Protein AF-A0A7G9SF25-F1 (afdb_monomer_lite)

Organism: NCBI:txid1045317

Sequence (377 aa):
MAEPDDDLLHVRQNIFAAVLLRLAYLRGFEPPPERNFIGQRYIEDPAKVRCVIGALFMFPGEVEPFEYYERGVHVTVQQHGPILHVEIDRFISQLLWDDLRLLGEGQEFVVGYLSTLMPSLNRRLLDNRYMRGHLLSRTFAVFEAVDLHITVGSRRLWIHWPPSLPPFPPTVALSGLNLPTYVRDYIDSIAAYFRHEYDDCVRRVITATENFMDAHRWRAKPLSLLHNVLGMFSVRQKMGSSFRGRLRNNLDLTKISGTVLHENLLLVYSLRNRIVHNGYRMASNSAEFCDKAVISLYYLLSRHCTDDRVVEYLFTLHQQYFLHKNLLGQLLDLDRIARWNLAERPDGEILDVDDPEAMDEFFFGSIRFTDADRRSV

Secondary structure (DSSP, 8-state):
-PPP-HHHHHHHHHHHHHHHHHHHHHHSSPPPPSS--TTHHHHS-S-EEEEEEEEEEE--S----EEEEETTEEEEEEEETTEEEEEEEEEEEHHHHHHHHHT---HHHHHHHHHHHHHHHHHHHHHHHHHH--TT-----GGGEEEEEEEETTEEEE---S--PPP-S-HHHHTT----HHHHHHHHHHHHHHTT-HHHHHHHHHHHHHHHHHHTT--PPPPPHHHHHHGGGSTT-----HHHHHHHHHS-TTSHHHHHHHHHHHHHHHHHHHHHHS-----TTTHHHHHHHHHHHHHHHHHH---HHHHHHHHHHHHHHHHHHHHHSGGG-HHHHHHHHHS---------TT-HHHHHHHHHHHHSPPHHHHHT-

Radius of gyration: 25.76 Å; chains: 1; bounding box: 104×55×57 Å

pLDDT: mean 81.75, std 16.05, range [37.53, 98.12]

Structure (mmCIF, N/CA/C/O backbone):
data_AF-A0A7G9SF25-F1
#
_entry.id   AF-A0A7G9SF25-F1
#
loop_
_atom_site.group_PDB
_atom_site.id
_atom_site.type_symbol
_atom_site.label_atom_id
_atom_site.label_alt_id
_atom_site.label_comp_id
_atom_site.label_asym_id
_atom_site.label_entity_id
_atom_site.label_seq_id
_atom_site.pdbx_PDB_ins_code
_atom_site.Cartn_x
_atom_site.Cartn_y
_atom_site.Cartn_z
_atom_site.occupancy
_atom_site.B_iso_or_equiv
_atom_site.auth_seq_id
_atom_site.auth_comp_id
_atom_site.auth_asym_id
_atom_site.auth_atom_id
_atom_site.pdbx_PDB_model_num
ATOM 1 N N . MET A 1 1 ? -59.293 3.030 25.416 1.00 45.66 1 MET A N 1
ATOM 2 C CA . MET A 1 1 ? -58.547 4.111 24.745 1.00 45.66 1 MET A CA 1
ATOM 3 C C . MET A 1 1 ? -57.386 4.448 25.654 1.00 45.66 1 MET A C 1
ATOM 5 O O . MET A 1 1 ? -57.640 4.959 26.732 1.00 45.66 1 MET A O 1
ATOM 9 N N . ALA A 1 2 ? -56.175 4.017 25.307 1.00 48.62 2 ALA A N 1
ATOM 10 C CA . ALA A 1 2 ? -54.979 4.375 26.064 1.00 48.62 2 ALA A CA 1
ATOM 11 C C . ALA A 1 2 ? -54.541 5.767 25.595 1.00 48.62 2 ALA A C 1
ATOM 13 O O . ALA A 1 2 ? -54.391 5.967 24.388 1.00 48.62 2 ALA A O 1
ATOM 14 N N . GLU A 1 3 ? -54.435 6.719 26.521 1.00 52.09 3 GLU A N 1
ATOM 15 C CA . GLU A 1 3 ? -53.861 8.036 26.244 1.00 52.09 3 GLU A CA 1
ATOM 16 C C . GLU A 1 3 ? -52.429 7.863 25.720 1.00 52.09 3 GLU A C 1
ATOM 18 O O . GLU A 1 3 ? -51.694 7.009 26.228 1.00 52.09 3 GLU A O 1
ATOM 23 N N . PRO A 1 4 ? -52.033 8.602 24.670 1.00 52.44 4 PRO A N 1
ATOM 24 C CA . PRO A 1 4 ? -50.656 8.591 24.228 1.00 52.44 4 PRO A CA 1
ATOM 25 C C . PRO A 1 4 ? -49.801 9.239 25.319 1.00 52.44 4 PRO A C 1
ATOM 27 O O . PRO A 1 4 ? -50.116 10.304 25.834 1.00 52.44 4 PRO A O 1
ATOM 30 N N . ASP A 1 5 ? -48.744 8.525 25.675 1.00 61.00 5 ASP A N 1
ATOM 31 C CA . ASP A 1 5 ? -47.796 8.809 26.745 1.00 61.00 5 ASP A CA 1
ATOM 32 C C . ASP A 1 5 ? -47.010 10.103 26.432 1.00 61.00 5 ASP A C 1
ATOM 34 O O . ASP A 1 5 ? -45.934 10.073 25.824 1.00 61.00 5 ASP A O 1
ATOM 38 N N . ASP A 1 6 ? -47.607 11.257 26.754 1.00 63.41 6 ASP A N 1
ATOM 39 C CA . ASP A 1 6 ? -47.075 12.606 26.494 1.00 63.41 6 ASP A CA 1
ATOM 40 C C . ASP A 1 6 ? -45.683 12.805 27.114 1.00 63.41 6 ASP A C 1
ATOM 42 O O . ASP A 1 6 ? -44.824 13.473 26.532 1.00 63.41 6 ASP A O 1
ATOM 46 N N . ASP A 1 7 ? -45.402 12.131 28.230 1.00 66.75 7 ASP A N 1
ATOM 47 C CA . ASP A 1 7 ? -44.080 12.108 28.860 1.00 66.75 7 ASP A CA 1
ATOM 48 C C . ASP A 1 7 ? -43.031 11.455 27.949 1.00 66.75 7 ASP A C 1
ATOM 50 O O . ASP A 1 7 ? -41.901 11.934 27.809 1.00 66.75 7 ASP A O 1
ATOM 54 N N . LEU A 1 8 ? -43.412 10.389 27.247 1.00 61.12 8 LEU A N 1
ATOM 55 C CA . LEU A 1 8 ? -42.551 9.676 26.306 1.00 61.12 8 LEU A CA 1
ATOM 56 C C . LEU A 1 8 ? -42.282 10.511 25.045 1.00 61.12 8 LEU A C 1
ATOM 58 O O . LEU A 1 8 ? -41.175 10.467 24.495 1.00 61.12 8 LEU A O 1
ATOM 62 N N . LEU A 1 9 ? -43.259 11.308 24.602 1.00 63.84 9 LEU A N 1
ATOM 63 C CA . LEU A 1 9 ? -43.077 12.273 23.516 1.00 63.84 9 LEU A CA 1
ATOM 64 C C . LEU A 1 9 ? -42.127 13.402 23.936 1.00 63.84 9 LEU A C 1
ATOM 66 O O . LEU A 1 9 ? -41.199 13.728 23.191 1.00 63.84 9 LEU A O 1
ATOM 70 N N . HIS A 1 10 ? -42.296 13.937 25.145 1.00 64.50 10 HIS A N 1
ATOM 71 C CA . HIS A 1 10 ? -41.484 15.036 25.655 1.00 64.50 10 HIS A CA 1
ATOM 72 C C . HIS A 1 10 ? -40.023 14.617 25.884 1.00 64.50 10 HIS A C 1
ATOM 74 O O . HIS A 1 10 ? -39.096 15.345 25.516 1.00 64.50 10 HIS A O 1
ATOM 80 N N . VAL A 1 11 ? -39.797 13.403 26.400 1.00 65.06 11 VAL A N 1
ATOM 81 C CA . VAL A 1 11 ? -38.458 12.811 26.546 1.00 65.06 11 VAL A CA 1
ATOM 82 C C . VAL A 1 11 ? -37.794 12.605 25.181 1.00 65.06 11 VAL A C 1
ATOM 84 O O . VAL A 1 11 ? -36.624 12.950 25.012 1.00 65.06 11 VAL A O 1
ATOM 87 N N . ARG A 1 12 ? -38.524 12.107 24.173 1.00 59.72 12 ARG A N 1
ATOM 88 C CA . ARG A 1 12 ? -37.991 11.939 22.807 1.00 59.72 12 ARG A CA 1
ATOM 89 C C . ARG A 1 12 ? -37.630 13.270 22.156 1.00 59.72 12 ARG A C 1
ATOM 91 O O . ARG A 1 12 ? -36.581 13.358 21.523 1.00 59.72 12 ARG A O 1
ATOM 98 N N . GLN A 1 13 ? -38.453 14.300 22.337 1.00 62.56 13 GLN A N 1
ATOM 99 C CA . GLN A 1 13 ? -38.175 15.647 21.838 1.00 62.56 13 GLN A CA 1
ATOM 100 C C . GLN A 1 13 ? -36.946 16.260 22.512 1.00 62.56 13 GLN A C 1
ATOM 102 O O . GLN A 1 13 ? -36.108 16.834 21.823 1.00 62.56 13 GLN A O 1
ATOM 107 N N . ASN A 1 14 ? -36.779 16.069 23.822 1.00 61.09 14 ASN A N 1
ATOM 108 C CA . ASN A 1 14 ? -35.607 16.553 24.552 1.00 61.09 14 ASN A CA 1
ATOM 109 C C . ASN A 1 14 ? -34.324 15.825 24.126 1.00 61.09 14 ASN A C 1
ATOM 111 O O . ASN A 1 14 ? -33.291 16.464 23.938 1.00 61.09 14 ASN A O 1
ATOM 115 N N . ILE A 1 15 ? -34.388 14.508 23.902 1.00 62.97 15 ILE A N 1
ATOM 116 C CA . ILE A 1 15 ? -33.263 13.736 23.354 1.00 62.97 15 ILE A CA 1
ATOM 117 C C . ILE A 1 15 ? -32.935 14.212 21.935 1.00 62.97 15 ILE A C 1
ATOM 119 O O . ILE A 1 15 ? -31.770 14.442 21.623 1.00 62.97 15 ILE A O 1
ATOM 123 N N . PHE A 1 16 ? -33.941 14.406 21.082 1.00 58.84 16 PHE A N 1
ATOM 124 C CA . PHE A 1 16 ? -33.750 14.867 19.707 1.00 58.84 16 PHE A CA 1
ATOM 125 C C . PHE A 1 16 ? -33.185 16.292 19.645 1.00 58.84 16 PHE A C 1
ATOM 127 O O . PHE A 1 16 ? -32.254 16.546 18.886 1.00 58.84 16 PHE A O 1
ATOM 134 N N . ALA A 1 17 ? -33.675 17.202 20.488 1.00 55.28 17 ALA A N 1
ATOM 135 C CA . ALA A 1 17 ? -33.152 18.557 20.619 1.00 55.28 17 ALA A CA 1
ATOM 136 C C . ALA A 1 17 ? -31.714 18.561 21.153 1.00 55.28 17 ALA A C 1
ATOM 138 O O . ALA A 1 17 ? -30.882 19.297 20.634 1.00 55.28 17 ALA A O 1
ATOM 139 N N . ALA A 1 18 ? -31.387 17.707 22.128 1.00 60.56 18 ALA A N 1
ATOM 140 C CA . ALA A 1 18 ? -30.022 17.554 22.627 1.00 60.56 18 ALA A CA 1
ATOM 141 C C . ALA A 1 18 ? -29.076 16.989 21.554 1.00 60.56 18 ALA A C 1
ATOM 143 O O . ALA A 1 18 ? -27.940 17.445 21.438 1.00 60.56 18 ALA A O 1
ATOM 144 N N . VAL A 1 19 ? -29.546 16.043 20.732 1.00 63.53 19 VAL A N 1
ATOM 145 C CA . VAL A 1 19 ? -28.799 15.530 19.574 1.00 63.53 19 VAL A CA 1
ATOM 146 C C . VAL A 1 19 ? -28.616 16.628 18.526 1.00 63.53 19 VAL A C 1
ATOM 148 O O . VAL A 1 19 ? -27.494 16.838 18.088 1.00 63.53 19 VAL A O 1
ATOM 151 N N . LEU A 1 20 ? -29.659 17.386 18.175 1.00 60.75 20 LEU A N 1
ATOM 152 C CA . LEU A 1 20 ? -29.568 18.504 17.230 1.00 60.75 20 LEU A CA 1
ATOM 153 C C . LEU A 1 20 ? -28.648 19.621 17.722 1.00 60.75 20 LEU A C 1
ATOM 155 O O . LEU A 1 20 ? -27.850 20.123 16.943 1.00 60.75 20 LEU A O 1
ATOM 159 N N . LEU A 1 21 ? -28.716 19.987 19.003 1.00 57.00 21 LEU A N 1
ATOM 160 C CA . LEU A 1 21 ? -27.819 20.965 19.618 1.00 57.00 21 LEU A CA 1
ATOM 161 C C . LEU A 1 21 ? -26.380 20.462 19.630 1.00 57.00 21 LEU A C 1
ATOM 163 O O . LEU A 1 21 ? -25.466 21.233 19.358 1.00 57.00 21 LEU A O 1
ATOM 167 N N . ARG A 1 22 ? -26.166 19.168 19.889 1.00 57.31 22 ARG A N 1
ATOM 168 C CA . ARG A 1 22 ? -24.835 18.568 19.803 1.00 57.31 22 ARG A CA 1
ATOM 169 C C . ARG A 1 22 ? -24.328 18.556 18.363 1.00 57.31 22 ARG A C 1
ATOM 171 O O . ARG A 1 22 ? -23.185 18.922 18.149 1.00 57.31 22 ARG A O 1
ATOM 178 N N . LEU A 1 23 ? -25.166 18.223 17.384 1.00 54.31 23 LEU A N 1
ATOM 179 C CA . LEU A 1 23 ? -24.827 18.268 15.958 1.00 54.31 23 LEU A CA 1
ATOM 180 C C . LEU A 1 23 ? -24.564 19.694 15.463 1.00 54.31 23 LEU A C 1
ATOM 182 O O . LEU A 1 23 ? -23.643 19.905 14.681 1.00 54.31 23 LEU A O 1
ATOM 186 N N . ALA A 1 24 ? -25.333 20.673 15.939 1.00 54.28 24 ALA A N 1
ATOM 187 C CA . ALA A 1 24 ? -25.132 22.086 15.650 1.00 54.28 24 ALA A CA 1
ATOM 188 C C . ALA A 1 24 ? -23.843 22.611 16.296 1.00 54.28 24 ALA A C 1
ATOM 190 O O . ALA A 1 24 ? -23.109 23.342 15.649 1.00 54.28 24 ALA A O 1
ATOM 191 N N . TYR A 1 25 ? -23.521 22.186 17.520 1.00 56.84 25 TYR A N 1
ATOM 192 C CA . TYR A 1 25 ? -22.250 22.491 18.183 1.00 56.84 25 TYR A CA 1
ATOM 193 C C . TYR A 1 25 ? -21.052 21.830 17.480 1.00 56.84 25 TYR A C 1
ATOM 195 O O . TYR A 1 25 ? -20.005 22.444 17.338 1.00 56.84 25 TYR A O 1
ATOM 203 N N . LEU A 1 26 ? -21.218 20.603 16.975 1.00 55.75 26 LEU A N 1
ATOM 204 C CA . LEU A 1 26 ? -20.206 19.892 16.183 1.00 55.75 26 LEU A CA 1
ATOM 205 C C . LEU A 1 26 ? -19.979 20.498 14.785 1.00 55.75 26 LEU A C 1
ATOM 207 O O . LEU A 1 26 ? -18.976 20.179 14.146 1.00 55.75 26 LEU A O 1
ATOM 211 N N . ARG A 1 27 ? -20.917 21.309 14.271 1.00 58.25 27 ARG A N 1
ATOM 212 C CA . ARG A 1 27 ? -20.901 21.818 12.885 1.00 58.25 27 ARG A CA 1
ATOM 213 C C . ARG A 1 27 ? -20.939 23.343 12.751 1.00 58.25 27 ARG A C 1
ATOM 215 O O . ARG A 1 27 ? -20.781 23.836 11.639 1.00 58.25 27 ARG A O 1
ATOM 222 N N . GLY A 1 28 ? -21.177 24.094 13.822 1.00 50.06 28 GLY A N 1
ATOM 223 C CA . GLY A 1 28 ? -21.517 25.513 13.753 1.00 50.06 28 GLY A CA 1
ATOM 224 C C . GLY A 1 28 ? -20.617 26.402 14.605 1.00 50.06 28 GLY A C 1
ATOM 225 O O . GLY A 1 28 ? -20.593 26.262 15.822 1.00 50.06 28 GLY A O 1
ATOM 226 N N . PHE A 1 29 ? -20.014 27.394 13.939 1.00 46.03 29 PHE A N 1
ATOM 227 C CA . PHE A 1 29 ? -19.415 28.626 14.484 1.00 46.03 29 PHE A CA 1
ATOM 228 C C . PHE A 1 29 ? -17.933 28.648 14.865 1.00 46.03 29 PHE A C 1
ATOM 230 O O . PHE A 1 29 ? -17.525 29.555 15.587 1.00 46.03 29 PHE A O 1
ATOM 237 N N . GLU A 1 30 ? -17.095 27.786 14.300 1.00 52.44 30 GLU A N 1
ATOM 238 C CA . GLU A 1 30 ? -15.676 28.138 14.192 1.00 52.44 30 GLU A CA 1
ATOM 239 C C . GLU A 1 30 ? -15.405 28.717 12.796 1.00 52.44 30 GLU A C 1
ATOM 241 O O . GLU A 1 30 ? -15.837 28.125 11.799 1.00 52.44 30 GLU A O 1
ATOM 246 N N . PRO A 1 31 ? -14.771 29.905 12.685 1.00 48.91 31 PRO A N 1
ATOM 247 C CA . PRO A 1 31 ? -14.270 30.365 11.397 1.00 48.91 31 PRO A CA 1
ATOM 248 C C . PRO A 1 31 ? -13.354 29.275 10.826 1.00 48.91 31 PRO A C 1
ATOM 250 O O . PRO A 1 31 ? -12.658 28.616 11.602 1.00 48.91 31 PRO A O 1
ATOM 253 N N . PRO A 1 32 ? -13.358 29.046 9.499 1.00 49.44 32 PRO A N 1
ATOM 254 C CA . PRO A 1 32 ? -12.494 28.033 8.913 1.00 49.44 32 PRO A CA 1
ATOM 255 C C . PRO A 1 32 ? -11.055 28.314 9.364 1.00 49.44 32 PRO A C 1
ATOM 257 O O . PRO A 1 32 ? -10.595 29.450 9.203 1.00 49.44 32 PRO A O 1
ATOM 260 N N . PRO A 1 33 ? -10.367 27.336 9.979 1.00 54.56 33 PRO A N 1
ATOM 261 C CA . PRO A 1 33 ? -9.018 27.556 10.471 1.00 54.56 33 PRO A CA 1
ATOM 262 C C . PRO A 1 33 ? -8.116 27.966 9.303 1.00 54.56 33 PRO A C 1
ATOM 264 O O . PRO A 1 33 ? -8.314 27.515 8.173 1.00 54.56 33 PRO A O 1
ATOM 267 N N . GLU A 1 34 ? -7.104 28.798 9.575 1.00 55.84 34 GLU A N 1
ATOM 268 C CA . GLU A 1 34 ? -6.150 29.283 8.557 1.00 55.84 34 GLU A CA 1
ATOM 269 C C . GLU A 1 34 ? -5.485 28.136 7.776 1.00 55.84 34 GLU A C 1
ATOM 271 O O . GLU A 1 34 ? -5.045 28.308 6.640 1.00 55.84 34 GLU A O 1
ATOM 276 N N . ARG A 1 35 ? -5.451 26.939 8.372 1.00 58.19 35 ARG A N 1
ATOM 277 C CA . ARG A 1 35 ? -5.099 25.676 7.729 1.00 58.19 35 ARG A CA 1
ATOM 278 C C . ARG A 1 35 ? -6.176 24.653 8.071 1.00 58.19 35 ARG A C 1
ATOM 280 O O . ARG A 1 35 ? -6.386 24.389 9.249 1.00 58.19 35 ARG A O 1
ATOM 287 N N . ASN A 1 36 ? -6.816 24.077 7.053 1.00 65.06 36 ASN A N 1
ATOM 288 C CA . ASN A 1 36 ? -7.742 22.958 7.211 1.00 65.06 36 ASN A CA 1
ATOM 289 C C . ASN A 1 36 ? -7.133 21.699 6.587 1.00 65.06 36 ASN A C 1
ATOM 291 O O . ASN A 1 36 ? -6.804 21.692 5.398 1.00 65.06 36 ASN A O 1
ATOM 295 N N . PHE A 1 37 ? -6.975 20.638 7.375 1.00 72.69 37 PHE A N 1
ATOM 296 C CA . PHE A 1 37 ? -6.568 19.329 6.869 1.00 72.69 37 PHE A CA 1
ATOM 297 C C . PHE A 1 37 ? -7.523 18.228 7.335 1.00 72.69 37 PHE A C 1
ATOM 299 O O . PHE A 1 37 ? -8.190 18.326 8.365 1.00 72.69 37 PHE A O 1
ATOM 306 N N . ILE A 1 38 ? -7.585 17.145 6.558 1.00 78.06 38 ILE A N 1
ATOM 307 C CA . ILE A 1 38 ? -8.497 16.022 6.806 1.00 78.06 38 ILE A CA 1
ATOM 308 C C . ILE A 1 38 ? -8.282 15.471 8.223 1.00 78.06 38 ILE A C 1
ATOM 310 O O . ILE A 1 38 ? -7.171 15.098 8.593 1.00 78.06 38 ILE A O 1
ATOM 314 N N . GLY A 1 39 ? -9.358 15.414 9.013 1.00 84.38 39 GLY A N 1
ATOM 315 C CA . GLY A 1 39 ? -9.341 14.869 10.372 1.00 84.38 39 GLY A CA 1
ATOM 316 C C . GLY A 1 39 ? -8.851 15.822 11.471 1.00 84.38 39 GLY A C 1
ATOM 317 O O . GLY A 1 39 ? -8.771 15.398 12.623 1.00 84.38 39 GLY A O 1
ATOM 318 N N . GLN A 1 40 ? -8.569 17.094 11.160 1.00 85.81 40 GLN A N 1
ATOM 319 C CA . GLN A 1 40 ? -8.076 18.091 12.123 1.00 85.81 40 GLN A CA 1
ATOM 320 C C . GLN A 1 40 ? -8.918 18.173 13.404 1.00 85.81 40 GLN A C 1
ATOM 322 O O . GLN A 1 40 ? -8.366 18.039 14.495 1.00 85.81 40 GLN A O 1
ATOM 327 N N . ARG A 1 41 ? -10.253 18.253 13.281 1.00 87.38 41 ARG A N 1
ATOM 328 C CA . ARG A 1 41 ? -11.173 18.314 14.434 1.00 87.38 41 ARG A CA 1
ATOM 329 C C . ARG A 1 41 ? -11.009 17.153 15.422 1.00 87.38 41 ARG A C 1
ATOM 331 O O . ARG A 1 41 ? -11.225 17.318 16.613 1.00 87.38 41 ARG A O 1
ATOM 338 N N . TYR A 1 42 ? -10.620 15.971 14.942 1.00 92.50 42 TYR A N 1
ATOM 339 C CA . TYR A 1 42 ? -10.402 14.794 15.789 1.00 92.50 42 TYR A CA 1
ATOM 340 C C . TYR A 1 42 ? -9.010 14.794 16.426 1.00 92.50 42 TYR A C 1
ATOM 342 O O . TYR A 1 42 ? -8.804 14.274 17.525 1.00 92.50 42 TYR A O 1
ATOM 350 N N . ILE A 1 43 ? -8.027 15.356 15.728 1.00 89.88 43 ILE A N 1
ATOM 351 C CA . ILE A 1 43 ? -6.657 15.466 16.228 1.00 89.88 43 ILE A CA 1
ATOM 352 C C . ILE A 1 43 ? -6.608 16.469 17.378 1.00 89.88 43 ILE A C 1
ATOM 354 O O . ILE A 1 43 ? -6.092 16.132 18.445 1.00 89.88 43 ILE A O 1
ATOM 358 N N . GLU A 1 44 ? -7.223 17.633 17.182 1.00 88.62 44 GLU A N 1
ATOM 359 C CA . GLU A 1 44 ? -7.259 18.743 18.139 1.00 88.62 44 GLU A CA 1
ATOM 360 C C . GLU A 1 44 ? -8.208 18.505 19.321 1.00 88.62 44 GLU A C 1
ATOM 362 O O . GLU A 1 44 ? -8.104 19.195 20.331 1.00 88.62 44 GLU A O 1
ATOM 367 N N . ASP A 1 45 ? -9.086 17.498 19.243 1.00 90.94 45 ASP A N 1
ATOM 368 C CA . ASP A 1 45 ? -9.992 17.130 20.331 1.00 90.94 45 ASP A CA 1
ATOM 369 C C . ASP A 1 45 ? -9.220 16.785 21.623 1.00 90.94 45 ASP A C 1
ATOM 371 O O . ASP A 1 45 ? -8.528 15.756 21.660 1.00 90.94 45 ASP A O 1
ATOM 375 N N . PRO A 1 46 ? -9.339 17.578 22.704 1.00 91.62 46 PRO A N 1
ATOM 376 C CA . PRO A 1 46 ? -8.645 17.304 23.959 1.00 91.62 46 PRO A CA 1
ATOM 377 C C . PRO A 1 46 ? -9.235 16.096 24.699 1.00 91.62 46 PRO A C 1
ATOM 379 O O . PRO A 1 46 ? -8.552 15.486 25.524 1.00 91.62 46 PRO A O 1
ATOM 382 N N . ALA A 1 47 ? -10.491 15.734 24.424 1.00 95.06 47 ALA A N 1
ATOM 383 C CA . ALA A 1 47 ? -11.151 14.606 25.057 1.00 95.06 47 ALA A CA 1
ATOM 384 C C . ALA A 1 47 ? -10.861 13.320 24.275 1.00 95.06 47 ALA A C 1
ATOM 386 O O . ALA A 1 47 ? -11.207 13.183 23.103 1.00 95.06 47 ALA A O 1
ATOM 387 N N . LYS A 1 48 ? -10.244 12.338 24.936 1.00 95.50 48 LYS A N 1
ATOM 388 C CA . LYS A 1 48 ? -9.980 11.024 24.342 1.00 95.50 48 LYS A CA 1
ATOM 389 C C . LYS A 1 48 ? -10.740 9.926 25.081 1.00 95.50 48 LYS A C 1
ATOM 391 O O . LYS A 1 48 ? -10.870 9.963 26.303 1.00 95.50 48 LYS A O 1
ATOM 396 N N . VAL A 1 49 ? -11.196 8.920 24.342 1.00 96.62 49 VAL A N 1
ATOM 397 C CA . VAL A 1 49 ? -11.836 7.712 24.875 1.00 96.62 49 VAL A CA 1
ATOM 398 C C . VAL A 1 49 ? -10.979 6.497 24.591 1.00 96.62 49 VAL A C 1
ATOM 400 O O . VAL A 1 49 ? -10.411 6.379 23.507 1.00 96.62 49 VAL A O 1
ATOM 403 N N . ARG A 1 50 ? -10.895 5.576 25.552 1.00 97.12 50 ARG A N 1
ATOM 404 C CA . ARG A 1 50 ? -10.284 4.266 25.321 1.00 97.12 50 ARG A CA 1
ATOM 405 C C . ARG A 1 50 ? -11.241 3.397 24.510 1.00 97.12 50 ARG A C 1
ATOM 407 O O . ARG A 1 50 ? -12.424 3.307 24.842 1.00 97.12 50 ARG A O 1
ATOM 414 N N . CYS A 1 51 ? -10.723 2.746 23.482 1.00 97.25 51 CYS A N 1
ATOM 415 C CA . CYS A 1 51 ? -11.470 1.853 22.613 1.00 97.25 51 CYS A CA 1
ATOM 416 C C . CYS A 1 51 ? -10.634 0.633 22.216 1.00 97.25 51 CYS A C 1
ATOM 418 O O . CYS A 1 51 ? -9.405 0.684 22.222 1.00 97.25 51 CYS A O 1
ATOM 420 N N . VAL A 1 52 ? -11.319 -0.420 21.778 1.00 98.06 52 VAL A N 1
ATOM 421 C CA . VAL A 1 52 ? -10.713 -1.559 21.084 1.00 98.06 52 VAL A CA 1
ATOM 422 C C . VAL A 1 52 ? -11.210 -1.566 19.646 1.00 98.06 52 VAL A C 1
ATOM 424 O O . VAL A 1 52 ? -12.418 -1.647 19.420 1.00 98.06 52 VAL A O 1
ATOM 427 N N . ILE A 1 53 ? -10.301 -1.478 18.676 1.00 97.81 53 ILE A N 1
ATOM 428 C CA . ILE A 1 53 ? -10.619 -1.725 17.263 1.00 97.81 53 ILE A CA 1
ATOM 429 C C . ILE A 1 53 ? -10.363 -3.205 16.997 1.00 97.81 53 ILE A C 1
ATOM 431 O O . ILE A 1 53 ? -9.238 -3.669 17.165 1.00 97.81 53 ILE A O 1
ATOM 435 N N . GLY A 1 54 ? -11.400 -3.938 16.606 1.00 97.50 54 GLY A N 1
ATOM 436 C CA . GLY A 1 54 ? -11.324 -5.364 16.316 1.00 97.50 54 GLY A CA 1
ATOM 437 C C . GLY A 1 54 ? -11.503 -5.644 14.828 1.00 97.50 54 GLY A C 1
ATOM 438 O O . GLY A 1 54 ? -12.433 -5.130 14.209 1.00 97.50 54 GLY A O 1
ATOM 439 N N . ALA A 1 55 ? -10.636 -6.480 14.264 1.00 97.38 55 ALA A N 1
ATOM 440 C CA . ALA A 1 55 ? -10.691 -6.925 12.876 1.00 97.38 55 ALA A CA 1
ATOM 441 C C . ALA A 1 55 ? -10.609 -8.452 12.792 1.00 97.38 55 ALA A C 1
ATOM 443 O O . ALA A 1 55 ? -9.812 -9.072 13.501 1.00 97.38 55 ALA A O 1
ATOM 444 N N . LEU A 1 56 ? -11.418 -9.056 11.920 1.00 96.38 56 LEU A N 1
ATOM 445 C CA . LEU A 1 56 ? -11.429 -10.503 11.699 1.00 96.38 56 LEU A CA 1
ATOM 446 C C . LEU A 1 56 ? -10.933 -10.843 10.296 1.00 96.38 56 LEU A C 1
ATOM 448 O O . LEU A 1 56 ? -11.345 -10.223 9.317 1.00 96.38 56 LEU A O 1
ATOM 452 N N . PHE A 1 57 ? -10.104 -11.879 10.189 1.00 95.69 57 PHE A N 1
ATOM 453 C CA . PHE A 1 57 ? -9.582 -12.379 8.918 1.00 95.69 57 PHE A CA 1
ATOM 454 C C . PHE A 1 57 ? -9.780 -13.889 8.801 1.00 95.69 57 PHE A C 1
ATOM 456 O O . PHE A 1 57 ? -9.561 -14.632 9.757 1.00 95.69 57 PHE A O 1
ATOM 463 N N . MET A 1 58 ? -10.127 -14.364 7.604 1.00 94.31 58 MET A N 1
ATOM 464 C CA . MET A 1 58 ? -10.174 -15.800 7.318 1.00 94.31 58 MET A CA 1
ATOM 465 C C . MET A 1 58 ? -8.756 -16.359 7.153 1.00 94.31 58 MET A C 1
ATOM 467 O O . MET A 1 58 ? -8.091 -16.129 6.132 1.00 94.31 58 MET A O 1
ATOM 471 N N . PHE A 1 59 ? -8.311 -17.124 8.148 1.00 92.31 59 PHE A N 1
ATOM 472 C CA . PHE A 1 59 ? -6.953 -17.635 8.278 1.00 92.31 59 PHE A CA 1
ATOM 473 C C . PHE A 1 59 ? -6.965 -19.153 8.546 1.00 92.31 59 PHE A C 1
ATOM 475 O O . PHE A 1 59 ? -7.245 -19.583 9.664 1.00 92.31 59 PHE A O 1
ATOM 482 N N . PRO A 1 60 ? -6.658 -19.990 7.537 1.00 88.94 60 PRO A N 1
ATOM 483 C CA . PRO A 1 60 ? -6.699 -21.447 7.686 1.00 88.94 60 PRO A CA 1
ATOM 484 C C . PRO A 1 60 ? -5.435 -22.060 8.315 1.00 88.94 60 PRO A C 1
ATOM 486 O O . PRO A 1 60 ? -5.473 -23.215 8.726 1.00 88.94 60 PRO A O 1
ATOM 489 N N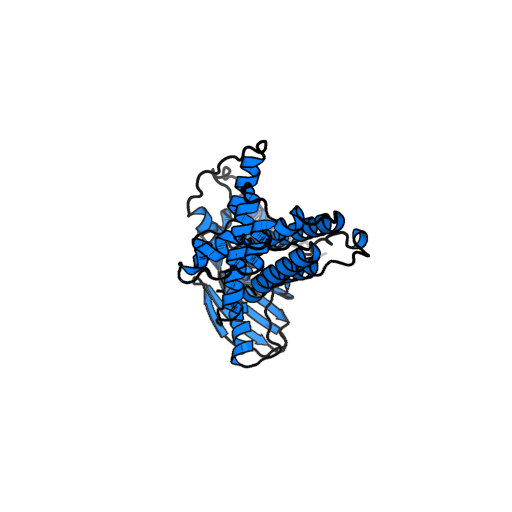 . GLY A 1 61 ? -4.304 -21.345 8.348 1.00 87.06 61 GLY A N 1
ATOM 490 C CA . GLY A 1 61 ? -3.083 -21.823 9.009 1.00 87.06 61 GLY A CA 1
ATOM 491 C C . GLY A 1 61 ? -3.147 -21.663 10.527 1.00 87.06 61 GLY A C 1
ATOM 492 O O . GLY A 1 61 ? -3.873 -20.818 11.024 1.00 87.06 61 GLY A O 1
ATOM 493 N N . GLU A 1 62 ? -2.383 -22.439 11.281 1.00 87.69 62 GLU A N 1
ATOM 494 C CA . GLU A 1 62 ? -2.329 -22.260 12.734 1.00 87.69 62 GLU A CA 1
ATOM 495 C C . GLU A 1 62 ? -1.427 -21.075 13.110 1.00 87.69 62 GLU A C 1
ATOM 497 O O . GLU A 1 62 ? -0.312 -20.922 12.597 1.00 87.69 62 GLU A O 1
ATOM 502 N N . VAL A 1 63 ? -1.922 -20.225 14.005 1.00 88.56 63 VAL A N 1
ATOM 503 C CA . VAL A 1 63 ? -1.225 -19.067 14.562 1.00 88.56 63 VAL A CA 1
ATOM 504 C C . VAL A 1 63 ? -1.350 -19.136 16.074 1.00 88.56 63 VAL A C 1
ATOM 506 O O . VAL A 1 63 ? -2.445 -19.016 16.621 1.00 88.56 63 VAL A O 1
ATOM 509 N N . GLU A 1 64 ? -0.221 -19.305 16.763 1.00 88.56 64 GLU A N 1
ATOM 510 C CA . GLU A 1 64 ? -0.236 -19.132 18.214 1.00 88.56 64 GLU A CA 1
ATOM 511 C C . GLU A 1 64 ? -0.547 -17.672 18.552 1.00 88.56 64 GLU A C 1
ATOM 513 O O . GLU A 1 64 ? -0.044 -16.775 17.867 1.00 88.56 64 GLU A O 1
ATOM 518 N N . PRO A 1 65 ? -1.326 -17.423 19.617 1.00 93.44 65 PRO A N 1
ATOM 519 C CA . PRO A 1 65 ? -1.584 -16.078 20.092 1.00 93.44 65 PRO A CA 1
ATOM 520 C C . PRO A 1 65 ? -0.297 -15.283 20.304 1.00 93.44 65 PRO A C 1
ATOM 522 O O . PRO A 1 65 ? 0.674 -15.786 20.873 1.00 93.44 65 PRO A O 1
ATOM 525 N N . PHE A 1 66 ? -0.301 -14.025 19.883 1.00 94.12 66 PHE A N 1
ATOM 526 C CA . PHE A 1 66 ? 0.804 -13.113 20.141 1.00 94.12 66 PHE A CA 1
ATOM 527 C C . PHE A 1 66 ? 0.304 -11.695 20.368 1.00 94.12 66 PHE A C 1
ATOM 529 O O . PHE A 1 66 ? -0.744 -11.288 19.870 1.00 94.12 66 PHE A O 1
ATOM 536 N N . GLU A 1 67 ? 1.104 -10.922 21.088 1.00 95.81 67 GLU A N 1
ATOM 537 C CA . GLU A 1 67 ? 0.862 -9.507 21.320 1.00 95.81 67 GLU A CA 1
ATOM 538 C C . GLU A 1 67 ? 2.118 -8.690 21.037 1.00 95.81 67 GLU A C 1
ATOM 540 O O . GLU A 1 67 ? 3.247 -9.195 21.064 1.00 95.81 67 GLU A O 1
ATOM 545 N N . TYR A 1 68 ? 1.927 -7.416 20.715 1.00 94.94 68 TYR A N 1
ATOM 546 C CA . TYR A 1 68 ? 3.026 -6.485 20.533 1.00 94.94 68 TYR A CA 1
ATOM 547 C C . TYR A 1 68 ? 2.593 -5.044 20.758 1.00 94.94 68 TYR A C 1
ATOM 549 O O . TYR A 1 68 ? 1.414 -4.705 20.706 1.00 94.94 68 TYR A O 1
ATOM 557 N N . TYR A 1 69 ? 3.589 -4.189 20.974 1.00 93.56 69 TYR A N 1
ATOM 558 C CA . TYR A 1 69 ? 3.407 -2.749 21.008 1.00 93.56 69 TYR A CA 1
ATOM 559 C C . TYR A 1 69 ? 4.013 -2.128 19.759 1.00 93.56 69 TYR A C 1
ATOM 561 O O . TYR A 1 69 ? 5.174 -2.379 19.430 1.00 93.56 69 TYR A O 1
ATOM 569 N N . GLU A 1 70 ? 3.248 -1.280 19.086 1.00 87.75 70 GLU A N 1
ATOM 570 C CA . GLU A 1 70 ? 3.741 -0.464 17.985 1.00 87.75 70 GLU A CA 1
ATOM 571 C C . GLU A 1 70 ? 3.320 0.983 18.204 1.00 87.75 70 GLU A C 1
ATOM 573 O O . GLU A 1 70 ? 2.139 1.300 18.291 1.00 87.75 70 GLU A O 1
ATOM 578 N N . ARG A 1 71 ? 4.310 1.877 18.329 1.00 84.19 71 ARG A N 1
ATOM 579 C CA . ARG A 1 71 ? 4.089 3.317 18.561 1.00 84.19 71 ARG A CA 1
ATOM 580 C C . ARG A 1 71 ? 3.186 3.607 19.773 1.00 84.19 71 ARG A C 1
ATOM 582 O O . ARG A 1 71 ? 2.401 4.546 19.748 1.00 84.19 71 ARG A O 1
ATOM 589 N N . GLY A 1 72 ? 3.309 2.801 20.829 1.00 85.12 72 GLY A N 1
ATOM 590 C CA . GLY A 1 72 ? 2.513 2.931 22.056 1.00 85.12 72 GLY A CA 1
ATOM 591 C C . GLY A 1 72 ? 1.110 2.320 21.982 1.00 85.12 72 GLY A C 1
ATOM 592 O O . GLY A 1 72 ? 0.394 2.363 22.975 1.00 85.12 72 GLY A O 1
ATOM 593 N N . VAL A 1 73 ? 0.732 1.726 20.848 1.00 91.94 73 VAL A N 1
ATOM 594 C CA . VAL A 1 73 ? -0.532 1.001 20.673 1.00 91.94 73 VAL A CA 1
ATOM 595 C C . VAL A 1 73 ? -0.308 -0.480 20.961 1.00 91.94 73 VAL A C 1
ATOM 597 O O . VAL A 1 73 ? 0.644 -1.063 20.440 1.00 91.94 73 VAL A O 1
ATOM 600 N N . HIS A 1 74 ? -1.169 -1.080 21.785 1.00 96.38 74 HIS A N 1
ATOM 601 C CA . HIS A 1 74 ? -1.137 -2.513 22.088 1.00 96.38 74 HIS A CA 1
ATOM 602 C C . HIS A 1 74 ? -1.992 -3.268 21.075 1.00 96.38 74 HIS A C 1
ATOM 604 O O . HIS A 1 74 ? -3.151 -2.922 20.850 1.00 96.38 74 HIS A O 1
ATOM 610 N N . VAL A 1 75 ? -1.403 -4.283 20.452 1.00 97.44 75 VAL A N 1
ATOM 611 C CA . VAL A 1 75 ? -2.068 -5.138 19.472 1.00 97.44 75 VAL A CA 1
ATOM 612 C C . VAL A 1 75 ? -2.029 -6.569 19.972 1.00 97.44 75 VAL A C 1
ATOM 614 O O . VAL A 1 75 ? -0.951 -7.098 20.247 1.00 97.44 75 VAL A O 1
ATOM 617 N N . THR A 1 76 ? -3.196 -7.195 20.045 1.00 97.75 76 THR A N 1
ATOM 618 C CA . THR A 1 76 ? -3.369 -8.598 20.422 1.00 97.75 76 THR A CA 1
ATOM 619 C C . THR A 1 76 ? -3.897 -9.375 19.227 1.00 97.75 76 THR A C 1
ATOM 621 O O . THR A 1 76 ? -4.804 -8.924 18.530 1.00 97.75 76 THR A O 1
ATOM 624 N N . VAL A 1 77 ? -3.323 -10.547 18.976 1.00 96.81 77 VAL A N 1
ATOM 625 C CA . VAL A 1 77 ? -3.715 -11.429 17.879 1.00 96.81 77 VAL A CA 1
ATOM 626 C C . VAL A 1 77 ? -3.988 -12.812 18.438 1.00 96.81 77 VAL A C 1
ATOM 628 O O . VAL A 1 77 ? -3.134 -13.404 19.096 1.00 96.81 77 VAL A O 1
ATOM 631 N N . GLN A 1 78 ? -5.185 -13.326 18.179 1.00 96.25 78 GLN A N 1
ATOM 632 C CA . GLN A 1 78 ? -5.633 -14.642 18.627 1.00 96.25 78 GLN A CA 1
ATOM 633 C C . GLN A 1 78 ? -6.358 -15.350 17.490 1.00 96.25 78 GLN A C 1
ATOM 635 O O . GLN A 1 78 ? -6.876 -14.711 16.578 1.00 96.25 78 GLN A O 1
ATOM 640 N N . GLN A 1 79 ? -6.407 -16.677 17.529 1.00 94.56 79 GLN A N 1
ATOM 641 C CA . GLN A 1 79 ? -7.107 -17.462 16.521 1.00 94.56 79 GLN A CA 1
ATOM 642 C C . GLN A 1 79 ? -8.202 -18.315 17.160 1.00 94.56 79 GLN A C 1
ATOM 644 O O . GLN A 1 79 ? -7.974 -19.006 18.154 1.00 94.56 79 GLN A O 1
ATOM 649 N N . HIS A 1 80 ? -9.386 -18.299 16.550 1.00 94.19 80 HIS A N 1
ATOM 650 C CA . HIS A 1 80 ? -10.524 -19.132 16.921 1.00 94.19 80 HIS A CA 1
ATOM 651 C C . HIS A 1 80 ? -11.012 -19.898 15.688 1.00 94.19 80 HIS A C 1
ATOM 653 O O . HIS A 1 80 ? -11.704 -19.362 14.821 1.00 94.19 80 HIS A O 1
ATOM 659 N N . GLY A 1 81 ? -10.618 -21.171 15.583 1.00 91.75 81 GLY A N 1
ATOM 660 C CA . GLY A 1 81 ? -10.872 -21.967 14.382 1.00 91.75 81 GLY A CA 1
ATOM 661 C C . GLY A 1 81 ? -10.223 -21.323 13.144 1.00 91.75 81 GLY A C 1
ATOM 662 O O . GLY A 1 81 ? -9.043 -20.984 13.198 1.00 91.75 81 GLY A O 1
ATOM 663 N N . PRO A 1 82 ? -10.953 -21.122 12.029 1.00 92.38 82 PRO A N 1
ATOM 664 C CA . PRO A 1 82 ? -10.402 -20.515 10.817 1.00 92.38 82 PRO A CA 1
ATOM 665 C C . PRO A 1 82 ? -10.390 -18.976 10.847 1.00 92.38 82 PRO A C 1
ATOM 667 O O . PRO A 1 82 ? -10.189 -18.357 9.801 1.00 92.38 82 PRO A O 1
ATOM 670 N N . ILE A 1 83 ? -10.668 -18.347 11.993 1.00 95.31 83 ILE A N 1
ATOM 671 C CA . ILE A 1 83 ? -10.771 -16.891 12.120 1.00 95.31 83 ILE A CA 1
ATOM 672 C C . ILE A 1 83 ? -9.604 -16.374 12.954 1.00 95.31 83 ILE A C 1
ATOM 674 O O . ILE A 1 83 ? -9.418 -16.779 14.102 1.00 95.31 83 ILE A O 1
ATOM 678 N N . LEU A 1 84 ? -8.833 -15.457 12.376 1.00 96.12 84 LEU A N 1
ATOM 679 C CA . LEU A 1 84 ? -7.827 -14.672 13.078 1.00 96.12 84 LEU A CA 1
ATOM 680 C C . LEU A 1 84 ? -8.474 -13.383 13.584 1.00 96.12 84 LEU A C 1
ATOM 682 O O . LEU A 1 84 ? -8.998 -12.596 12.797 1.00 96.12 84 LEU A O 1
ATOM 686 N N . HIS A 1 85 ? -8.424 -13.184 14.892 1.00 97.31 85 HIS A N 1
ATOM 687 C CA . HIS A 1 85 ? -8.902 -12.007 15.597 1.00 97.31 85 HIS A CA 1
ATOM 688 C C . HIS A 1 85 ? -7.719 -11.085 15.876 1.00 97.31 85 HIS A C 1
ATOM 690 O O . HIS A 1 85 ? -6.736 -11.499 16.489 1.00 97.31 85 HIS A O 1
ATOM 696 N N . VAL A 1 86 ? -7.821 -9.838 15.428 1.00 97.69 86 VAL A N 1
ATOM 697 C CA . VAL A 1 86 ? -6.852 -8.776 15.702 1.00 97.69 86 VAL A CA 1
ATOM 698 C C . VAL A 1 86 ? -7.557 -7.703 16.512 1.00 97.69 86 VAL A C 1
ATOM 700 O O . VAL A 1 86 ? -8.559 -7.156 16.061 1.00 97.69 86 VAL A O 1
ATOM 703 N N . GLU A 1 87 ? -7.031 -7.388 17.687 1.00 97.94 87 GLU A N 1
ATOM 704 C CA . GLU A 1 87 ? -7.556 -6.361 18.581 1.00 97.94 87 GLU A CA 1
ATOM 705 C C . GLU A 1 87 ? -6.498 -5.289 18.826 1.00 97.94 87 GLU A C 1
ATOM 707 O O . GLU A 1 87 ? -5.337 -5.592 19.099 1.00 97.94 87 GLU A O 1
ATOM 712 N N . ILE A 1 88 ? -6.902 -4.027 18.714 1.00 97.62 88 ILE A N 1
ATOM 713 C CA . ILE A 1 88 ? -6.037 -2.857 18.844 1.00 97.62 88 ILE A CA 1
ATOM 714 C C . ILE A 1 88 ? -6.585 -1.994 19.981 1.00 97.62 88 ILE A C 1
ATOM 716 O O . ILE A 1 88 ? -7.608 -1.325 19.808 1.00 97.62 88 ILE A O 1
ATOM 720 N N . ASP A 1 89 ? -5.911 -1.995 21.130 1.00 97.25 89 ASP A N 1
ATOM 721 C CA . ASP A 1 89 ? -6.265 -1.156 22.280 1.00 97.25 89 ASP A CA 1
ATOM 722 C C . ASP A 1 89 ? -5.599 0.213 22.147 1.00 97.25 89 ASP A C 1
ATOM 724 O O . ASP A 1 89 ? -4.369 0.334 22.056 1.00 97.25 89 ASP A O 1
ATOM 728 N N . ARG A 1 90 ? -6.426 1.259 22.092 1.00 95.81 90 ARG A N 1
ATOM 729 C CA . ARG A 1 90 ? -5.958 2.629 21.901 1.00 95.81 90 ARG A CA 1
ATOM 730 C C . ARG A 1 90 ? -6.928 3.666 22.440 1.00 95.81 90 ARG A C 1
ATOM 732 O O . ARG A 1 90 ? -8.095 3.397 22.712 1.00 95.81 90 ARG A O 1
ATOM 739 N N . PHE A 1 91 ? -6.440 4.898 22.506 1.00 95.50 91 PHE A N 1
ATOM 740 C CA . PHE A 1 91 ? -7.280 6.073 22.679 1.00 95.50 91 PHE A CA 1
ATOM 741 C C . PHE A 1 91 ? -7.629 6.685 21.317 1.00 95.50 91 PHE A C 1
ATOM 743 O O . PHE A 1 91 ? -6.778 6.760 20.426 1.00 95.50 91 PHE A O 1
ATOM 750 N N . ILE A 1 92 ? -8.874 7.132 21.163 1.00 96.12 92 ILE A N 1
ATOM 751 C CA . ILE A 1 92 ? -9.343 7.921 20.016 1.00 96.12 92 ILE A CA 1
ATOM 752 C C . ILE A 1 92 ? -10.045 9.190 20.499 1.00 96.12 92 ILE A C 1
ATOM 754 O O . ILE A 1 92 ? -10.385 9.312 21.672 1.00 96.12 92 ILE A O 1
ATOM 758 N N . SER A 1 93 ? -10.266 10.139 19.594 1.00 96.69 93 SER A N 1
ATOM 759 C CA . SER A 1 93 ? -11.074 11.334 19.857 1.00 96.69 93 SER A CA 1
ATOM 760 C C . SER A 1 93 ? -12.495 10.978 20.305 1.00 96.69 93 SER A C 1
ATOM 762 O O . SER A 1 93 ? -13.143 10.110 19.714 1.00 96.69 93 SER A O 1
ATOM 764 N N . GLN A 1 94 ? -12.989 11.670 21.334 1.00 95.50 94 GLN A N 1
ATOM 765 C CA . GLN A 1 94 ? -14.389 11.604 21.750 1.00 95.50 94 GLN A CA 1
ATOM 766 C C . GLN A 1 94 ? -15.313 12.088 20.626 1.00 95.50 94 GLN A C 1
ATOM 768 O O . GLN A 1 94 ? -16.368 11.491 20.425 1.00 95.50 94 GLN A O 1
ATOM 773 N N . LEU A 1 95 ? -14.914 13.121 19.875 1.00 94.94 95 LEU A N 1
ATOM 774 C CA . LEU A 1 95 ? -15.651 13.598 18.700 1.00 94.94 95 LEU A CA 1
ATOM 775 C C . LEU A 1 95 ? -15.722 12.532 17.601 1.00 94.94 95 LEU A C 1
ATOM 777 O O . LEU A 1 95 ? -16.800 12.296 17.070 1.00 94.94 95 LEU A O 1
ATOM 781 N N . LEU A 1 96 ? -14.620 11.827 17.312 1.00 95.81 96 LEU A N 1
ATOM 782 C CA . LEU A 1 96 ? -14.636 10.717 16.349 1.00 95.81 96 LEU A CA 1
ATOM 783 C C . LEU A 1 96 ? -15.601 9.612 16.795 1.00 95.81 96 LEU A C 1
ATOM 785 O O . LEU A 1 96 ? -16.379 9.102 15.996 1.00 95.81 96 LEU A O 1
ATOM 789 N N . TRP A 1 97 ? -15.580 9.253 18.079 1.00 96.56 97 TRP A N 1
ATOM 790 C CA . TRP A 1 97 ? -16.528 8.285 18.627 1.00 96.56 97 TRP A CA 1
ATOM 791 C C . TRP A 1 97 ? -17.986 8.766 18.536 1.00 96.56 97 TRP A C 1
ATOM 793 O O . TRP A 1 97 ? -18.881 7.982 18.211 1.00 96.56 97 TRP A O 1
ATOM 803 N N . ASP A 1 98 ? -18.232 10.048 18.813 1.00 93.62 98 ASP A N 1
ATOM 804 C CA . ASP A 1 98 ? -19.553 10.663 18.698 1.00 93.62 98 ASP A CA 1
ATOM 805 C C . ASP A 1 98 ? -20.056 10.672 17.245 1.00 93.62 98 ASP A C 1
ATOM 807 O O . ASP A 1 98 ? -21.211 10.316 17.005 1.00 93.62 98 ASP A O 1
ATOM 811 N N . ASP A 1 99 ? -19.198 10.982 16.278 1.00 94.00 99 ASP A N 1
ATOM 812 C CA . ASP A 1 99 ? -19.549 10.988 14.856 1.00 94.00 99 ASP A CA 1
ATOM 813 C C . ASP A 1 99 ? -19.799 9.573 14.324 1.00 94.00 99 ASP A C 1
ATOM 815 O O . ASP A 1 99 ? -20.809 9.332 13.658 1.00 94.00 99 ASP A O 1
ATOM 819 N N . LEU A 1 100 ? -18.970 8.598 14.708 1.00 94.31 100 LEU A N 1
ATOM 820 C CA . LEU A 1 100 ? -19.181 7.192 14.353 1.00 94.31 100 LEU A CA 1
ATOM 821 C C . LEU A 1 100 ? -20.534 6.681 14.860 1.00 94.31 100 LEU A C 1
ATOM 823 O O . LEU A 1 100 ? -21.267 6.022 14.124 1.00 94.31 100 LEU A O 1
ATOM 827 N N . ARG A 1 101 ? -20.886 6.983 16.118 1.00 93.25 101 ARG A N 1
ATOM 828 C CA . ARG A 1 101 ? -22.097 6.441 16.757 1.00 93.25 101 ARG A CA 1
ATOM 829 C C . ARG A 1 101 ? -23.383 7.172 16.376 1.00 93.25 101 ARG A C 1
ATOM 831 O O . ARG A 1 101 ? -24.445 6.561 16.439 1.00 93.25 101 ARG A O 1
ATOM 838 N N . LEU A 1 102 ? -23.314 8.475 16.090 1.00 90.31 102 LEU A N 1
ATOM 839 C CA . LEU A 1 102 ? -24.494 9.308 15.824 1.00 90.31 102 LEU A CA 1
ATOM 840 C C . LEU A 1 102 ? -24.742 9.527 14.333 1.00 90.31 102 LEU A C 1
ATOM 842 O O . LEU A 1 102 ? -25.898 9.644 13.935 1.00 90.31 102 LEU A O 1
ATOM 846 N N . LEU A 1 103 ? -23.677 9.603 13.533 1.00 87.88 103 LEU A N 1
ATOM 847 C CA . LEU A 1 103 ? -23.736 9.980 12.119 1.00 87.88 103 LEU A CA 1
ATOM 848 C C . LEU A 1 103 ? -23.246 8.874 11.182 1.00 87.88 103 LEU A C 1
ATOM 850 O O . LEU A 1 103 ? -23.571 8.896 9.998 1.00 87.88 103 LEU A O 1
ATOM 854 N N . GLY A 1 104 ? -22.469 7.914 11.690 1.00 86.38 104 GLY A N 1
ATOM 855 C CA . GLY A 1 104 ? -21.781 6.933 10.853 1.00 86.38 104 GLY A CA 1
ATOM 856 C C . GLY A 1 104 ? -20.637 7.541 10.031 1.00 86.38 104 GLY A C 1
ATOM 857 O O . GLY A 1 104 ? -20.191 6.914 9.071 1.00 86.38 104 GLY A O 1
ATOM 858 N N . GLU A 1 105 ? -20.162 8.737 10.388 1.00 88.62 105 GLU A N 1
ATOM 859 C CA . GLU A 1 105 ? -19.047 9.439 9.735 1.00 88.62 105 GLU A CA 1
ATOM 860 C C . GLU A 1 105 ? -17.702 9.082 10.406 1.00 88.62 105 GLU A C 1
ATOM 862 O O . GLU A 1 105 ? -17.662 8.743 11.589 1.00 88.62 105 GLU A O 1
ATOM 867 N N . GLY A 1 106 ? -16.586 9.160 9.667 1.00 88.38 106 GLY A N 1
ATOM 868 C CA . GLY A 1 106 ? -15.231 8.958 10.208 1.00 88.38 106 GLY A CA 1
ATOM 869 C C . GLY A 1 106 ? -14.750 7.502 10.277 1.00 88.38 106 GLY A C 1
ATOM 870 O O . GLY A 1 106 ? -13.735 7.201 10.910 1.00 88.38 106 GLY A O 1
ATOM 871 N N . GLN A 1 107 ? -15.459 6.583 9.625 1.00 91.75 107 GLN A N 1
ATOM 872 C CA . GLN A 1 107 ? -15.111 5.160 9.541 1.00 91.75 107 GLN A CA 1
ATOM 873 C C . GLN A 1 107 ? -13.728 4.927 8.912 1.00 91.75 107 GLN A C 1
ATOM 875 O O . GLN A 1 107 ? -12.982 4.039 9.324 1.00 91.75 107 GLN A O 1
ATOM 880 N N . GLU A 1 108 ? -13.357 5.771 7.957 1.00 88.81 108 GLU A N 1
ATOM 881 C CA . GLU A 1 108 ? -12.085 5.757 7.249 1.00 88.81 108 GLU A CA 1
ATOM 882 C C . GLU A 1 108 ? -10.874 5.948 8.180 1.00 88.81 108 GLU A C 1
ATOM 884 O O . GLU A 1 108 ? -9.822 5.352 7.948 1.00 88.81 108 GLU A O 1
ATOM 889 N N . PHE A 1 109 ? -11.024 6.681 9.292 1.00 92.62 109 PHE A N 1
ATOM 890 C CA . PHE A 1 109 ? -9.950 6.852 10.279 1.00 92.62 109 PHE A CA 1
ATOM 891 C C . PHE A 1 109 ? -9.714 5.576 11.097 1.00 92.62 109 PHE A C 1
ATOM 893 O O . PHE A 1 109 ? -8.572 5.242 11.416 1.00 92.62 109 PHE A O 1
ATOM 900 N N . VAL A 1 110 ? -10.778 4.815 11.386 1.00 93.75 110 VAL A N 1
ATOM 901 C CA . VAL A 1 110 ? -10.681 3.500 12.048 1.00 93.75 110 VAL A CA 1
ATOM 902 C C . VAL A 1 110 ? -9.907 2.522 11.162 1.00 93.75 110 VAL A C 1
ATOM 904 O O . VAL A 1 110 ? -9.005 1.828 11.634 1.00 93.75 110 VAL A O 1
ATOM 907 N N . VAL A 1 111 ? -10.209 2.521 9.862 1.00 91.50 111 VAL A N 1
ATOM 908 C CA . VAL A 1 111 ? -9.474 1.741 8.858 1.00 91.50 111 VAL A CA 1
ATOM 909 C C . VAL A 1 111 ? -8.018 2.200 8.767 1.00 91.50 111 VAL A C 1
ATOM 911 O O . VAL A 1 111 ? -7.122 1.358 8.733 1.00 91.50 111 VAL A O 1
ATOM 914 N N . GLY A 1 112 ? -7.762 3.512 8.773 1.00 90.81 112 GLY A N 1
ATOM 915 C CA . GLY A 1 112 ? -6.412 4.080 8.749 1.00 90.81 112 GLY A CA 1
ATOM 916 C C . GLY A 1 112 ? -5.541 3.582 9.904 1.00 90.81 112 GLY A C 1
ATOM 917 O O . GLY A 1 112 ? -4.396 3.176 9.691 1.00 90.81 112 GLY A O 1
ATOM 918 N N . TYR A 1 113 ? -6.101 3.513 11.115 1.00 93.19 113 TYR A N 1
ATOM 919 C CA . TYR A 1 113 ? -5.415 2.948 12.279 1.00 93.19 113 TYR A CA 1
ATOM 920 C C . TYR A 1 113 ? -5.041 1.473 12.103 1.00 93.19 113 TYR A C 1
ATOM 922 O O . TYR A 1 113 ? -3.914 1.091 12.424 1.00 93.19 113 TYR A O 1
ATOM 930 N N . LEU A 1 114 ? -5.951 0.651 11.571 1.00 92.75 114 LEU A N 1
ATOM 931 C CA . LEU A 1 114 ? -5.659 -0.749 11.257 1.00 92.75 114 LEU A CA 1
ATOM 932 C C . LEU A 1 114 ? -4.590 -0.857 10.159 1.00 92.75 114 LEU A C 1
ATOM 934 O O . LEU A 1 114 ? -3.609 -1.581 10.326 1.00 92.75 114 LEU A O 1
ATOM 938 N N . SER A 1 115 ? -4.733 -0.104 9.063 1.00 89.94 115 SER A N 1
ATOM 939 C CA . SER A 1 115 ? -3.815 -0.132 7.917 1.00 89.94 115 SER A CA 1
ATOM 940 C C . SER A 1 115 ? -2.371 0.190 8.309 1.00 89.94 115 SER A C 1
ATOM 942 O O . SER A 1 115 ? -1.445 -0.457 7.819 1.00 89.94 115 SER A O 1
ATOM 944 N N . THR A 1 116 ? -2.150 1.133 9.230 1.00 89.50 116 THR A N 1
ATOM 945 C CA . THR A 1 116 ? -0.798 1.446 9.716 1.00 89.50 116 THR A CA 1
ATOM 946 C C . THR A 1 116 ? -0.123 0.261 10.418 1.00 89.50 116 THR A C 1
ATOM 948 O O . THR A 1 116 ? 1.103 0.159 10.359 1.00 89.50 116 THR A O 1
ATOM 951 N N . LEU A 1 117 ? -0.891 -0.630 11.052 1.00 91.88 117 LEU A N 1
ATOM 952 C CA 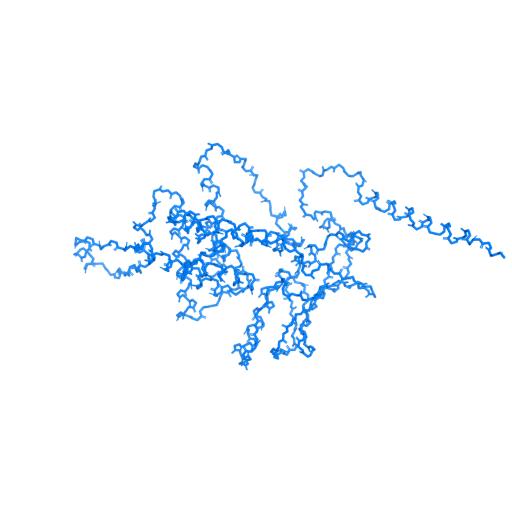. LEU A 1 117 ? -0.387 -1.778 11.817 1.00 91.88 117 LEU A CA 1
ATOM 953 C C . LEU A 1 117 ? -0.254 -3.055 10.974 1.00 91.88 117 LEU A C 1
ATOM 955 O O . LEU A 1 117 ? 0.530 -3.944 11.322 1.00 91.88 117 LEU A O 1
ATOM 959 N N . MET A 1 118 ? -0.973 -3.137 9.848 1.00 91.81 118 MET A N 1
ATOM 960 C CA . MET A 1 118 ? -0.960 -4.291 8.942 1.00 91.81 118 MET A CA 1
ATOM 961 C C . MET A 1 118 ? 0.446 -4.743 8.507 1.00 91.81 118 MET A C 1
ATOM 963 O O . MET A 1 118 ? 0.677 -5.952 8.492 1.00 91.81 118 MET A O 1
ATOM 967 N N . PRO A 1 119 ? 1.421 -3.862 8.199 1.00 90.50 119 PRO A N 1
ATOM 968 C CA . PRO A 1 119 ? 2.761 -4.309 7.825 1.00 90.50 119 PRO A CA 1
ATOM 969 C C . PRO A 1 119 ? 3.470 -5.115 8.920 1.00 90.50 119 PRO A C 1
ATOM 971 O O . PRO A 1 119 ? 4.075 -6.151 8.640 1.00 90.50 119 PRO A O 1
ATOM 974 N N . SER A 1 120 ? 3.392 -4.666 10.173 1.00 91.81 120 SER A N 1
ATOM 975 C CA . SER A 1 120 ? 4.012 -5.356 11.309 1.00 91.81 120 SER A CA 1
ATOM 976 C C . SER A 1 120 ? 3.257 -6.633 11.672 1.00 91.81 120 SER A C 1
ATOM 978 O O . SER A 1 120 ? 3.886 -7.651 11.968 1.00 91.81 120 SER A O 1
ATOM 980 N N . LEU A 1 121 ? 1.923 -6.607 11.581 1.00 93.00 121 LEU A N 1
ATOM 981 C CA . LEU A 1 121 ? 1.080 -7.793 11.722 1.00 93.00 121 LEU A CA 1
ATOM 982 C C . LEU A 1 121 ? 1.466 -8.861 10.688 1.00 93.00 121 LEU A C 1
ATOM 984 O O . LEU A 1 121 ? 1.823 -9.981 11.051 1.00 93.00 121 LEU A O 1
ATOM 988 N N . ASN A 1 122 ? 1.475 -8.502 9.403 1.00 92.88 122 ASN A N 1
ATOM 989 C CA . ASN A 1 122 ? 1.819 -9.407 8.308 1.00 92.88 122 ASN A CA 1
ATOM 990 C C . ASN A 1 122 ? 3.242 -9.938 8.422 1.00 92.88 122 ASN A C 1
ATOM 992 O O . ASN A 1 122 ? 3.483 -11.105 8.114 1.00 92.88 122 ASN A O 1
ATOM 996 N N . ARG A 1 123 ? 4.185 -9.124 8.910 1.00 89.56 123 ARG A N 1
ATOM 997 C CA . ARG A 1 123 ? 5.547 -9.593 9.158 1.00 89.56 123 ARG A CA 1
ATOM 998 C C . ARG A 1 123 ? 5.573 -10.725 10.182 1.00 89.56 123 ARG A C 1
ATOM 1000 O O . ARG A 1 123 ? 6.206 -11.744 9.927 1.00 89.56 123 ARG A O 1
ATOM 1007 N N . ARG A 1 124 ? 4.839 -10.587 11.286 1.00 89.88 124 ARG A N 1
ATOM 1008 C CA . ARG A 1 124 ? 4.735 -11.629 12.320 1.00 89.88 124 ARG A CA 1
ATOM 1009 C C . ARG A 1 124 ? 4.035 -12.887 11.801 1.00 89.88 124 ARG A C 1
ATOM 1011 O O . ARG A 1 124 ? 4.482 -13.994 12.090 1.00 89.88 124 ARG A O 1
ATOM 1018 N N . LEU A 1 125 ? 3.000 -12.733 10.972 1.00 89.81 125 LEU A N 1
ATOM 1019 C CA . LEU A 1 125 ? 2.335 -13.861 10.304 1.00 89.81 125 LEU A CA 1
ATOM 1020 C C . LEU A 1 125 ? 3.275 -14.598 9.331 1.00 89.81 125 LEU A C 1
ATOM 1022 O O . LEU A 1 125 ? 3.264 -15.829 9.264 1.00 89.81 125 LEU A O 1
ATOM 1026 N N . LEU A 1 126 ? 4.131 -13.870 8.610 1.00 87.19 126 LEU A N 1
ATOM 1027 C CA . LEU A 1 126 ? 5.170 -14.462 7.764 1.00 87.19 126 LEU A CA 1
ATOM 1028 C C . LEU A 1 126 ? 6.268 -15.137 8.582 1.00 87.19 126 LEU A C 1
ATOM 1030 O O . LEU A 1 126 ? 6.713 -16.222 8.217 1.00 87.19 126 LEU A O 1
ATOM 1034 N N . ASP A 1 127 ? 6.702 -14.538 9.687 1.00 85.00 127 ASP A N 1
ATOM 1035 C CA . ASP A 1 127 ? 7.694 -15.163 10.559 1.00 85.00 127 ASP A CA 1
ATOM 1036 C C . ASP A 1 127 ? 7.144 -16.487 11.122 1.00 85.00 127 ASP A C 1
ATOM 1038 O O . ASP A 1 127 ? 7.867 -17.480 11.139 1.00 85.00 127 ASP A O 1
ATOM 1042 N N . ASN A 1 128 ? 5.844 -16.573 11.436 1.00 80.50 128 ASN A N 1
ATOM 1043 C CA . ASN A 1 128 ? 5.194 -17.842 11.782 1.00 80.50 128 ASN A CA 1
ATOM 1044 C C . ASN A 1 128 ? 5.316 -18.890 10.650 1.00 80.50 128 ASN A C 1
ATOM 1046 O O . ASN A 1 128 ? 5.682 -20.041 10.896 1.00 80.50 128 ASN A O 1
ATOM 1050 N N . ARG A 1 129 ? 5.100 -18.495 9.385 1.00 84.75 129 ARG A N 1
ATOM 1051 C CA . ARG A 1 129 ? 5.309 -19.376 8.217 1.00 84.75 129 ARG A CA 1
ATOM 1052 C C . ARG A 1 129 ? 6.737 -19.915 8.150 1.00 84.75 129 ARG A C 1
ATOM 1054 O O . ARG A 1 129 ? 6.928 -21.118 7.987 1.00 84.75 129 ARG A O 1
ATOM 1061 N N . TYR A 1 130 ? 7.730 -19.032 8.221 1.00 82.50 130 TYR A N 1
ATOM 1062 C CA . TYR A 1 130 ? 9.128 -19.398 7.978 1.00 82.50 130 TYR A CA 1
ATOM 1063 C C . TYR A 1 130 ? 9.791 -20.083 9.172 1.00 82.50 130 TYR A C 1
ATOM 1065 O O . TYR A 1 130 ? 10.645 -20.940 8.969 1.00 82.50 130 TYR A O 1
ATOM 1073 N N . MET A 1 131 ? 9.393 -19.740 10.397 1.00 80.56 131 MET A N 1
ATOM 1074 C CA . MET A 1 131 ? 9.990 -20.302 11.610 1.00 80.56 131 MET A CA 1
ATOM 1075 C C . MET A 1 131 ? 9.351 -21.627 12.022 1.00 80.56 131 MET A C 1
ATOM 1077 O O . MET A 1 131 ? 10.033 -22.464 12.606 1.00 80.56 131 MET A O 1
ATOM 1081 N N . ARG A 1 132 ? 8.065 -21.839 11.716 1.00 79.06 132 ARG A N 1
ATOM 1082 C CA . ARG A 1 132 ? 7.334 -23.056 12.116 1.00 79.06 132 ARG A CA 1
ATOM 1083 C C . ARG A 1 132 ? 6.934 -23.965 10.958 1.00 79.06 132 ARG A C 1
ATOM 1085 O O . ARG A 1 132 ? 6.444 -25.063 11.187 1.00 79.06 132 ARG A O 1
ATOM 1092 N N . GLY A 1 133 ? 7.146 -23.539 9.713 1.00 76.94 133 GLY A N 1
ATOM 1093 C CA . GLY A 1 133 ? 6.823 -24.346 8.534 1.00 76.94 133 GLY A CA 1
ATOM 1094 C C . GLY A 1 133 ? 5.326 -24.436 8.222 1.00 76.94 133 GLY A C 1
ATOM 1095 O O . GLY A 1 133 ? 4.903 -25.354 7.520 1.00 76.94 133 GLY A O 1
ATOM 1096 N N . HIS A 1 134 ? 4.505 -23.496 8.705 1.00 82.75 134 HIS A N 1
ATOM 1097 C CA . HIS A 1 134 ? 3.068 -23.483 8.416 1.00 82.75 134 HIS A CA 1
ATOM 1098 C C . HIS A 1 134 ? 2.794 -23.028 6.978 1.00 82.75 134 HIS A C 1
ATOM 1100 O O . HIS A 1 134 ? 2.727 -21.837 6.680 1.00 82.75 134 HIS A O 1
ATOM 1106 N N . LEU A 1 135 ? 2.594 -23.991 6.076 1.00 82.25 135 LEU A N 1
ATOM 1107 C CA . LEU A 1 135 ? 2.378 -23.760 4.639 1.00 82.25 135 LEU A CA 1
ATOM 1108 C C . LEU A 1 135 ? 1.192 -22.838 4.319 1.00 82.25 135 LEU A C 1
ATOM 1110 O O . LEU A 1 135 ? 1.224 -22.135 3.311 1.00 82.25 135 LEU A O 1
ATOM 1114 N N . LEU A 1 136 ? 0.160 -22.857 5.164 1.00 85.69 136 LEU A N 1
ATOM 1115 C CA . LEU A 1 136 ? -1.077 -22.092 4.983 1.00 85.69 136 LEU A CA 1
ATOM 1116 C C . LEU A 1 136 ? -1.017 -20.680 5.585 1.00 85.69 136 LEU A C 1
ATOM 1118 O O . LEU A 1 136 ? -1.973 -19.918 5.437 1.00 85.69 136 LEU A O 1
ATOM 1122 N N . SER A 1 137 ? 0.084 -20.321 6.250 1.00 86.00 137 SER A N 1
ATOM 1123 C CA . SER A 1 137 ? 0.269 -18.975 6.784 1.00 86.00 137 SER A CA 1
ATOM 1124 C C . SER A 1 137 ? 0.501 -17.978 5.650 1.00 86.00 137 SER A C 1
ATOM 1126 O O . SER A 1 137 ? 1.393 -18.152 4.814 1.00 86.00 137 SER A O 1
ATOM 1128 N N . ARG A 1 138 ? -0.312 -16.921 5.626 1.00 87.44 138 ARG A N 1
ATOM 1129 C CA . ARG A 1 138 ? -0.313 -15.887 4.584 1.00 87.44 138 ARG A CA 1
ATOM 1130 C C . ARG A 1 138 ? -0.445 -14.490 5.183 1.00 87.44 138 ARG A C 1
ATOM 1132 O O . ARG A 1 138 ? -0.794 -14.340 6.350 1.00 87.44 138 ARG A O 1
ATOM 1139 N N . THR A 1 139 ? -0.155 -13.488 4.368 1.00 90.62 139 THR A N 1
ATOM 1140 C CA . THR A 1 139 ? -0.419 -12.077 4.659 1.00 90.62 139 THR A CA 1
ATOM 1141 C C . THR A 1 139 ? -1.810 -11.679 4.175 1.00 90.62 139 THR A C 1
ATOM 1143 O O . THR A 1 139 ? -2.435 -12.398 3.388 1.00 90.62 139 THR A O 1
ATOM 1146 N N . PHE A 1 140 ? -2.279 -10.522 4.639 1.00 90.38 140 PHE A N 1
ATOM 1147 C CA . PHE A 1 140 ? -3.566 -9.957 4.250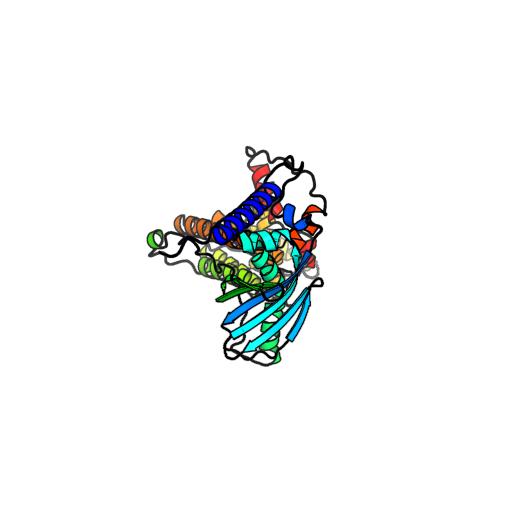 1.00 90.38 140 PHE A CA 1
ATOM 1148 C C . PHE A 1 140 ? -3.401 -8.505 3.872 1.00 90.38 140 PHE A C 1
ATOM 1150 O O . PHE A 1 140 ? -2.666 -7.759 4.518 1.00 90.38 140 PHE A O 1
ATOM 1157 N N . ALA A 1 141 ? -4.142 -8.078 2.867 1.00 89.00 141 ALA A N 1
ATOM 1158 C CA . ALA A 1 141 ? -4.444 -6.669 2.761 1.00 89.00 141 ALA A CA 1
ATOM 1159 C C . ALA A 1 141 ? -5.570 -6.294 3.732 1.00 89.00 141 ALA A C 1
ATOM 1161 O O . ALA A 1 141 ? -6.390 -7.130 4.113 1.00 89.00 141 ALA A O 1
ATOM 1162 N N . VAL A 1 142 ? -5.658 -5.013 4.088 1.00 88.69 142 VAL A N 1
ATOM 1163 C CA . VAL A 1 142 ? -6.719 -4.507 4.978 1.00 88.69 142 VAL A CA 1
ATOM 1164 C C . VAL A 1 142 ? -8.133 -4.818 4.450 1.00 88.69 142 VAL A C 1
ATOM 1166 O O . VAL A 1 142 ? -9.044 -5.082 5.229 1.00 88.69 142 VAL A O 1
ATOM 1169 N N . PHE A 1 143 ? -8.318 -4.878 3.124 1.00 86.38 143 PHE A N 1
ATOM 1170 C CA . PHE A 1 143 ? -9.598 -5.209 2.477 1.00 86.38 143 PHE A CA 1
ATOM 1171 C C . PHE A 1 143 ? -10.024 -6.674 2.629 1.00 86.38 143 PHE A C 1
ATOM 1173 O O . PHE A 1 143 ? -11.161 -7.011 2.321 1.00 86.38 143 PHE A O 1
ATOM 1180 N N . GLU A 1 144 ? -9.127 -7.550 3.087 1.00 90.12 144 GLU A N 1
ATOM 1181 C CA . GLU A 1 144 ? -9.448 -8.952 3.366 1.00 90.12 144 GLU A CA 1
ATOM 1182 C C . GLU A 1 144 ? -10.019 -9.150 4.780 1.00 90.12 144 GLU A C 1
ATOM 1184 O O . GLU A 1 144 ? -10.358 -10.279 5.141 1.00 90.12 144 GLU A O 1
ATOM 1189 N N . ALA A 1 145 ? -10.129 -8.079 5.580 1.00 92.62 145 ALA A N 1
ATOM 1190 C CA . ALA A 1 145 ? -10.861 -8.127 6.837 1.00 92.62 145 ALA A CA 1
ATOM 1191 C C . ALA A 1 145 ? -12.345 -8.370 6.536 1.00 92.62 145 ALA A C 1
ATOM 1193 O O . ALA A 1 145 ? -12.996 -7.550 5.887 1.00 92.62 145 ALA A O 1
ATOM 1194 N N . VAL A 1 146 ? -12.870 -9.505 6.999 1.00 92.56 146 VAL A N 1
ATOM 1195 C CA . VAL A 1 146 ? -14.284 -9.877 6.809 1.00 92.56 146 VAL A CA 1
ATOM 1196 C C . VAL A 1 146 ? -15.210 -9.092 7.723 1.00 92.56 146 VAL A C 1
ATOM 1198 O O . VAL A 1 146 ? -16.414 -9.042 7.499 1.00 92.56 146 VAL A O 1
ATOM 1201 N N . ASP A 1 147 ? -14.633 -8.523 8.772 1.00 94.38 147 ASP A N 1
ATOM 1202 C CA . ASP A 1 147 ? -15.343 -7.823 9.812 1.00 94.38 147 ASP A CA 1
ATOM 1203 C C . ASP A 1 147 ? -14.401 -6.799 10.460 1.00 94.38 147 ASP A C 1
ATOM 1205 O O . ASP A 1 147 ? -13.243 -7.110 10.756 1.00 94.38 147 ASP A O 1
ATOM 1209 N N . LEU A 1 148 ? -14.905 -5.582 10.662 1.00 95.50 148 LEU A N 1
ATOM 1210 C CA . LEU A 1 148 ? -14.233 -4.492 11.349 1.00 95.50 148 LEU A CA 1
ATOM 1211 C C . LEU A 1 148 ? -15.219 -3.816 12.303 1.00 95.50 148 LEU A C 1
ATOM 1213 O O . LEU A 1 148 ? -16.323 -3.427 11.923 1.00 95.50 148 LEU A O 1
ATOM 1217 N N . HIS A 1 149 ? -14.812 -3.638 13.553 1.00 96.50 149 HIS A N 1
ATOM 1218 C CA . HIS A 1 149 ? -15.634 -2.993 14.567 1.00 96.50 149 HIS A CA 1
ATOM 1219 C C . HIS A 1 149 ? -14.796 -2.187 15.548 1.00 96.50 149 HIS A C 1
ATOM 1221 O O . HIS A 1 149 ? -13.591 -2.380 15.689 1.00 96.50 149 HIS A O 1
ATOM 1227 N N . ILE A 1 150 ? -15.471 -1.301 16.265 1.00 97.69 150 ILE A N 1
ATOM 1228 C CA . ILE A 1 150 ? -14.904 -0.536 17.365 1.00 97.69 150 ILE A CA 1
ATOM 1229 C C . ILE A 1 150 ? -15.763 -0.720 18.615 1.00 97.69 150 ILE A C 1
ATOM 1231 O O . ILE A 1 150 ? -16.993 -0.662 18.559 1.00 97.69 150 ILE A O 1
ATOM 1235 N N . THR A 1 151 ? -15.109 -0.944 19.749 1.00 97.81 151 THR A N 1
ATOM 1236 C CA . THR A 1 151 ? -15.750 -1.165 21.046 1.00 97.81 151 THR A CA 1
ATOM 1237 C C . THR A 1 151 ? -15.300 -0.101 22.043 1.00 97.81 151 THR A C 1
ATOM 1239 O O . THR A 1 151 ? -14.104 0.087 22.250 1.00 97.81 151 THR A O 1
ATOM 1242 N N . VAL A 1 152 ? -16.252 0.581 22.684 1.00 96.88 152 VAL A N 1
ATOM 1243 C CA . VAL A 1 152 ? -16.023 1.560 23.761 1.00 96.88 152 VAL A CA 1
ATOM 1244 C C . VAL A 1 152 ? -16.914 1.196 24.946 1.00 96.88 152 VAL A C 1
ATOM 1246 O O . VAL A 1 152 ? -18.145 1.252 24.862 1.00 96.88 152 VAL A O 1
ATOM 1249 N N . GLY A 1 153 ? -16.302 0.804 26.067 1.00 93.62 153 GLY A N 1
ATOM 1250 C CA . GLY A 1 153 ? -17.033 0.256 27.213 1.00 93.62 153 GLY A CA 1
ATOM 1251 C C . GLY A 1 153 ? -17.817 -0.999 26.814 1.00 93.62 153 GLY A C 1
ATOM 1252 O O . GLY A 1 153 ? -17.240 -1.958 26.318 1.00 93.62 153 GLY A O 1
ATOM 1253 N N . SER A 1 154 ? -19.138 -0.986 27.004 1.00 92.44 154 SER A N 1
ATOM 1254 C CA . SER A 1 154 ? -20.034 -2.084 26.606 1.00 92.44 154 SER A CA 1
ATOM 1255 C C . SER A 1 154 ? -20.629 -1.938 25.200 1.00 92.44 154 SER A C 1
ATOM 1257 O O . SER A 1 154 ? -21.407 -2.790 24.773 1.00 92.44 154 SER A O 1
ATOM 1259 N N . ARG A 1 155 ? -20.318 -0.854 24.478 1.00 94.75 155 ARG A N 1
ATOM 1260 C CA . ARG A 1 155 ? -20.900 -0.568 23.161 1.00 94.75 155 ARG A CA 1
ATOM 1261 C C . ARG A 1 155 ? -19.952 -0.991 22.052 1.00 94.75 155 ARG A C 1
ATOM 1263 O O . ARG A 1 155 ? -18.800 -0.575 22.052 1.00 94.75 155 ARG A O 1
ATOM 1270 N N . ARG A 1 156 ? -20.474 -1.742 21.083 1.00 96.12 156 ARG A N 1
ATOM 1271 C CA . ARG A 1 156 ? -19.772 -2.169 19.867 1.00 96.12 156 ARG A CA 1
ATOM 1272 C C . ARG A 1 156 ? -20.468 -1.585 18.642 1.00 96.12 156 ARG A C 1
ATOM 1274 O O . ARG A 1 156 ? -21.688 -1.689 18.537 1.00 96.12 156 ARG A O 1
ATOM 1281 N N . LEU A 1 157 ? -19.699 -0.990 17.737 1.00 96.44 157 LEU A N 1
ATOM 1282 C CA . LEU A 1 157 ? -20.168 -0.488 16.447 1.00 96.44 157 LEU A CA 1
ATOM 1283 C C . LEU A 1 157 ? -19.437 -1.200 15.317 1.00 96.44 157 LEU A C 1
ATOM 1285 O O . LEU A 1 157 ? -18.214 -1.320 15.350 1.00 96.44 157 LEU A O 1
ATOM 1289 N N . TRP A 1 158 ? -20.195 -1.639 14.321 1.00 95.06 158 TRP A N 1
ATOM 1290 C CA . TRP A 1 158 ? -19.660 -2.213 13.094 1.00 95.06 158 TRP A CA 1
ATOM 1291 C C . TRP A 1 158 ? -19.262 -1.104 12.125 1.00 95.06 158 TRP A C 1
ATOM 1293 O O . TRP A 1 158 ? -20.000 -0.133 11.945 1.00 95.06 158 TRP A O 1
ATOM 1303 N N . ILE A 1 159 ? -18.102 -1.262 11.501 1.00 93.31 159 ILE A N 1
ATOM 1304 C CA . ILE A 1 159 ? -17.627 -0.400 10.427 1.00 93.31 159 ILE A CA 1
ATOM 1305 C C . ILE A 1 159 ? -18.074 -1.026 9.104 1.00 93.31 159 ILE A C 1
ATOM 1307 O O . ILE A 1 159 ? -17.928 -2.229 8.900 1.00 93.31 159 ILE A O 1
ATOM 1311 N N . HIS A 1 160 ? -18.630 -0.219 8.204 1.00 88.06 160 HIS A N 1
ATOM 1312 C CA . HIS A 1 160 ? -19.041 -0.638 6.869 1.00 88.06 160 HIS A CA 1
ATOM 1313 C C . HIS A 1 160 ? -17.789 -0.921 6.038 1.00 88.06 160 HIS A C 1
ATOM 1315 O O . HIS A 1 160 ? -17.206 -0.032 5.416 1.00 88.06 160 HIS A O 1
ATOM 1321 N N . TRP A 1 161 ? -17.355 -2.177 6.080 1.00 84.88 161 TRP A N 1
ATOM 1322 C CA . TRP A 1 161 ? -16.104 -2.635 5.504 1.00 84.88 161 TRP A CA 1
ATOM 1323 C C . TRP A 1 161 ? -16.252 -4.047 4.912 1.00 84.88 161 TRP A C 1
ATOM 1325 O O . TRP A 1 161 ? -16.950 -4.869 5.509 1.00 84.88 161 TRP A O 1
ATOM 1335 N N . PRO A 1 162 ? -15.581 -4.362 3.787 1.00 81.25 162 PRO A N 1
ATOM 1336 C CA . PRO A 1 162 ? -14.881 -3.440 2.886 1.00 81.25 162 PRO A CA 1
ATOM 1337 C C . PRO A 1 162 ? -15.857 -2.541 2.102 1.00 81.25 162 PRO A C 1
ATOM 1339 O O . PRO A 1 162 ? -17.017 -2.914 1.909 1.00 81.25 162 PRO A O 1
ATOM 1342 N N . PRO A 1 163 ? -15.425 -1.355 1.628 1.00 77.69 163 PRO A N 1
ATOM 1343 C CA . PRO A 1 163 ? -16.265 -0.526 0.776 1.00 77.69 163 PRO A CA 1
ATOM 1344 C C . PRO A 1 163 ? -16.540 -1.243 -0.548 1.00 77.69 163 PRO A C 1
ATOM 1346 O O . PRO A 1 163 ? -15.670 -1.921 -1.099 1.00 77.69 163 PRO A O 1
ATOM 1349 N N . SER A 1 164 ? -17.740 -1.048 -1.096 1.00 74.50 164 SER A N 1
ATOM 1350 C CA . SER A 1 164 ? -18.023 -1.474 -2.465 1.00 74.50 164 SER A CA 1
ATOM 1351 C C . SER A 1 164 ? -17.168 -0.648 -3.419 1.00 74.50 164 SER A C 1
ATOM 1353 O O . SER A 1 164 ? -17.368 0.558 -3.561 1.00 74.50 164 SER A O 1
ATOM 1355 N N . LEU A 1 165 ? -16.223 -1.301 -4.085 1.00 70.69 165 LEU A N 1
ATOM 1356 C CA . LEU A 1 165 ? -15.417 -0.665 -5.114 1.00 70.69 165 LEU A CA 1
ATOM 1357 C C . LEU A 1 165 ? -16.190 -0.674 -6.438 1.00 70.69 165 LEU A C 1
ATOM 1359 O O . LEU A 1 165 ? -16.781 -1.702 -6.786 1.00 70.69 165 LEU A O 1
ATOM 1363 N N . PRO A 1 166 ? -16.215 0.442 -7.186 1.00 66.00 166 PRO A N 1
ATOM 1364 C CA . PRO A 1 166 ? -16.812 0.440 -8.511 1.00 66.00 166 PRO A CA 1
ATOM 1365 C C . PRO A 1 166 ? -16.052 -0.539 -9.426 1.00 66.00 166 PRO A C 1
ATOM 1367 O O . PRO A 1 166 ? -14.834 -0.690 -9.287 1.00 66.00 166 PRO A O 1
ATOM 1370 N N . PRO A 1 167 ? -16.740 -1.211 -10.367 1.00 64.44 167 PRO A N 1
ATOM 1371 C CA . PRO A 1 167 ? -16.079 -2.061 -11.350 1.00 64.44 167 PRO A CA 1
ATOM 1372 C C . PRO A 1 167 ? -15.108 -1.223 -12.186 1.00 64.44 167 PRO A C 1
ATOM 1374 O O . PRO A 1 167 ? -15.447 -0.123 -12.627 1.00 64.44 167 PRO A O 1
ATOM 1377 N N . PHE A 1 168 ? -13.892 -1.730 -12.384 1.00 65.25 168 PHE A N 1
ATOM 1378 C CA . PHE A 1 168 ? -12.812 -0.926 -12.936 1.00 65.25 168 PHE A CA 1
ATOM 1379 C C . PHE A 1 168 ? -11.747 -1.776 -13.649 1.00 65.25 168 PHE A C 1
ATOM 1381 O O . PHE A 1 168 ? -11.259 -2.737 -13.045 1.00 65.25 168 PHE A O 1
ATOM 1388 N N . PRO A 1 169 ? -11.351 -1.467 -14.907 1.00 61.56 169 PRO A N 1
ATOM 1389 C CA . PRO A 1 169 ? -12.100 -0.735 -15.952 1.00 61.56 169 PRO A CA 1
ATOM 1390 C C . PRO A 1 169 ? -13.497 -1.363 -16.164 1.00 61.56 169 PRO A C 1
ATOM 1392 O O . PRO A 1 169 ? -13.769 -2.401 -15.554 1.00 61.56 169 PRO A O 1
ATOM 1395 N N . PRO A 1 170 ? -14.372 -0.894 -17.081 1.00 57.25 170 PRO A N 1
ATOM 1396 C CA . PRO A 1 170 ? -15.282 -1.848 -17.696 1.00 57.25 170 PRO A CA 1
ATOM 1397 C C . PRO A 1 170 ? -14.394 -2.897 -18.368 1.00 57.25 170 PRO A C 1
ATOM 1399 O O . PRO A 1 170 ? -13.903 -2.711 -19.475 1.00 57.25 170 PRO A O 1
ATOM 1402 N N . THR A 1 171 ? -14.146 -4.007 -17.677 1.00 50.97 171 THR A N 1
ATOM 1403 C CA . THR A 1 171 ? -13.351 -5.147 -18.149 1.00 50.97 171 THR A CA 1
ATOM 1404 C C . THR A 1 171 ? -13.923 -5.666 -19.472 1.00 50.97 171 THR A C 1
ATOM 1406 O O . THR A 1 171 ? -13.207 -6.226 -20.295 1.00 50.97 171 THR A O 1
ATOM 1409 N N . VAL A 1 172 ? -15.205 -5.372 -19.713 1.00 50.59 172 VAL A N 1
ATOM 1410 C CA . VAL A 1 172 ? -15.933 -5.500 -20.976 1.00 50.59 172 VAL A CA 1
ATOM 1411 C C . VAL A 1 172 ? -15.210 -4.826 -22.157 1.00 50.59 172 VAL A C 1
ATOM 1413 O O . VAL A 1 172 ? -15.111 -5.451 -23.209 1.00 50.59 172 VAL A O 1
ATOM 1416 N N . ALA A 1 173 ? -14.632 -3.628 -22.001 1.00 51.00 173 ALA A N 1
ATOM 1417 C CA . ALA A 1 173 ? -13.924 -2.907 -23.071 1.00 51.00 173 ALA A CA 1
ATOM 1418 C C . ALA A 1 173 ? -12.555 -3.524 -23.433 1.00 51.00 173 ALA A C 1
ATOM 1420 O O . ALA A 1 173 ? -12.029 -3.313 -24.527 1.00 51.00 173 ALA A O 1
ATOM 1421 N N . LEU A 1 174 ? -11.981 -4.323 -22.529 1.00 56.97 174 LEU A N 1
ATOM 1422 C CA . LEU A 1 174 ? -10.649 -4.926 -22.670 1.00 56.97 174 LEU A CA 1
ATOM 1423 C C . LEU A 1 174 ? -10.714 -6.459 -22.776 1.00 56.97 174 LEU A C 1
ATOM 1425 O O . LEU A 1 174 ? -9.684 -7.130 -22.863 1.00 56.97 174 LEU A O 1
ATOM 1429 N N . SER A 1 175 ? -11.927 -7.019 -22.813 1.00 49.62 175 SER A N 1
ATOM 1430 C CA . SER A 1 175 ? -12.166 -8.438 -23.056 1.00 49.62 175 SER A CA 1
ATOM 1431 C C . SER A 1 175 ? -11.539 -8.847 -24.400 1.00 49.62 175 SER A C 1
ATOM 1433 O O . SER A 1 175 ? -11.770 -8.229 -25.438 1.00 49.62 175 SER A O 1
ATOM 1435 N N . GLY A 1 176 ? -10.641 -9.838 -24.366 1.00 62.94 176 GLY A N 1
ATOM 1436 C CA . GLY A 1 176 ? -9.863 -10.287 -25.530 1.00 62.94 176 GLY A CA 1
ATOM 1437 C C . GLY A 1 176 ? -8.427 -9.750 -25.637 1.00 62.94 176 GLY A C 1
ATOM 1438 O O . GLY A 1 176 ? -7.711 -10.160 -26.549 1.00 62.94 176 GLY A O 1
ATOM 1439 N N . LEU A 1 177 ? -7.957 -8.888 -24.723 1.00 69.75 177 LEU A N 1
ATOM 1440 C CA . LEU A 1 177 ? -6.523 -8.582 -24.620 1.00 69.75 177 LEU A CA 1
ATOM 1441 C C . LEU A 1 177 ? -5.759 -9.789 -24.066 1.00 69.75 177 LEU A C 1
ATOM 1443 O O . LEU A 1 177 ? -5.914 -10.172 -22.905 1.00 69.75 177 LEU A O 1
ATOM 1447 N N . ASN A 1 178 ? -4.860 -10.347 -24.876 1.00 78.75 178 ASN A N 1
ATOM 1448 C CA . ASN A 1 178 ? -3.795 -11.210 -24.380 1.00 78.75 178 ASN A CA 1
ATOM 1449 C C . ASN A 1 178 ? -2.787 -10.341 -23.617 1.00 78.75 178 ASN A C 1
ATOM 1451 O O . ASN A 1 178 ? -1.773 -9.933 -24.179 1.00 78.75 178 ASN A O 1
ATOM 1455 N N . LEU A 1 179 ? -3.091 -10.034 -22.348 1.00 83.25 179 LEU A N 1
ATOM 1456 C CA . LEU A 1 179 ? -2.260 -9.161 -21.518 1.00 83.25 179 LEU A CA 1
ATOM 1457 C C . LEU A 1 179 ? -0.805 -9.654 -21.521 1.00 83.25 179 LEU A C 1
ATOM 1459 O O . LEU A 1 179 ? -0.578 -10.818 -21.152 1.00 83.25 179 LEU A O 1
ATOM 1463 N N . PRO A 1 180 ? 0.166 -8.804 -21.905 1.00 90.00 180 PRO A N 1
ATOM 1464 C CA . PRO A 1 180 ? 1.579 -9.152 -21.865 1.00 90.00 180 PRO A CA 1
ATOM 1465 C C . PRO A 1 180 ? 2.026 -9.551 -20.457 1.00 90.00 180 PRO A C 1
ATOM 1467 O O . PRO A 1 180 ? 1.505 -9.042 -19.464 1.00 90.00 180 PRO A O 1
ATOM 1470 N N . THR A 1 181 ? 3.029 -10.426 -20.358 1.00 93.00 181 THR A N 1
ATOM 1471 C CA . THR A 1 181 ? 3.542 -10.921 -19.068 1.00 93.00 181 THR A CA 1
ATOM 1472 C C . THR A 1 181 ? 3.943 -9.786 -18.124 1.00 93.00 181 THR A C 1
ATOM 1474 O O . THR A 1 181 ? 3.553 -9.807 -16.963 1.00 93.00 181 THR A O 1
ATOM 1477 N N . TYR A 1 182 ? 4.604 -8.739 -18.630 1.00 94.44 182 TYR A N 1
ATOM 1478 C CA . TYR A 1 182 ? 5.020 -7.595 -17.810 1.00 94.44 182 TYR A CA 1
ATOM 1479 C C . TYR A 1 182 ? 3.846 -6.814 -17.190 1.00 94.44 182 TYR A C 1
ATOM 1481 O O . TYR A 1 182 ? 4.011 -6.215 -16.132 1.00 94.44 182 TYR A O 1
ATOM 1489 N N . VAL A 1 183 ? 2.657 -6.830 -17.810 1.00 92.81 183 VAL A N 1
ATOM 1490 C CA . VAL A 1 183 ? 1.446 -6.213 -17.237 1.00 92.81 183 VAL A CA 1
ATOM 1491 C C . VAL A 1 183 ? 0.904 -7.073 -16.099 1.00 92.81 183 VAL A C 1
ATOM 1493 O O . VAL A 1 183 ? 0.491 -6.545 -15.071 1.00 92.81 183 VAL A O 1
ATOM 1496 N N . ARG A 1 184 ? 0.947 -8.402 -16.246 1.00 92.19 184 ARG A N 1
ATOM 1497 C CA . ARG A 1 184 ? 0.553 -9.341 -15.181 1.00 92.19 184 ARG A CA 1
ATOM 1498 C C . ARG A 1 184 ? 1.478 -9.209 -13.973 1.00 92.19 184 ARG A C 1
ATOM 1500 O O . ARG A 1 184 ? 1.000 -9.069 -12.855 1.00 92.19 184 ARG A O 1
ATOM 1507 N N . ASP A 1 185 ? 2.786 -9.138 -14.212 1.00 95.19 185 ASP A N 1
ATOM 1508 C CA . ASP A 1 185 ? 3.774 -8.921 -13.152 1.00 95.19 185 ASP A CA 1
ATOM 1509 C C . ASP A 1 185 ? 3.596 -7.553 -12.468 1.00 95.19 185 ASP A C 1
ATOM 1511 O O . ASP A 1 185 ? 3.805 -7.430 -11.259 1.00 95.19 185 ASP A O 1
ATOM 1515 N N . TYR A 1 186 ? 3.174 -6.524 -13.217 1.00 95.44 186 TYR A N 1
ATOM 1516 C CA . TYR A 1 186 ? 2.825 -5.218 -12.658 1.00 95.44 186 TYR A CA 1
ATOM 1517 C C . TYR A 1 186 ? 1.603 -5.295 -11.729 1.00 95.44 186 TYR A C 1
ATOM 1519 O O . TYR A 1 186 ? 1.680 -4.817 -10.595 1.00 95.44 186 TYR A O 1
ATOM 1527 N N . ILE A 1 187 ? 0.519 -5.959 -12.152 1.00 93.94 187 ILE A N 1
ATOM 1528 C CA . ILE A 1 187 ? -0.661 -6.222 -11.305 1.00 93.94 187 ILE A CA 1
ATOM 1529 C C . ILE A 1 187 ? -0.243 -6.940 -10.021 1.00 93.94 187 ILE A C 1
ATOM 1531 O O . ILE A 1 187 ? -0.618 -6.537 -8.919 1.00 93.94 187 ILE A O 1
ATOM 1535 N N . ASP A 1 188 ? 0.580 -7.975 -10.151 1.00 95.06 188 ASP A N 1
ATOM 1536 C CA . ASP A 1 188 ? 1.013 -8.741 -8.996 1.00 95.06 188 ASP A CA 1
ATOM 1537 C C . ASP A 1 188 ? 1.926 -7.928 -8.059 1.00 95.06 188 ASP A C 1
ATOM 1539 O O . ASP A 1 188 ? 1.898 -8.128 -6.844 1.00 95.06 188 ASP A O 1
ATOM 1543 N N . SER A 1 189 ? 2.720 -6.989 -8.588 1.00 96.69 189 SER A N 1
ATOM 1544 C CA . SER A 1 189 ? 3.517 -6.069 -7.764 1.00 96.69 189 SER A CA 1
ATOM 1545 C C . SER A 1 189 ? 2.633 -5.142 -6.920 1.00 96.69 189 SER A C 1
ATOM 1547 O O . SER A 1 189 ? 2.897 -4.955 -5.732 1.00 96.69 189 SER A O 1
ATOM 1549 N N . ILE A 1 190 ? 1.527 -4.648 -7.491 1.00 94.50 190 ILE A N 1
ATOM 1550 C CA . ILE A 1 190 ? 0.513 -3.867 -6.771 1.00 94.50 190 ILE A CA 1
ATOM 1551 C C . ILE A 1 190 ? -0.152 -4.722 -5.684 1.00 94.50 190 ILE A C 1
ATOM 1553 O O . ILE A 1 190 ? -0.322 -4.274 -4.548 1.00 94.50 190 ILE A O 1
ATOM 1557 N N . ALA A 1 191 ? -0.507 -5.968 -6.002 1.00 93.06 191 ALA A N 1
ATOM 1558 C CA . ALA A 1 191 ? -1.101 -6.878 -5.028 1.00 93.06 191 ALA A CA 1
ATOM 1559 C C . ALA A 1 191 ? -0.150 -7.161 -3.849 1.00 93.06 191 ALA A C 1
ATOM 1561 O O . ALA A 1 191 ? -0.578 -7.135 -2.693 1.00 93.06 191 ALA A O 1
ATOM 1562 N N . ALA A 1 192 ? 1.141 -7.376 -4.124 1.00 94.06 192 ALA A N 1
ATOM 1563 C CA . ALA A 1 192 ? 2.165 -7.558 -3.096 1.00 94.06 192 ALA A CA 1
ATOM 1564 C C . ALA A 1 192 ? 2.329 -6.309 -2.211 1.00 94.06 192 ALA A C 1
ATOM 1566 O O . ALA A 1 192 ? 2.452 -6.439 -0.992 1.00 94.06 192 ALA A O 1
ATOM 1567 N N . TYR A 1 193 ? 2.260 -5.103 -2.791 1.00 93.62 193 TYR A N 1
ATOM 1568 C CA . TYR A 1 193 ? 2.256 -3.850 -2.031 1.00 93.62 193 TYR A CA 1
ATOM 1569 C C . TYR A 1 193 ? 1.103 -3.794 -1.018 1.00 93.62 193 TYR A C 1
ATOM 1571 O O . TYR A 1 193 ? 1.344 -3.555 0.166 1.00 93.62 193 TYR A O 1
ATOM 1579 N N . PHE A 1 194 ? -0.135 -4.065 -1.450 1.00 90.50 194 PHE A N 1
ATOM 1580 C CA . PHE A 1 194 ? -1.304 -3.999 -0.562 1.00 90.50 194 PHE A CA 1
ATOM 1581 C C . PHE A 1 194 ? -1.307 -5.068 0.533 1.00 90.50 194 PHE A C 1
ATOM 1583 O O . PHE A 1 194 ? -1.880 -4.847 1.596 1.00 90.50 194 PHE A O 1
ATOM 1590 N N . ARG A 1 195 ? -0.651 -6.208 0.298 1.00 90.88 195 ARG A N 1
ATOM 1591 C CA . ARG A 1 195 ? -0.421 -7.247 1.314 1.00 90.88 195 ARG A CA 1
ATOM 1592 C C . ARG A 1 195 ? 0.815 -6.995 2.178 1.00 90.88 195 ARG A C 1
ATOM 1594 O O . ARG A 1 195 ? 1.140 -7.807 3.042 1.00 90.88 195 ARG A O 1
ATOM 1601 N N . HIS A 1 196 ? 1.514 -5.882 1.971 1.00 91.00 196 HIS A N 1
ATOM 1602 C CA . HIS A 1 196 ? 2.751 -5.539 2.673 1.00 91.00 196 HIS A CA 1
ATOM 1603 C C . HIS A 1 196 ? 3.875 -6.581 2.496 1.00 91.00 196 HIS A C 1
ATOM 1605 O O . HIS A 1 196 ? 4.760 -6.715 3.340 1.00 91.00 196 HIS A O 1
ATOM 1611 N N . GLU A 1 197 ? 3.870 -7.308 1.375 1.00 91.62 197 GLU A N 1
ATOM 1612 C CA . GLU A 1 197 ? 4.917 -8.255 0.978 1.00 91.62 197 GLU A CA 1
ATOM 1613 C C . GLU A 1 197 ? 6.003 -7.529 0.177 1.00 91.62 197 GLU A C 1
ATOM 1615 O O . GLU A 1 197 ? 6.208 -7.770 -1.012 1.00 91.62 197 GLU A O 1
ATOM 1620 N N . TYR A 1 198 ? 6.699 -6.595 0.828 1.00 92.94 198 TYR A N 1
ATOM 1621 C CA . TYR A 1 198 ? 7.622 -5.671 0.156 1.00 92.94 198 TYR A CA 1
ATOM 1622 C C . TYR A 1 198 ? 8.771 -6.372 -0.584 1.00 92.94 198 TYR A C 1
ATOM 1624 O O . TYR A 1 198 ? 9.125 -5.967 -1.693 1.00 92.94 198 TYR A O 1
ATOM 1632 N N . ASP A 1 199 ? 9.287 -7.476 -0.034 1.00 93.38 199 ASP A N 1
ATOM 1633 C CA . ASP A 1 199 ? 10.269 -8.328 -0.714 1.00 93.38 199 ASP A CA 1
ATOM 1634 C C . ASP A 1 199 ? 9.755 -8.809 -2.082 1.00 93.38 199 ASP A C 1
ATOM 1636 O O . ASP A 1 199 ? 10.476 -8.760 -3.083 1.00 93.38 199 ASP A O 1
ATOM 1640 N N . ASP A 1 200 ? 8.509 -9.289 -2.124 1.00 94.00 200 ASP A N 1
ATOM 1641 C CA . ASP A 1 200 ? 7.885 -9.818 -3.335 1.00 94.00 200 ASP A CA 1
ATOM 1642 C C . ASP A 1 200 ? 7.497 -8.684 -4.290 1.00 94.00 200 ASP A C 1
ATOM 1644 O O . ASP A 1 200 ? 7.735 -8.786 -5.492 1.00 94.00 200 ASP A O 1
ATOM 1648 N N . CYS A 1 201 ? 7.035 -7.547 -3.759 1.00 96.50 201 CYS A N 1
ATOM 1649 C CA . CYS A 1 201 ? 6.795 -6.325 -4.527 1.00 96.50 201 CYS A CA 1
ATOM 1650 C C . CYS A 1 201 ? 8.044 -5.915 -5.323 1.00 96.50 201 CYS A C 1
ATOM 1652 O O . CYS A 1 201 ? 7.984 -5.774 -6.544 1.00 96.50 201 CYS A O 1
ATOM 1654 N N . VAL A 1 202 ? 9.205 -5.798 -4.666 1.00 96.88 202 VAL A N 1
ATOM 1655 C CA . VAL A 1 202 ? 10.476 -5.444 -5.323 1.00 96.88 202 VAL A CA 1
ATOM 1656 C C . VAL A 1 202 ? 10.895 -6.490 -6.358 1.00 96.88 202 VAL A C 1
ATOM 1658 O O . VAL A 1 202 ? 11.340 -6.138 -7.455 1.00 96.88 202 VAL A O 1
ATOM 1661 N N . ARG A 1 203 ? 10.734 -7.784 -6.054 1.00 96.19 203 ARG A N 1
ATOM 1662 C CA . ARG A 1 203 ? 11.036 -8.861 -7.010 1.00 96.19 203 ARG A CA 1
ATOM 1663 C C . ARG A 1 203 ? 10.163 -8.772 -8.258 1.00 96.19 203 ARG A C 1
ATOM 1665 O O . ARG A 1 203 ? 10.693 -8.901 -9.364 1.00 96.19 203 ARG A O 1
ATOM 1672 N N . ARG A 1 204 ? 8.862 -8.535 -8.098 1.00 97.44 204 ARG A N 1
ATOM 1673 C CA . ARG A 1 204 ? 7.902 -8.427 -9.202 1.00 97.44 204 ARG A CA 1
ATOM 1674 C C . ARG A 1 204 ? 8.092 -7.160 -10.017 1.00 97.44 204 ARG A C 1
ATOM 1676 O O . ARG A 1 204 ? 8.053 -7.248 -11.235 1.00 97.44 204 ARG A O 1
ATOM 1683 N N . VAL A 1 205 ? 8.424 -6.029 -9.387 1.00 98.12 205 VAL A N 1
ATOM 1684 C CA . VAL A 1 205 ? 8.770 -4.792 -10.109 1.00 98.12 205 VAL A CA 1
ATOM 1685 C C . VAL A 1 205 ? 9.929 -5.026 -11.084 1.00 98.12 205 VAL A C 1
ATOM 1687 O O . VAL A 1 205 ? 9.864 -4.648 -12.256 1.00 98.12 205 VAL A O 1
ATOM 1690 N N . ILE A 1 206 ? 10.993 -5.689 -10.626 1.00 97.50 206 ILE A N 1
ATOM 1691 C CA . ILE A 1 206 ? 12.147 -5.990 -11.481 1.00 97.50 206 ILE A CA 1
ATOM 1692 C C . ILE A 1 206 ? 11.817 -7.044 -12.531 1.00 97.50 206 ILE A C 1
ATOM 1694 O O . ILE A 1 206 ? 12.200 -6.867 -13.682 1.00 97.50 206 ILE A O 1
ATOM 1698 N N . THR A 1 207 ? 11.062 -8.081 -12.169 1.00 96.56 207 THR A N 1
ATOM 1699 C CA . THR A 1 207 ? 10.631 -9.116 -13.123 1.00 96.56 207 THR A CA 1
ATOM 1700 C C . THR A 1 207 ? 9.787 -8.505 -14.247 1.00 96.56 207 THR A C 1
ATOM 1702 O O . THR A 1 207 ? 10.071 -8.735 -15.420 1.00 96.56 207 THR A O 1
ATOM 1705 N N . ALA A 1 208 ? 8.832 -7.633 -13.907 1.00 97.69 208 ALA A N 1
ATOM 1706 C CA . ALA A 1 208 ? 8.038 -6.877 -14.871 1.00 97.69 208 ALA A CA 1
ATOM 1707 C C . ALA A 1 208 ? 8.923 -6.002 -15.770 1.00 97.69 208 ALA A C 1
ATOM 1709 O O . ALA A 1 208 ? 8.743 -5.982 -16.986 1.00 97.69 208 ALA A O 1
ATOM 1710 N N . THR A 1 209 ? 9.913 -5.317 -15.188 1.00 97.88 209 THR A N 1
ATOM 1711 C CA . THR A 1 209 ? 10.867 -4.481 -15.933 1.00 97.88 209 THR A CA 1
ATOM 1712 C C . THR A 1 209 ? 11.684 -5.315 -16.923 1.00 97.88 209 THR A C 1
ATOM 1714 O O . THR A 1 209 ? 11.820 -4.941 -18.085 1.00 97.88 209 THR A O 1
ATOM 1717 N N . GLU A 1 210 ? 12.220 -6.459 -16.497 1.00 96.12 210 GLU A N 1
ATOM 1718 C CA . GLU A 1 210 ? 12.997 -7.366 -17.350 1.00 96.12 210 GLU A CA 1
ATOM 1719 C C . GLU A 1 210 ? 12.149 -7.921 -18.500 1.00 96.12 210 GLU A C 1
ATOM 1721 O O . GLU A 1 210 ? 12.545 -7.796 -19.662 1.00 96.12 210 GLU A O 1
ATOM 1726 N N . ASN A 1 211 ? 10.945 -8.412 -18.194 1.00 96.31 211 ASN A N 1
ATOM 1727 C CA . ASN A 1 211 ? 9.992 -8.918 -19.182 1.00 96.31 211 ASN A CA 1
ATOM 1728 C C . ASN A 1 211 ? 9.548 -7.831 -20.171 1.00 96.31 211 ASN A C 1
ATOM 1730 O O . ASN A 1 211 ? 9.401 -8.097 -21.366 1.00 96.31 211 ASN A O 1
ATOM 1734 N N . PHE A 1 212 ? 9.366 -6.594 -19.703 1.00 96.75 212 PHE A N 1
ATOM 1735 C CA . PHE A 1 212 ? 9.058 -5.452 -20.560 1.00 96.75 212 PHE A CA 1
ATOM 1736 C C . PHE A 1 212 ? 10.204 -5.161 -21.526 1.00 96.75 212 PHE A C 1
ATOM 1738 O O . PHE A 1 212 ? 9.990 -5.066 -22.738 1.00 96.75 212 PHE A O 1
ATOM 1745 N N . MET A 1 213 ? 11.428 -5.062 -21.004 1.00 95.62 213 MET A N 1
ATOM 1746 C CA . MET A 1 213 ? 12.608 -4.817 -21.823 1.00 95.62 213 MET A CA 1
ATOM 1747 C C . MET A 1 213 ? 12.805 -5.929 -22.863 1.00 95.62 213 MET A C 1
ATOM 1749 O O . MET A 1 213 ? 13.249 -5.648 -23.978 1.00 95.62 213 MET A O 1
ATOM 1753 N N . ASP A 1 214 ? 12.515 -7.188 -22.516 1.00 93.62 214 ASP A N 1
ATOM 1754 C CA . ASP A 1 214 ? 12.607 -8.332 -23.430 1.00 93.62 214 ASP A CA 1
ATOM 1755 C C . ASP A 1 214 ? 11.556 -8.255 -24.536 1.00 93.62 214 ASP A C 1
ATOM 1757 O O . ASP A 1 214 ? 11.905 -8.363 -25.716 1.00 93.62 214 ASP A O 1
ATOM 1761 N N . ALA A 1 215 ? 10.301 -7.970 -24.178 1.00 92.69 215 ALA A N 1
ATOM 1762 C CA . ALA A 1 215 ? 9.211 -7.778 -25.133 1.00 92.69 215 ALA A CA 1
ATOM 1763 C C . ALA A 1 215 ? 9.518 -6.656 -26.142 1.00 92.69 215 ALA A C 1
ATOM 1765 O O . ALA A 1 215 ? 9.266 -6.811 -27.337 1.00 92.69 215 ALA A O 1
ATOM 1766 N N . HIS A 1 216 ? 10.150 -5.572 -25.685 1.00 92.75 216 HIS A N 1
ATOM 1767 C CA . HIS A 1 216 ? 10.532 -4.426 -26.520 1.00 92.75 216 HIS A CA 1
ATOM 1768 C C . HIS A 1 216 ? 11.942 -4.553 -27.113 1.00 92.75 216 HIS A C 1
ATOM 1770 O O . HIS A 1 216 ? 12.442 -3.626 -27.749 1.00 92.75 216 HIS A O 1
ATOM 1776 N N . ARG A 1 217 ? 12.602 -5.706 -26.929 1.00 92.12 217 ARG A N 1
ATOM 1777 C CA . ARG A 1 217 ? 13.943 -6.013 -27.456 1.00 92.12 217 ARG A CA 1
ATOM 1778 C C . ARG A 1 217 ? 15.006 -4.975 -27.081 1.00 92.12 217 ARG A C 1
ATOM 1780 O O . ARG A 1 217 ? 15.952 -4.757 -27.839 1.00 92.12 217 ARG A O 1
ATOM 1787 N N . TRP A 1 218 ? 14.894 -4.359 -25.908 1.00 92.94 218 TRP A N 1
ATOM 1788 C CA . TRP A 1 218 ? 15.892 -3.419 -25.403 1.00 92.94 218 TRP A CA 1
ATOM 1789 C C . TRP A 1 218 ? 17.217 -4.145 -25.210 1.00 92.94 218 TRP A C 1
ATOM 1791 O O . TRP A 1 218 ? 17.287 -5.130 -24.474 1.00 92.94 218 TRP A O 1
ATOM 1801 N N . ARG A 1 219 ? 18.283 -3.670 -25.855 1.00 86.75 219 ARG A N 1
ATOM 1802 C CA . ARG A 1 219 ? 19.623 -4.269 -25.769 1.00 86.75 219 ARG A CA 1
ATOM 1803 C C . ARG A 1 219 ? 20.610 -3.298 -25.142 1.00 86.75 219 ARG A C 1
ATOM 1805 O O . ARG A 1 219 ? 20.507 -2.085 -25.318 1.00 86.75 219 ARG A O 1
ATOM 1812 N N . ALA A 1 220 ? 21.592 -3.844 -24.430 1.00 84.19 220 ALA A N 1
ATOM 1813 C CA . ALA A 1 220 ? 22.779 -3.088 -24.067 1.00 84.19 220 ALA A CA 1
ATOM 1814 C C . ALA A 1 220 ? 23.683 -2.972 -25.304 1.00 84.19 220 ALA A C 1
ATOM 1816 O O . ALA A 1 220 ? 23.971 -3.977 -25.955 1.00 84.19 220 ALA A O 1
ATOM 1817 N N . LYS A 1 221 ? 24.130 -1.760 -25.639 1.00 76.25 221 LYS A N 1
ATOM 1818 C CA . LYS A 1 221 ? 25.159 -1.560 -26.661 1.00 76.25 221 LYS A CA 1
ATOM 1819 C C . LYS A 1 221 ? 26.490 -2.133 -26.149 1.00 76.25 221 LYS A C 1
ATOM 1821 O O . LYS A 1 221 ? 26.822 -1.898 -24.982 1.00 76.25 221 LYS A O 1
ATOM 1826 N N . PRO A 1 222 ? 27.245 -2.873 -26.980 1.00 64.81 222 PRO A N 1
ATOM 1827 C CA . PRO A 1 222 ? 28.573 -3.337 -26.604 1.00 64.81 222 PRO A CA 1
ATOM 1828 C C . PRO A 1 222 ? 29.479 -2.131 -26.331 1.00 64.81 222 PRO A C 1
ATOM 1830 O O . 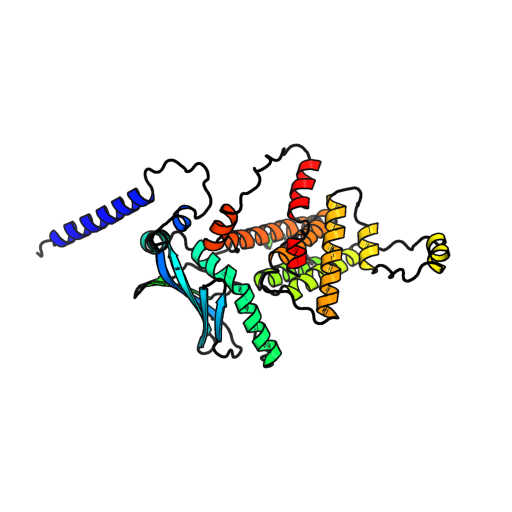PRO A 1 222 ? 29.404 -1.118 -27.030 1.00 64.81 222 PRO A O 1
ATOM 1833 N N . LEU A 1 223 ? 30.320 -2.224 -25.299 1.00 60.78 223 LEU A N 1
ATOM 1834 C CA . LEU A 1 223 ? 31.336 -1.204 -25.039 1.00 60.78 223 LEU A CA 1
ATOM 1835 C C . LEU A 1 223 ? 32.290 -1.117 -26.241 1.00 60.78 223 LEU A C 1
ATOM 1837 O O . LEU A 1 223 ? 32.639 -2.132 -26.844 1.00 60.78 223 LEU A O 1
ATOM 1841 N N . SER A 1 224 ? 32.705 0.104 -26.584 1.00 58.59 224 SER A N 1
ATOM 1842 C CA . SER A 1 224 ? 33.712 0.363 -27.620 1.00 58.59 224 SER A CA 1
ATOM 1843 C C . SER A 1 224 ? 34.996 -0.433 -27.347 1.00 58.59 224 SER A C 1
ATOM 1845 O O . SER A 1 224 ? 35.458 -0.486 -26.206 1.00 58.59 224 SER A O 1
ATOM 1847 N N . LEU A 1 225 ? 35.603 -1.005 -28.396 1.00 56.75 225 LEU A N 1
ATOM 1848 C CA . LEU A 1 225 ? 36.871 -1.751 -28.335 1.00 56.75 225 LEU A CA 1
ATOM 1849 C C . LEU A 1 225 ? 37.987 -0.977 -27.606 1.00 56.75 225 LEU A C 1
ATOM 1851 O O . LEU A 1 225 ? 38.766 -1.579 -26.871 1.00 56.75 225 LEU A O 1
ATOM 1855 N N . LEU A 1 226 ? 38.020 0.356 -27.724 1.00 57.47 226 LEU A N 1
ATOM 1856 C CA . LEU A 1 226 ? 38.988 1.218 -27.029 1.00 57.47 226 LEU A CA 1
ATOM 1857 C C . LEU A 1 226 ? 38.816 1.205 -25.501 1.00 57.47 226 LEU A C 1
ATOM 1859 O O . LEU A 1 226 ? 39.798 1.286 -24.764 1.00 57.47 226 LEU A O 1
ATOM 1863 N N . HIS A 1 227 ? 37.586 1.041 -25.011 1.00 55.53 227 HIS A N 1
ATOM 1864 C CA . HIS A 1 227 ? 37.299 0.975 -23.579 1.00 55.53 227 HIS A CA 1
ATOM 1865 C C . HIS A 1 227 ? 37.753 -0.363 -22.964 1.00 55.53 227 HIS A C 1
ATOM 1867 O O . HIS A 1 227 ? 38.133 -0.402 -21.793 1.00 55.53 227 HIS A O 1
ATOM 1873 N N . ASN A 1 228 ? 37.784 -1.441 -23.756 1.00 50.91 228 ASN A N 1
ATOM 1874 C CA . ASN A 1 228 ? 38.324 -2.738 -23.333 1.00 50.91 228 ASN A CA 1
ATOM 1875 C C . ASN A 1 228 ? 39.860 -2.733 -23.255 1.00 50.91 228 ASN A C 1
ATOM 1877 O O . ASN A 1 228 ? 40.425 -3.397 -22.391 1.00 50.91 228 ASN A O 1
ATOM 1881 N N . VAL A 1 229 ? 40.536 -1.955 -24.109 1.00 54.41 229 VAL A N 1
ATOM 1882 C CA . VAL A 1 229 ? 42.005 -1.819 -24.088 1.00 54.41 229 VAL A CA 1
ATOM 1883 C C . VAL A 1 229 ? 42.468 -0.953 -22.908 1.00 54.41 229 VAL A C 1
ATOM 1885 O O . VAL A 1 229 ? 43.406 -1.321 -22.208 1.00 54.41 229 VAL A O 1
ATOM 1888 N N . LEU A 1 230 ? 41.772 0.151 -22.616 1.00 52.91 230 LEU A N 1
ATOM 1889 C CA . LEU A 1 230 ? 42.069 1.006 -21.454 1.00 52.91 230 LEU A CA 1
ATOM 1890 C C . LEU A 1 230 ? 41.620 0.390 -20.113 1.00 52.91 230 LEU A C 1
ATOM 1892 O O . LEU A 1 230 ? 42.208 0.668 -19.069 1.00 52.91 230 LEU A O 1
ATOM 1896 N N . GLY A 1 231 ? 40.616 -0.494 -20.130 1.00 48.19 231 GLY A N 1
ATOM 1897 C CA . GLY A 1 231 ? 40.144 -1.237 -18.956 1.00 48.19 231 GLY A CA 1
ATOM 1898 C C . GLY A 1 231 ? 41.128 -2.286 -18.423 1.00 48.19 231 GLY A C 1
ATOM 1899 O O . GLY A 1 231 ? 40.969 -2.737 -17.293 1.00 48.19 231 GLY A O 1
ATOM 1900 N N . MET A 1 232 ? 42.172 -2.637 -19.183 1.00 48.75 232 MET A N 1
ATOM 1901 C CA . MET A 1 232 ? 43.190 -3.611 -18.766 1.00 48.75 232 MET A CA 1
ATOM 1902 C C . MET A 1 232 ? 44.109 -3.092 -17.642 1.00 48.75 232 MET A C 1
ATOM 1904 O O . MET A 1 232 ? 44.719 -3.890 -16.937 1.00 48.75 232 MET A O 1
ATOM 1908 N N . PHE A 1 233 ? 44.161 -1.771 -17.426 1.00 46.53 233 PHE A N 1
ATOM 1909 C CA . PHE A 1 233 ? 45.000 -1.127 -16.404 1.00 46.53 233 PHE A CA 1
ATOM 1910 C C . PHE A 1 233 ? 44.223 -0.590 -15.190 1.00 46.53 233 PHE A C 1
ATOM 1912 O O . PHE A 1 233 ? 44.826 -0.013 -14.287 1.00 46.53 233 PHE A O 1
ATOM 1919 N N . SER A 1 234 ? 42.900 -0.789 -15.123 1.00 42.97 234 SER A N 1
ATOM 1920 C CA . SER A 1 234 ? 42.085 -0.344 -13.983 1.00 42.97 234 SER A CA 1
ATOM 1921 C C . SER A 1 234 ? 41.408 -1.518 -13.272 1.00 42.97 234 SER A C 1
ATOM 1923 O O . SER A 1 234 ? 40.599 -2.265 -13.818 1.00 42.97 234 SER A O 1
ATOM 1925 N N . VAL A 1 235 ? 41.778 -1.676 -12.004 1.00 41.81 235 VAL A N 1
ATOM 1926 C CA . VAL A 1 235 ? 41.255 -2.651 -11.049 1.00 41.81 235 VAL A CA 1
ATOM 1927 C C . VAL A 1 235 ? 39.717 -2.609 -11.009 1.00 41.81 235 VAL A C 1
ATOM 1929 O O . VAL A 1 235 ? 39.122 -1.579 -10.709 1.00 41.81 235 VAL A O 1
ATOM 1932 N N . ARG A 1 236 ? 39.078 -3.764 -11.254 1.00 37.53 236 ARG A N 1
ATOM 1933 C CA . ARG A 1 236 ? 37.647 -4.054 -11.011 1.00 37.53 236 ARG A CA 1
ATOM 1934 C C . ARG A 1 236 ? 36.644 -3.060 -11.627 1.00 37.53 236 ARG A C 1
ATOM 1936 O O . ARG A 1 236 ? 35.815 -2.489 -10.917 1.00 37.53 236 ARG A O 1
ATOM 1943 N N . GLN A 1 237 ? 36.561 -2.976 -12.955 1.00 39.31 237 GLN A N 1
ATOM 1944 C CA . GLN A 1 237 ? 35.277 -2.602 -13.560 1.00 39.31 237 GLN A CA 1
ATOM 1945 C C . GLN A 1 237 ? 34.300 -3.776 -13.409 1.00 39.31 237 GLN A C 1
ATOM 1947 O O . GLN A 1 237 ? 34.307 -4.720 -14.195 1.00 39.31 237 GLN A O 1
ATOM 1952 N N . LYS A 1 238 ? 33.468 -3.736 -12.356 1.00 39.88 238 LYS A N 1
ATOM 1953 C CA . LYS A 1 238 ? 32.236 -4.535 -12.269 1.00 39.88 238 LYS A CA 1
ATOM 1954 C C . LYS A 1 238 ? 31.517 -4.385 -13.610 1.00 39.88 238 LYS A C 1
ATOM 1956 O O . LYS A 1 238 ? 31.031 -3.291 -13.895 1.00 39.88 238 LYS A O 1
ATOM 1961 N N . MET A 1 239 ? 31.463 -5.451 -14.414 1.00 37.66 239 MET A N 1
ATOM 1962 C CA . MET A 1 239 ? 30.565 -5.529 -15.566 1.00 37.66 239 MET A CA 1
ATOM 1963 C C . MET A 1 239 ? 29.202 -5.022 -15.097 1.00 37.66 239 MET A C 1
ATOM 1965 O O . MET A 1 239 ? 28.594 -5.615 -14.203 1.00 37.66 239 MET A O 1
ATOM 1969 N N . GLY A 1 240 ? 28.764 -3.871 -15.612 1.00 45.53 240 GLY A N 1
ATOM 1970 C CA . GLY A 1 240 ? 27.416 -3.394 -15.344 1.00 45.53 240 GLY A CA 1
ATOM 1971 C C . GLY A 1 240 ? 26.465 -4.508 -15.759 1.00 45.53 240 GLY A C 1
ATOM 1972 O O . GLY A 1 240 ? 26.616 -5.044 -16.855 1.00 45.53 240 GLY A O 1
ATOM 1973 N N . SER A 1 241 ? 25.545 -4.900 -14.875 1.00 60.72 241 SER A N 1
ATOM 1974 C CA . SER A 1 241 ? 24.540 -5.912 -15.199 1.00 60.72 241 SER A CA 1
ATOM 1975 C C . SER A 1 241 ? 23.905 -5.591 -16.556 1.00 60.72 241 SER A C 1
ATOM 1977 O O . SER A 1 241 ? 23.714 -4.416 -16.890 1.00 60.72 241 SER A O 1
ATOM 1979 N N . SER A 1 242 ? 23.569 -6.621 -17.340 1.00 81.62 242 SER A N 1
ATOM 1980 C CA . SER A 1 242 ? 22.832 -6.469 -18.605 1.00 81.62 242 SER A CA 1
ATOM 1981 C C . SER A 1 242 ? 21.643 -5.513 -18.441 1.00 81.62 242 SER A C 1
ATOM 1983 O O . SER A 1 242 ? 21.431 -4.648 -19.284 1.00 81.62 242 SER A O 1
ATOM 1985 N N . PHE A 1 243 ? 20.966 -5.579 -17.293 1.00 90.19 243 PHE A N 1
ATOM 1986 C CA . PHE A 1 243 ? 19.931 -4.651 -16.844 1.00 90.19 243 PHE A CA 1
ATOM 1987 C C . PHE A 1 243 ? 20.344 -3.166 -16.913 1.00 90.19 243 PHE A C 1
ATOM 1989 O O . PHE A 1 243 ? 19.709 -2.381 -17.615 1.00 90.19 243 PHE A O 1
ATOM 1996 N N . ARG A 1 244 ? 21.451 -2.771 -16.261 1.00 91.06 244 ARG A N 1
ATOM 1997 C CA . ARG A 1 244 ? 21.947 -1.380 -16.273 1.00 91.06 244 ARG A CA 1
ATOM 1998 C C . ARG A 1 244 ? 22.262 -0.898 -17.682 1.00 91.06 244 ARG A C 1
ATOM 2000 O O . ARG A 1 244 ? 21.933 0.229 -18.043 1.00 91.06 244 ARG A O 1
ATOM 2007 N N . GLY A 1 245 ? 22.910 -1.752 -18.472 1.00 88.50 245 GLY A N 1
ATOM 2008 C CA . GLY A 1 245 ? 23.230 -1.440 -19.861 1.00 88.50 245 GLY A CA 1
ATOM 2009 C C . GLY A 1 245 ? 21.974 -1.219 -20.705 1.00 88.50 245 GLY A C 1
ATOM 2010 O O . GLY A 1 245 ? 21.948 -0.306 -21.524 1.00 88.50 245 GLY A O 1
ATOM 2011 N N . ARG A 1 246 ? 20.923 -2.018 -20.500 1.00 92.44 246 ARG A N 1
ATOM 2012 C CA . ARG A 1 246 ? 19.653 -1.876 -21.222 1.00 92.44 246 ARG A CA 1
ATOM 2013 C C . ARG A 1 246 ? 18.944 -0.577 -20.861 1.00 92.44 246 ARG A C 1
ATOM 2015 O O . ARG A 1 246 ? 18.622 0.171 -21.776 1.00 92.44 246 ARG A O 1
ATOM 2022 N N . LEU A 1 247 ? 18.794 -0.254 -19.577 1.00 93.62 247 LEU A N 1
ATOM 2023 C CA . LEU A 1 247 ? 18.163 1.006 -19.167 1.00 93.62 247 LEU A CA 1
ATOM 2024 C C . LEU A 1 247 ? 18.909 2.222 -19.730 1.00 93.62 247 LEU A C 1
ATOM 2026 O O . LEU A 1 247 ? 18.309 3.048 -20.409 1.00 93.62 247 LEU A O 1
ATOM 2030 N N . ARG A 1 248 ? 20.235 2.294 -19.543 1.00 92.06 248 ARG A N 1
ATOM 2031 C CA . ARG A 1 248 ? 21.050 3.432 -20.005 1.00 92.06 248 ARG A CA 1
ATOM 2032 C C . ARG A 1 248 ? 20.940 3.695 -21.509 1.00 92.06 248 ARG A C 1
ATOM 2034 O O . ARG A 1 248 ? 21.060 4.835 -21.934 1.00 92.06 248 ARG A O 1
ATOM 2041 N N . ASN A 1 249 ? 20.798 2.644 -22.314 1.00 90.25 249 ASN A N 1
ATOM 2042 C CA . ASN A 1 249 ? 20.802 2.764 -23.772 1.00 90.25 249 ASN A CA 1
ATOM 2043 C C . ASN A 1 249 ? 19.423 3.039 -24.380 1.00 90.25 249 ASN A C 1
ATOM 2045 O O . ASN A 1 249 ? 19.372 3.394 -25.555 1.00 90.25 249 ASN A O 1
ATOM 2049 N N . ASN A 1 250 ? 18.343 2.820 -23.626 1.00 92.88 250 ASN A N 1
ATOM 2050 C CA . ASN A 1 250 ? 16.972 2.920 -24.133 1.00 92.88 250 ASN A CA 1
ATOM 2051 C C . ASN A 1 250 ? 16.157 4.020 -23.430 1.00 92.88 250 ASN A C 1
ATOM 2053 O O . ASN A 1 250 ? 15.130 4.434 -23.958 1.00 92.88 250 ASN A O 1
ATOM 2057 N N . LEU A 1 251 ? 16.620 4.526 -22.283 1.00 92.81 251 LEU A N 1
ATOM 2058 C CA . LEU A 1 251 ? 16.057 5.707 -21.633 1.00 92.81 251 LEU A CA 1
ATOM 2059 C C . LEU A 1 251 ? 16.767 6.978 -22.105 1.00 92.81 251 LEU A C 1
ATOM 2061 O O . LEU A 1 251 ? 17.990 7.006 -22.256 1.00 92.81 251 LEU A O 1
ATOM 2065 N N . ASP A 1 252 ? 15.995 8.047 -22.284 1.00 90.25 252 ASP A N 1
ATOM 2066 C CA . ASP A 1 252 ? 16.522 9.376 -22.576 1.00 90.25 252 ASP A CA 1
ATOM 2067 C C . ASP A 1 252 ? 17.031 10.040 -21.290 1.00 90.25 252 ASP A C 1
ATOM 2069 O O . ASP A 1 252 ? 16.298 10.728 -20.582 1.00 90.25 252 ASP A O 1
ATOM 2073 N N . LEU A 1 253 ? 18.307 9.807 -20.981 1.00 90.31 253 LEU A N 1
ATOM 2074 C CA . LEU A 1 253 ? 18.962 10.350 -19.788 1.00 90.31 253 LEU A CA 1
ATOM 2075 C C . LEU A 1 253 ? 19.249 11.856 -19.875 1.00 90.31 253 LEU A C 1
ATOM 2077 O O . LEU A 1 253 ? 19.800 12.412 -18.931 1.00 90.31 253 LEU A O 1
ATOM 2081 N N . THR A 1 254 ? 18.916 12.519 -20.987 1.00 87.69 254 THR A N 1
ATOM 2082 C CA . THR A 1 254 ? 18.982 13.987 -21.056 1.00 87.69 254 THR A CA 1
ATOM 2083 C C . THR A 1 254 ? 17.778 14.638 -20.381 1.00 87.69 254 THR A C 1
ATOM 2085 O O . THR A 1 254 ? 17.860 15.788 -19.965 1.00 87.69 254 THR A O 1
ATOM 2088 N N . LYS A 1 255 ? 16.685 13.882 -20.208 1.00 86.88 255 LYS A N 1
ATOM 2089 C CA . LYS A 1 255 ? 15.472 14.319 -19.516 1.00 86.88 255 LYS A CA 1
ATOM 2090 C C . LYS A 1 255 ? 15.485 13.872 -18.057 1.00 86.88 255 LYS A C 1
ATOM 2092 O O . LYS A 1 255 ? 15.964 12.777 -17.733 1.00 86.88 255 LYS A O 1
ATOM 2097 N N . ILE A 1 256 ? 14.893 14.684 -17.179 1.00 84.38 256 ILE A N 1
ATOM 2098 C CA . ILE A 1 256 ? 14.767 14.357 -15.751 1.00 84.38 256 ILE A CA 1
ATOM 2099 C C . ILE A 1 256 ? 14.028 13.033 -15.548 1.00 84.38 256 ILE A C 1
ATOM 2101 O O . ILE A 1 256 ? 14.480 12.171 -14.797 1.00 84.38 256 ILE A O 1
ATOM 2105 N N . SER A 1 257 ? 12.967 12.819 -16.321 1.00 84.62 257 SER A N 1
ATOM 2106 C CA . SER A 1 257 ? 12.165 11.603 -16.324 1.00 84.62 257 SER A CA 1
ATOM 2107 C C . SER A 1 257 ? 12.988 10.346 -16.619 1.00 84.62 257 SER A C 1
ATOM 2109 O O . SER A 1 257 ? 12.940 9.376 -15.862 1.00 84.62 257 SER A O 1
ATOM 2111 N N . GLY A 1 258 ? 13.818 10.364 -17.667 1.00 88.94 258 GLY A N 1
ATOM 2112 C CA . GLY A 1 258 ? 14.702 9.237 -17.976 1.00 88.94 258 GLY A CA 1
ATOM 2113 C C . GLY A 1 258 ? 15.778 9.016 -16.910 1.00 88.94 258 GLY A C 1
ATOM 2114 O O . GLY A 1 258 ? 16.079 7.869 -16.571 1.00 88.94 258 GLY A O 1
ATOM 2115 N N . THR A 1 259 ? 16.311 10.096 -16.335 1.00 92.50 259 THR A N 1
ATOM 2116 C CA . THR A 1 259 ? 17.305 10.035 -15.252 1.00 92.50 259 THR A CA 1
ATOM 2117 C C . THR A 1 259 ? 16.726 9.413 -13.982 1.00 92.50 259 THR A C 1
ATOM 2119 O O . THR A 1 259 ? 17.302 8.459 -13.456 1.00 92.50 259 THR A O 1
ATOM 2122 N N . VAL A 1 260 ? 15.564 9.885 -13.523 1.00 89.38 260 VAL A N 1
ATOM 2123 C CA . VAL A 1 260 ? 14.894 9.380 -12.316 1.00 89.38 260 VAL A CA 1
ATOM 2124 C C . VAL A 1 260 ? 14.483 7.921 -12.486 1.00 89.38 260 VAL A C 1
ATOM 2126 O O . VAL A 1 260 ? 14.775 7.108 -11.610 1.00 89.38 260 VAL A O 1
ATOM 2129 N N . LEU A 1 261 ? 13.892 7.542 -13.627 1.00 93.38 261 LEU A N 1
ATOM 2130 C CA . LEU A 1 261 ? 13.544 6.142 -13.896 1.00 93.38 261 LEU A CA 1
ATOM 2131 C C . LEU A 1 261 ? 14.775 5.233 -13.877 1.00 93.38 261 LEU A C 1
ATOM 2133 O O . LEU A 1 261 ? 14.749 4.159 -13.274 1.00 93.38 261 LEU A O 1
ATOM 2137 N N . HIS A 1 262 ? 15.871 5.669 -14.499 1.00 95.00 262 HIS A N 1
ATOM 2138 C CA . HIS A 1 262 ? 17.124 4.924 -14.497 1.00 95.00 262 HIS A CA 1
ATOM 2139 C C . HIS A 1 262 ? 17.689 4.756 -13.077 1.00 95.00 262 HIS A C 1
ATOM 2141 O O . HIS A 1 262 ? 18.050 3.643 -12.691 1.00 95.00 262 HIS A O 1
ATOM 2147 N N . GLU A 1 263 ? 17.759 5.828 -12.284 1.00 94.38 263 GLU A N 1
ATOM 2148 C CA . GLU A 1 263 ? 18.237 5.782 -10.895 1.00 94.38 263 GLU A CA 1
ATOM 2149 C C . GLU A 1 263 ? 17.367 4.874 -10.019 1.00 94.38 263 GLU A C 1
ATOM 2151 O O . GLU A 1 263 ? 17.889 3.985 -9.336 1.00 94.38 263 GLU A O 1
ATOM 2156 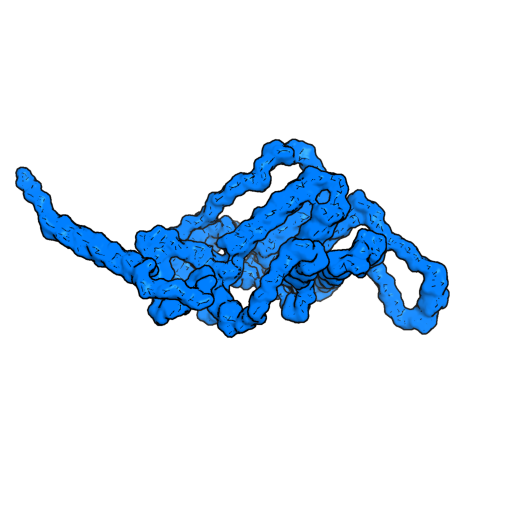N N . ASN A 1 264 ? 16.048 5.058 -10.080 1.00 96.19 264 ASN A N 1
ATOM 2157 C CA . ASN A 1 264 ? 15.093 4.316 -9.272 1.00 96.19 264 ASN A CA 1
ATOM 2158 C C . ASN A 1 264 ? 15.143 2.819 -9.583 1.00 96.19 264 ASN A C 1
ATOM 2160 O O . ASN A 1 264 ? 15.336 2.005 -8.680 1.00 96.19 264 ASN A O 1
ATOM 2164 N N . LEU A 1 265 ? 15.045 2.434 -10.858 1.00 96.88 265 LEU A N 1
ATOM 2165 C CA . LEU A 1 265 ? 15.040 1.023 -11.247 1.00 96.88 265 LEU A CA 1
ATOM 2166 C C . LEU A 1 265 ? 16.375 0.332 -10.944 1.00 96.88 265 LEU A C 1
ATOM 2168 O O . LEU A 1 265 ? 16.384 -0.845 -10.587 1.00 96.88 265 LEU A O 1
ATOM 2172 N N . LEU A 1 266 ? 17.508 1.041 -11.017 1.00 95.19 266 LEU A N 1
ATOM 2173 C CA . LEU A 1 266 ? 18.796 0.492 -10.585 1.00 95.19 266 LEU A CA 1
ATOM 2174 C C . LEU A 1 266 ? 18.869 0.263 -9.076 1.00 95.19 266 LEU A C 1
ATOM 2176 O O . LEU A 1 266 ? 19.432 -0.749 -8.644 1.00 95.19 266 LEU A O 1
ATOM 2180 N N . LEU A 1 267 ? 18.318 1.179 -8.279 1.00 95.25 267 LEU A N 1
ATOM 2181 C CA . LEU A 1 267 ? 18.255 1.011 -6.831 1.00 95.25 267 LEU A CA 1
ATOM 2182 C C . LEU A 1 267 ? 17.388 -0.200 -6.467 1.00 95.25 267 LEU A C 1
ATOM 2184 O O . LEU A 1 267 ? 17.835 -1.071 -5.719 1.00 95.25 267 LEU A O 1
ATOM 2188 N N . VAL A 1 268 ? 16.198 -0.302 -7.063 1.00 96.44 268 VAL A N 1
ATOM 2189 C CA . VAL A 1 268 ? 15.281 -1.435 -6.868 1.00 96.44 268 VAL A CA 1
ATOM 2190 C C . VAL A 1 268 ? 15.936 -2.745 -7.328 1.00 96.44 268 VAL A C 1
ATOM 2192 O O . VAL A 1 268 ? 15.860 -3.749 -6.623 1.00 96.44 268 VAL A O 1
ATOM 2195 N N . TYR A 1 269 ? 16.672 -2.744 -8.446 1.00 95.62 269 TYR A N 1
ATOM 2196 C CA . TYR A 1 269 ? 17.404 -3.919 -8.939 1.00 95.62 269 TYR A CA 1
ATOM 2197 C C . TYR A 1 269 ? 18.506 -4.367 -7.970 1.00 95.62 269 TYR A C 1
ATOM 2199 O O . TYR A 1 269 ? 18.667 -5.559 -7.691 1.00 95.62 269 TYR A O 1
ATOM 2207 N N . SER A 1 270 ? 19.263 -3.415 -7.418 1.00 93.12 270 SER A N 1
ATOM 2208 C CA . SER A 1 270 ? 20.267 -3.687 -6.385 1.00 93.12 270 SER A CA 1
ATOM 2209 C C . SER A 1 270 ? 19.631 -4.323 -5.146 1.00 93.12 270 SER A C 1
ATOM 2211 O O . SER A 1 270 ? 20.127 -5.334 -4.638 1.00 93.12 270 SER A O 1
ATOM 2213 N N . LEU A 1 271 ? 18.493 -3.783 -4.701 1.00 94.06 271 LEU A N 1
ATOM 2214 C CA . LEU A 1 271 ? 17.758 -4.304 -3.554 1.00 94.06 271 LEU A CA 1
ATOM 2215 C C . LEU A 1 271 ? 17.208 -5.709 -3.814 1.00 94.06 271 LEU A C 1
ATOM 2217 O O . LEU A 1 271 ? 17.425 -6.603 -2.999 1.00 94.06 271 LEU A O 1
ATOM 2221 N N . ARG A 1 272 ? 16.602 -5.947 -4.983 1.00 94.75 272 ARG A N 1
ATOM 2222 C CA . ARG A 1 272 ? 16.161 -7.278 -5.425 1.00 94.75 272 ARG A CA 1
ATOM 2223 C C . ARG A 1 272 ? 17.292 -8.296 -5.317 1.00 94.75 272 ARG A C 1
ATOM 2225 O O . ARG A 1 272 ? 17.077 -9.397 -4.818 1.00 94.75 272 ARG A O 1
ATOM 2232 N N . ASN A 1 273 ? 18.508 -7.945 -5.733 1.00 92.25 273 ASN A N 1
ATOM 2233 C CA . ASN A 1 273 ? 19.653 -8.851 -5.615 1.00 92.25 273 ASN A CA 1
ATOM 2234 C C . ASN A 1 273 ? 20.055 -9.114 -4.162 1.00 92.25 273 ASN A C 1
ATOM 2236 O O . ASN A 1 273 ? 20.382 -10.252 -3.834 1.00 92.25 273 ASN A O 1
ATOM 2240 N N . ARG A 1 274 ? 19.981 -8.112 -3.276 1.00 92.88 274 ARG A N 1
ATOM 2241 C CA . ARG A 1 274 ? 20.182 -8.327 -1.833 1.00 92.88 274 ARG A CA 1
ATOM 2242 C C . ARG A 1 274 ? 19.126 -9.282 -1.265 1.00 92.88 274 ARG A C 1
ATOM 2244 O O . ARG A 1 274 ? 19.490 -10.192 -0.524 1.00 92.88 274 ARG A O 1
ATOM 2251 N N . ILE A 1 275 ? 17.856 -9.116 -1.641 1.00 91.25 275 ILE A N 1
ATOM 2252 C CA . ILE A 1 275 ? 16.745 -9.974 -1.192 1.00 91.25 275 ILE A CA 1
ATOM 2253 C C . ILE A 1 275 ? 16.953 -11.422 -1.648 1.00 91.25 275 ILE A C 1
ATOM 2255 O O . ILE A 1 275 ? 16.798 -12.360 -0.867 1.00 91.25 275 ILE A O 1
ATOM 2259 N N . VAL A 1 276 ? 17.308 -11.616 -2.920 1.00 88.88 276 VAL A N 1
ATOM 2260 C CA . VAL A 1 276 ? 17.418 -12.950 -3.528 1.00 88.88 276 VAL A CA 1
ATOM 2261 C C . VAL A 1 276 ? 18.703 -13.671 -3.122 1.00 88.88 276 VAL A C 1
ATOM 2263 O O . VAL A 1 276 ? 18.661 -14.873 -2.876 1.00 88.88 276 VAL A O 1
ATOM 2266 N N . HIS A 1 277 ? 19.836 -12.969 -3.060 1.00 88.81 277 HIS A N 1
ATOM 2267 C CA . HIS A 1 277 ? 21.153 -13.603 -2.926 1.00 88.81 277 HIS A CA 1
ATOM 2268 C C . HIS A 1 277 ? 21.804 -13.420 -1.555 1.00 88.81 277 HIS A C 1
ATOM 2270 O O . HIS A 1 277 ? 22.647 -14.230 -1.184 1.00 88.81 277 HIS A O 1
ATOM 2276 N N . ASN A 1 278 ? 21.413 -12.397 -0.789 1.00 87.75 278 ASN A N 1
ATOM 2277 C CA . ASN A 1 278 ? 22.079 -12.051 0.471 1.00 87.75 278 ASN A CA 1
ATOM 2278 C C . ASN A 1 278 ? 21.171 -12.242 1.695 1.00 87.75 278 ASN A C 1
ATOM 2280 O O . ASN A 1 278 ? 21.503 -11.763 2.775 1.00 87.75 278 ASN A O 1
ATOM 2284 N N . GLY A 1 279 ? 20.009 -12.886 1.528 1.00 82.44 279 GLY A N 1
ATOM 2285 C CA . GLY A 1 279 ? 19.047 -13.124 2.609 1.00 82.44 279 GLY A CA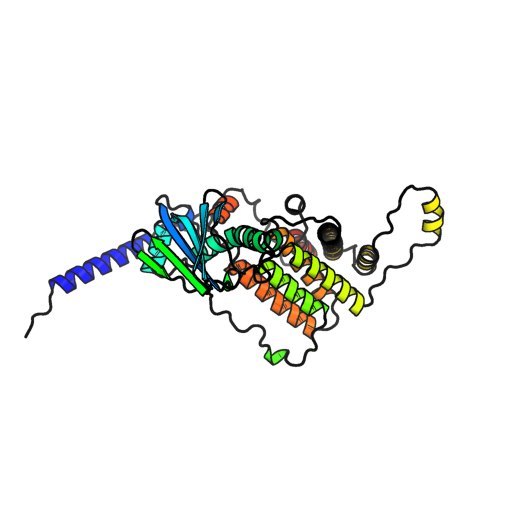 1
ATOM 2286 C C . GLY A 1 279 ? 18.437 -11.851 3.205 1.00 82.44 279 GLY A C 1
ATOM 2287 O O . GLY A 1 279 ? 17.848 -11.909 4.282 1.00 82.44 279 GLY A O 1
ATOM 2288 N N . TYR A 1 280 ? 18.585 -10.705 2.533 1.00 89.56 280 TYR A N 1
ATOM 2289 C CA . TYR A 1 280 ? 18.045 -9.439 3.012 1.00 89.56 280 TYR A CA 1
ATOM 2290 C C . TYR A 1 280 ? 16.510 -9.479 3.026 1.00 89.56 280 TYR A C 1
ATOM 2292 O O . TYR A 1 280 ? 15.888 -10.022 2.112 1.00 89.56 280 TYR A O 1
ATOM 2300 N N . ARG A 1 281 ? 15.912 -8.881 4.058 1.00 88.00 281 ARG A N 1
ATOM 2301 C CA . ARG A 1 281 ? 14.464 -8.740 4.224 1.00 88.00 281 ARG A CA 1
ATOM 2302 C C . ARG A 1 281 ? 14.132 -7.274 4.427 1.00 88.00 281 ARG A C 1
ATOM 2304 O O . ARG A 1 281 ? 14.741 -6.632 5.280 1.00 88.00 281 ARG A O 1
ATOM 2311 N N . MET A 1 282 ? 13.175 -6.774 3.658 1.00 90.88 282 MET A N 1
ATOM 2312 C CA . MET A 1 282 ? 12.668 -5.419 3.812 1.00 90.88 282 MET A CA 1
ATOM 2313 C C . MET A 1 282 ? 11.939 -5.268 5.148 1.00 90.88 282 MET A C 1
ATOM 2315 O O . MET A 1 282 ? 11.324 -6.209 5.662 1.00 90.88 282 MET A O 1
ATOM 2319 N N . ALA A 1 283 ? 12.026 -4.067 5.712 1.00 88.19 283 ALA A N 1
ATOM 2320 C CA . ALA A 1 283 ? 11.371 -3.723 6.961 1.00 88.19 283 ALA A CA 1
ATOM 2321 C C . ALA A 1 283 ? 9.871 -3.453 6.745 1.00 88.19 283 ALA A C 1
ATOM 2323 O O . ALA A 1 283 ? 9.418 -3.137 5.645 1.00 88.19 283 ALA A O 1
ATOM 2324 N N . SER A 1 284 ? 9.073 -3.540 7.813 1.00 84.62 284 SER A N 1
ATOM 2325 C CA . SER A 1 284 ? 7.622 -3.289 7.754 1.00 84.62 284 SER A CA 1
ATOM 2326 C C . SER A 1 284 ? 7.269 -1.834 7.401 1.00 84.62 284 SER A C 1
ATOM 2328 O O . SER A 1 284 ? 6.150 -1.540 6.984 1.00 84.62 284 SER A O 1
ATOM 2330 N N . ASN A 1 285 ? 8.224 -0.910 7.509 1.00 84.25 285 ASN A N 1
ATOM 2331 C CA . ASN A 1 285 ? 8.062 0.492 7.139 1.00 84.25 285 ASN A CA 1
ATOM 2332 C C . ASN A 1 285 ? 8.509 0.820 5.700 1.00 84.25 285 ASN A C 1
ATOM 2334 O O . ASN A 1 285 ? 8.407 1.979 5.308 1.00 84.25 285 ASN A O 1
ATOM 2338 N N . SER A 1 286 ? 8.930 -0.154 4.884 1.00 89.69 286 SER A N 1
ATOM 2339 C CA . SER A 1 286 ? 9.389 0.074 3.499 1.00 89.69 286 SER A CA 1
ATOM 2340 C C . SER A 1 286 ? 8.253 0.324 2.481 1.00 89.69 286 SER A C 1
ATOM 2342 O O . SER A 1 286 ? 8.433 0.129 1.275 1.00 89.69 286 SER A O 1
ATOM 2344 N N . ALA A 1 287 ? 7.076 0.755 2.948 1.00 88.06 287 ALA A N 1
ATOM 2345 C CA . ALA A 1 287 ? 5.899 1.011 2.118 1.00 88.06 287 ALA A CA 1
ATOM 2346 C C . ALA A 1 287 ? 6.164 2.101 1.071 1.00 88.06 287 ALA A C 1
ATOM 2348 O O . ALA A 1 287 ? 5.881 1.902 -0.105 1.00 88.06 287 ALA A O 1
ATOM 2349 N N . GLU A 1 288 ? 6.748 3.230 1.485 1.00 88.06 288 GLU A N 1
ATOM 2350 C CA . GLU A 1 288 ? 7.069 4.343 0.581 1.00 88.06 288 GLU A CA 1
ATOM 2351 C C . GLU A 1 288 ? 8.079 3.920 -0.491 1.00 88.06 288 GLU A C 1
ATOM 2353 O O . GLU A 1 288 ? 7.932 4.266 -1.663 1.00 88.06 288 GLU A O 1
ATOM 2358 N N . PHE A 1 289 ? 9.046 3.073 -0.119 1.00 92.88 289 PHE A N 1
ATOM 2359 C CA . PHE A 1 289 ? 9.999 2.538 -1.080 1.00 92.88 289 PHE A CA 1
ATOM 2360 C C . PHE A 1 289 ? 9.294 1.716 -2.173 1.00 92.88 289 PHE A C 1
ATOM 2362 O O . PHE A 1 289 ? 9.530 1.911 -3.367 1.00 92.88 289 PHE A O 1
ATOM 2369 N N . CYS A 1 290 ? 8.418 0.790 -1.772 1.00 94.06 290 CYS A N 1
ATOM 2370 C CA . CYS A 1 290 ? 7.675 -0.041 -2.721 1.00 94.06 290 CYS A CA 1
ATOM 2371 C C . CYS A 1 290 ? 6.711 0.777 -3.578 1.00 94.06 290 CYS A C 1
ATOM 2373 O O . CYS A 1 290 ? 6.603 0.523 -4.772 1.00 94.06 290 CYS A O 1
ATOM 2375 N N . ASP A 1 291 ? 6.064 1.782 -2.997 1.00 92.31 291 ASP A N 1
ATOM 2376 C CA . ASP A 1 291 ? 5.185 2.698 -3.716 1.00 92.31 291 ASP A CA 1
ATOM 2377 C C . ASP A 1 291 ? 5.930 3.437 -4.838 1.00 92.31 291 ASP A C 1
ATOM 2379 O O . ASP A 1 291 ? 5.540 3.351 -6.003 1.00 92.31 291 ASP A O 1
ATOM 2383 N N . LYS A 1 292 ? 7.071 4.065 -4.526 1.00 93.31 292 LYS A N 1
ATOM 2384 C CA . LYS A 1 292 ? 7.919 4.722 -5.534 1.00 93.31 292 LYS A CA 1
ATOM 2385 C C . LYS A 1 292 ? 8.430 3.738 -6.589 1.00 93.31 292 LYS A C 1
ATOM 2387 O O . LYS A 1 292 ? 8.525 4.100 -7.763 1.00 93.31 292 LYS A O 1
ATOM 2392 N N . ALA A 1 293 ? 8.715 2.488 -6.215 1.00 96.56 293 ALA A N 1
ATOM 2393 C CA . ALA A 1 293 ? 9.106 1.439 -7.159 1.00 96.56 293 ALA A CA 1
ATOM 2394 C C . ALA A 1 293 ? 7.967 1.066 -8.129 1.00 96.56 293 ALA A C 1
ATOM 2396 O O . ALA A 1 293 ? 8.198 0.993 -9.337 1.00 96.56 293 ALA A O 1
ATOM 2397 N N . VAL A 1 294 ? 6.743 0.878 -7.622 1.00 96.81 294 VAL A N 1
ATOM 2398 C CA . VAL A 1 294 ? 5.536 0.591 -8.421 1.00 96.81 294 VAL A CA 1
ATOM 2399 C C . VAL A 1 294 ? 5.209 1.759 -9.352 1.00 96.81 294 VAL A C 1
ATOM 2401 O O . VAL A 1 294 ? 4.942 1.539 -10.533 1.00 96.81 294 VAL A O 1
ATOM 2404 N N . ILE A 1 295 ? 5.280 2.999 -8.860 1.00 93.19 295 ILE A N 1
ATOM 2405 C CA . ILE A 1 295 ? 5.044 4.199 -9.674 1.00 93.19 295 ILE A CA 1
ATOM 2406 C C . ILE A 1 295 ? 6.136 4.354 -10.749 1.00 93.19 295 ILE A C 1
ATOM 2408 O O . ILE A 1 295 ? 5.832 4.640 -11.906 1.00 93.19 295 ILE A O 1
ATOM 2412 N N . SER A 1 296 ? 7.406 4.099 -10.417 1.00 95.25 296 SER A N 1
ATOM 2413 C CA . SER A 1 296 ? 8.501 4.125 -11.402 1.00 95.25 296 SER A CA 1
ATOM 2414 C C . SER A 1 296 ? 8.298 3.084 -12.506 1.00 95.25 296 SER A C 1
ATOM 2416 O O . SER A 1 296 ? 8.523 3.373 -13.680 1.00 95.25 296 SER A O 1
ATOM 2418 N N . LEU A 1 297 ? 7.843 1.878 -12.149 1.00 97.25 297 LEU A N 1
ATOM 2419 C CA . LEU A 1 297 ? 7.491 0.855 -13.130 1.00 97.25 297 LEU A CA 1
ATOM 2420 C C . LEU A 1 297 ? 6.321 1.306 -14.007 1.00 97.25 297 LEU A C 1
ATOM 2422 O O . LEU A 1 297 ? 6.416 1.189 -15.222 1.00 97.25 297 LEU A O 1
ATOM 2426 N N . TYR A 1 298 ? 5.261 1.868 -13.425 1.00 95.25 298 TYR A N 1
ATOM 2427 C CA . TYR A 1 298 ? 4.146 2.420 -14.195 1.00 95.25 298 TYR A CA 1
ATOM 2428 C C . TYR A 1 298 ? 4.622 3.416 -15.256 1.00 95.25 298 TYR A C 1
ATOM 2430 O O . TYR A 1 298 ? 4.296 3.238 -16.426 1.00 95.25 298 TYR A O 1
ATOM 2438 N N . TYR A 1 299 ? 5.435 4.406 -14.874 1.00 92.81 299 TYR A N 1
ATOM 2439 C CA . TYR A 1 299 ? 5.969 5.400 -15.809 1.00 92.81 299 TYR A CA 1
ATOM 2440 C C . TYR A 1 299 ? 6.873 4.789 -16.882 1.00 92.81 299 TYR A C 1
ATOM 2442 O O . TYR A 1 299 ? 6.832 5.224 -18.031 1.00 92.81 299 TYR A O 1
ATOM 2450 N N . LEU A 1 300 ? 7.673 3.772 -16.540 1.00 95.56 300 LEU A N 1
ATOM 2451 C CA . LEU A 1 300 ? 8.446 3.031 -17.535 1.00 95.56 300 LEU A CA 1
ATOM 2452 C C . LEU A 1 300 ? 7.517 2.367 -18.561 1.00 95.56 300 LEU A C 1
ATOM 2454 O O . LEU A 1 300 ? 7.737 2.506 -19.763 1.00 95.56 300 LEU A O 1
ATOM 2458 N N . LEU A 1 301 ? 6.499 1.641 -18.091 1.00 94.69 301 LEU A N 1
ATOM 2459 C CA . LEU A 1 301 ? 5.591 0.892 -18.955 1.00 94.69 301 LEU A CA 1
ATOM 2460 C C . LEU A 1 301 ? 4.736 1.831 -19.813 1.00 94.69 301 LEU A C 1
ATOM 2462 O O . LEU A 1 301 ? 4.705 1.670 -21.027 1.00 94.69 301 LEU A O 1
ATOM 2466 N N . SER A 1 302 ? 4.075 2.822 -19.214 1.00 89.88 302 SER A N 1
ATOM 2467 C CA . SER A 1 302 ? 3.137 3.709 -19.914 1.00 89.88 302 SER A CA 1
ATOM 2468 C C . SER A 1 302 ? 3.817 4.600 -20.953 1.00 89.88 302 SER A C 1
ATOM 2470 O O . SER A 1 302 ? 3.243 4.852 -22.006 1.00 89.88 302 SER A O 1
ATOM 2472 N N . ARG A 1 303 ? 5.058 5.036 -20.702 1.00 89.69 303 ARG A N 1
ATOM 2473 C CA . ARG A 1 303 ? 5.797 5.923 -21.614 1.00 89.69 303 ARG A CA 1
ATOM 2474 C C . ARG A 1 303 ? 6.452 5.197 -22.787 1.00 89.69 303 ARG A C 1
ATOM 2476 O O . ARG A 1 303 ? 6.717 5.817 -23.813 1.00 89.69 303 ARG A O 1
ATOM 2483 N N . HIS A 1 304 ? 6.784 3.919 -22.617 1.00 92.50 304 HIS A N 1
ATOM 2484 C CA . HIS A 1 304 ? 7.579 3.173 -23.594 1.00 92.50 304 HIS A CA 1
ATOM 2485 C C . HIS A 1 304 ? 6.842 1.986 -24.229 1.00 92.50 304 HIS A C 1
ATOM 2487 O O . HIS A 1 304 ? 7.383 1.378 -25.155 1.00 92.50 304 HIS A O 1
ATOM 2493 N N . CYS A 1 305 ? 5.644 1.640 -23.755 1.00 90.75 305 CYS A N 1
ATOM 2494 C CA . CYS A 1 305 ? 4.780 0.675 -24.424 1.00 90.75 305 CYS A CA 1
ATOM 2495 C C . CYS A 1 305 ? 4.237 1.277 -25.726 1.00 90.75 305 CYS A C 1
ATOM 2497 O O . CYS A 1 305 ? 3.843 2.438 -25.764 1.00 90.75 305 CYS A O 1
ATOM 2499 N N . THR A 1 306 ? 4.217 0.481 -26.794 1.00 87.81 306 THR A N 1
ATOM 2500 C CA . THR A 1 306 ? 3.715 0.913 -28.109 1.00 87.81 306 THR A CA 1
ATOM 2501 C C . THR A 1 306 ? 2.267 0.502 -28.376 1.00 87.81 306 THR A C 1
ATOM 2503 O O . THR A 1 306 ? 1.748 0.801 -29.444 1.00 87.81 306 THR A O 1
ATOM 2506 N N . ASP A 1 307 ? 1.642 -0.258 -27.473 1.00 88.62 307 ASP A N 1
ATOM 2507 C CA . ASP A 1 307 ? 0.248 -0.696 -27.602 1.00 88.62 307 ASP A CA 1
ATOM 2508 C C . ASP A 1 307 ? -0.658 0.225 -26.776 1.00 88.62 307 ASP A C 1
ATOM 2510 O O . ASP A 1 307 ? -0.706 0.123 -25.548 1.00 88.62 307 ASP A O 1
ATOM 2514 N N . ASP A 1 308 ? -1.390 1.108 -27.458 1.00 86.81 308 ASP A N 1
ATOM 2515 C CA . ASP A 1 308 ? -2.271 2.104 -26.835 1.00 86.81 308 ASP A CA 1
ATOM 2516 C C . ASP A 1 308 ? -3.311 1.476 -25.898 1.00 86.81 308 ASP A C 1
ATOM 2518 O O . ASP A 1 308 ? -3.628 2.041 -24.852 1.00 86.81 308 ASP A O 1
ATOM 2522 N N . ARG A 1 309 ? -3.804 0.269 -26.213 1.00 86.00 309 ARG A N 1
ATOM 2523 C CA . ARG A 1 309 ? -4.788 -0.422 -25.366 1.00 86.00 309 ARG A CA 1
ATOM 2524 C C . ARG A 1 309 ? -4.162 -0.894 -24.060 1.00 86.00 309 ARG A C 1
ATOM 2526 O O . ARG A 1 309 ? -4.819 -0.910 -23.020 1.00 86.00 309 ARG A O 1
ATOM 2533 N N . VAL A 1 310 ? -2.894 -1.304 -24.108 1.00 87.25 310 VAL A N 1
ATOM 2534 C CA . VAL A 1 310 ? -2.129 -1.663 -22.909 1.00 87.25 310 VAL A CA 1
ATOM 2535 C C . VAL A 1 310 ? -1.819 -0.415 -22.089 1.00 87.25 310 VAL A C 1
ATOM 2537 O O . VAL A 1 310 ? -1.928 -0.465 -20.866 1.00 87.25 310 VAL A O 1
ATOM 2540 N N . VAL A 1 311 ? -1.482 0.705 -22.730 1.00 88.44 311 VAL A N 1
ATOM 2541 C CA . VAL A 1 311 ? -1.258 1.986 -22.041 1.00 88.44 311 VAL A CA 1
ATOM 2542 C C . VAL A 1 311 ? -2.527 2.457 -21.331 1.00 88.44 311 VAL A C 1
ATOM 2544 O O . VAL A 1 311 ? -2.464 2.789 -20.149 1.00 88.44 311 VAL A O 1
ATOM 2547 N N . GLU A 1 312 ? -3.682 2.413 -22.000 1.00 84.94 312 GLU A N 1
ATOM 2548 C CA . GLU A 1 312 ? -4.978 2.735 -21.394 1.00 84.94 312 GLU A CA 1
ATOM 2549 C C . GLU A 1 312 ? -5.272 1.813 -20.203 1.00 84.94 312 GLU A C 1
ATOM 2551 O O . GLU A 1 312 ? -5.576 2.291 -19.111 1.00 84.94 312 GLU A O 1
ATOM 2556 N N . TYR A 1 313 ? -5.073 0.498 -20.364 1.00 86.19 313 TYR A N 1
ATOM 2557 C CA . TYR A 1 313 ? -5.220 -0.468 -19.273 1.00 86.19 313 TYR A CA 1
ATOM 2558 C C . TYR A 1 313 ? -4.328 -0.127 -18.070 1.00 86.19 313 TYR A C 1
ATOM 2560 O O . TYR A 1 313 ? -4.792 -0.149 -16.929 1.00 86.19 313 TYR A O 1
ATOM 2568 N N . LEU A 1 314 ? -3.049 0.183 -18.310 1.00 88.31 314 LEU A N 1
ATOM 2569 C CA . LEU A 1 314 ? -2.090 0.551 -17.267 1.00 88.31 314 LEU A CA 1
ATOM 2570 C C . LEU A 1 314 ? -2.500 1.842 -16.560 1.00 88.31 314 LEU A C 1
ATOM 2572 O O . LEU A 1 314 ? -2.422 1.902 -15.335 1.00 88.31 314 LEU A O 1
ATOM 2576 N N . PHE A 1 315 ? -2.944 2.852 -17.311 1.00 86.75 315 PHE A N 1
ATOM 2577 C CA . PHE A 1 315 ? -3.422 4.120 -16.766 1.00 86.75 315 PHE A CA 1
ATOM 2578 C C . PHE A 1 315 ? -4.613 3.902 -15.840 1.00 86.75 315 PHE A C 1
ATOM 2580 O O . PHE A 1 315 ? -4.589 4.343 -14.691 1.00 86.75 315 PHE A O 1
ATOM 2587 N N . THR A 1 316 ? -5.617 3.164 -16.317 1.00 84.12 316 THR A N 1
ATOM 2588 C CA . THR A 1 316 ? -6.779 2.784 -15.521 1.00 84.12 316 THR A CA 1
ATOM 2589 C C . THR A 1 316 ? -6.283 2.059 -14.268 1.00 84.12 316 THR A C 1
ATOM 2591 O O . THR A 1 316 ? -6.397 2.607 -13.174 1.00 84.12 316 THR A O 1
ATOM 2594 N N . LEU A 1 317 ? -5.607 0.912 -14.383 1.00 86.75 317 LEU A N 1
ATOM 2595 C CA . LEU A 1 317 ? -5.087 0.148 -13.236 1.00 86.75 317 LEU A CA 1
ATOM 2596 C C . LEU A 1 317 ? -4.330 1.015 -12.208 1.00 86.75 317 LEU A C 1
ATOM 2598 O O . LEU A 1 317 ? -4.503 0.846 -10.999 1.00 86.75 317 LEU A O 1
ATOM 2602 N N . HIS A 1 318 ? -3.529 1.972 -12.673 1.00 87.75 318 HIS A N 1
ATOM 2603 C CA . HIS A 1 318 ? -2.793 2.883 -11.809 1.00 87.75 318 HIS A CA 1
ATOM 2604 C C . HIS A 1 318 ? -3.689 3.864 -11.035 1.00 87.75 318 HIS A C 1
ATOM 2606 O O . HIS A 1 318 ? -3.440 4.129 -9.859 1.00 87.75 318 HIS A O 1
ATOM 2612 N N . GLN A 1 319 ? -4.770 4.363 -11.638 1.00 82.81 319 GLN A N 1
ATOM 2613 C CA . GLN A 1 319 ? -5.764 5.164 -10.918 1.00 82.81 319 GLN A CA 1
ATOM 2614 C C . GLN A 1 319 ? -6.440 4.361 -9.803 1.00 82.81 319 GLN A C 1
ATOM 2616 O O . GLN A 1 319 ? -6.636 4.892 -8.713 1.00 82.81 319 GLN A O 1
ATOM 2621 N N . GLN A 1 320 ? -6.750 3.080 -10.028 1.00 83.44 320 GLN A N 1
ATOM 2622 C CA . GLN A 1 320 ? -7.291 2.220 -8.970 1.00 83.44 320 GLN A CA 1
ATOM 2623 C C . GLN A 1 320 ? -6.276 1.989 -7.854 1.00 83.44 320 GLN A C 1
ATOM 2625 O O . GLN A 1 320 ? -6.634 2.051 -6.679 1.00 83.44 320 GLN A O 1
ATOM 2630 N N . TYR A 1 321 ? -5.010 1.763 -8.209 1.00 87.38 321 TYR A N 1
ATOM 2631 C CA . TYR A 1 321 ? -3.930 1.697 -7.232 1.00 87.38 321 TYR A CA 1
ATOM 2632 C C . TYR A 1 321 ? -3.901 2.953 -6.348 1.00 87.38 321 TYR A C 1
ATOM 2634 O O . TYR A 1 321 ? -3.941 2.834 -5.123 1.00 87.38 321 TYR A O 1
ATOM 2642 N N . PHE A 1 322 ? -3.910 4.147 -6.947 1.00 83.50 322 PHE A N 1
ATOM 2643 C CA . PHE A 1 322 ? -3.938 5.406 -6.202 1.00 83.50 322 PHE A CA 1
ATOM 2644 C C . PHE A 1 322 ? -5.204 5.583 -5.374 1.00 83.50 322 PHE A C 1
ATOM 2646 O O . PHE A 1 322 ? -5.115 6.006 -4.225 1.00 83.50 322 PHE A O 1
ATOM 2653 N N . LEU A 1 323 ? -6.369 5.244 -5.926 1.00 79.62 323 LEU A N 1
ATOM 2654 C CA . LEU A 1 323 ? -7.639 5.323 -5.219 1.00 79.62 323 LEU A CA 1
ATOM 2655 C C . LEU A 1 323 ? -7.595 4.461 -3.957 1.00 79.62 323 LEU A C 1
ATOM 2657 O O . LEU A 1 323 ? -7.850 4.962 -2.869 1.00 79.62 323 LEU A O 1
ATOM 2661 N N . HIS A 1 324 ? -7.200 3.193 -4.074 1.00 80.94 324 HIS A N 1
ATOM 2662 C CA . HIS A 1 324 ? -7.093 2.289 -2.930 1.00 80.94 324 HIS A CA 1
ATOM 2663 C C . HIS A 1 324 ? -6.028 2.749 -1.934 1.00 80.94 324 HIS A C 1
ATOM 2665 O O . HIS A 1 324 ? -6.259 2.731 -0.729 1.00 80.94 324 HIS A O 1
ATOM 2671 N N . LYS A 1 325 ? -4.868 3.199 -2.418 1.00 81.62 325 LYS A N 1
ATOM 2672 C CA . LYS A 1 325 ? -3.798 3.719 -1.565 1.00 81.62 325 LYS A CA 1
ATOM 2673 C C . LYS A 1 325 ? -4.234 4.973 -0.799 1.00 81.62 325 LYS A C 1
ATOM 2675 O O . LYS A 1 325 ? -3.899 5.101 0.372 1.00 81.62 325 LYS A O 1
ATOM 2680 N N . ASN A 1 326 ? -4.971 5.887 -1.426 1.00 72.00 326 ASN A N 1
ATOM 2681 C CA . ASN A 1 326 ? -5.396 7.143 -0.804 1.00 72.00 326 ASN A CA 1
ATOM 2682 C C . ASN A 1 326 ? -6.610 6.957 0.112 1.00 72.00 326 ASN A C 1
ATOM 2684 O O . ASN A 1 326 ? -6.625 7.509 1.207 1.00 72.00 326 ASN A O 1
ATOM 2688 N N . LEU A 1 327 ? -7.596 6.158 -0.307 1.00 66.31 327 LEU A N 1
ATOM 2689 C CA . LEU A 1 327 ? -8.795 5.867 0.486 1.00 66.31 327 LEU A CA 1
ATOM 2690 C C . LEU A 1 327 ? -8.508 5.036 1.736 1.00 66.31 327 LEU A C 1
ATOM 2692 O O . LEU A 1 327 ? -9.356 4.980 2.616 1.00 66.31 327 LEU A O 1
ATOM 2696 N N . LEU A 1 328 ? -7.379 4.326 1.787 1.00 60.41 328 LEU A N 1
ATOM 2697 C CA . LEU A 1 328 ? -7.160 3.274 2.787 1.00 60.41 328 LEU A CA 1
ATOM 2698 C C . LEU A 1 328 ? -5.755 3.295 3.388 1.00 60.41 328 LEU A C 1
ATOM 2700 O O . LEU A 1 328 ? -5.437 2.469 4.240 1.00 60.41 328 LEU A O 1
ATOM 2704 N N . GLY A 1 329 ? -4.885 4.173 2.897 1.00 58.47 329 GLY A N 1
ATOM 2705 C CA . GLY A 1 329 ? -3.491 4.190 3.292 1.00 58.47 329 GLY A CA 1
ATOM 2706 C C . GLY A 1 329 ? -3.276 4.815 4.658 1.00 58.47 329 GLY A C 1
ATOM 2707 O O . GLY A 1 329 ? -4.154 5.406 5.284 1.00 58.47 329 GLY A O 1
ATOM 2708 N N . GLN A 1 330 ? -2.010 4.798 5.054 1.00 59.62 330 GLN A N 1
ATOM 2709 C CA . GLN A 1 330 ? -1.493 5.463 6.248 1.00 59.62 330 GLN A CA 1
ATOM 2710 C C . GLN A 1 330 ? -1.830 6.975 6.296 1.00 59.62 330 GLN A C 1
ATOM 2712 O O . GLN A 1 330 ? -1.642 7.609 7.329 1.00 59.62 330 GLN A O 1
ATOM 2717 N N . LEU A 1 331 ? -2.326 7.551 5.192 1.00 67.56 331 LEU A N 1
ATOM 2718 C CA . LEU A 1 331 ? -2.815 8.927 5.088 1.00 67.56 331 LEU A CA 1
ATOM 2719 C C . LEU A 1 331 ? -4.073 9.205 5.920 1.00 67.56 331 LEU A C 1
ATOM 2721 O O . LEU A 1 331 ? -4.373 10.372 6.129 1.00 67.56 331 LEU A O 1
ATOM 2725 N N . LEU A 1 332 ? -4.787 8.173 6.379 1.00 83.50 332 LEU A N 1
ATOM 2726 C CA . LEU A 1 332 ? -6.006 8.296 7.190 1.00 83.50 332 LEU A CA 1
ATOM 2727 C C . LEU A 1 332 ? -5.796 7.904 8.657 1.00 83.50 332 LEU A C 1
ATOM 2729 O O . LEU A 1 332 ? -6.733 7.877 9.445 1.00 83.50 332 LEU A O 1
ATOM 2733 N N . ASP A 1 333 ? -4.563 7.605 9.053 1.00 88.69 333 ASP A N 1
ATOM 2734 C CA . ASP A 1 333 ? -4.210 7.458 10.460 1.00 88.69 333 ASP A CA 1
ATOM 2735 C C . ASP A 1 333 ? -4.037 8.851 11.080 1.00 88.69 333 ASP A C 1
ATOM 2737 O O . ASP A 1 333 ? -3.071 9.560 10.777 1.00 88.69 333 ASP A O 1
ATOM 2741 N N . LEU A 1 334 ? -4.959 9.238 11.966 1.00 89.06 334 LEU A N 1
ATOM 2742 C CA . LEU A 1 334 ? -4.952 10.558 12.607 1.00 89.06 334 LEU A CA 1
ATOM 2743 C C . LEU A 1 334 ? -3.650 10.852 13.369 1.00 89.06 334 LEU A C 1
ATOM 2745 O O . LEU A 1 334 ? -3.196 11.995 13.358 1.00 89.06 334 LEU A O 1
ATOM 2749 N N . ASP A 1 335 ? -2.990 9.854 13.965 1.00 88.69 335 ASP A N 1
ATOM 2750 C CA . ASP A 1 335 ? -1.726 10.085 14.682 1.00 88.69 335 ASP A CA 1
ATOM 2751 C C . ASP A 1 335 ? -0.603 10.420 13.702 1.00 88.69 335 ASP A C 1
ATOM 2753 O O . ASP A 1 335 ? 0.345 11.147 14.010 1.00 88.69 335 ASP A O 1
ATOM 2757 N N . ARG A 1 336 ? -0.671 9.842 12.502 1.00 84.38 336 ARG A N 1
ATOM 2758 C CA . ARG A 1 336 ? 0.292 10.112 11.443 1.00 84.38 336 ARG A CA 1
ATOM 2759 C C . ARG A 1 336 ? 0.025 11.449 10.772 1.00 84.38 336 ARG A C 1
ATOM 2761 O O . ARG A 1 336 ? 0.987 12.184 10.572 1.00 84.38 336 ARG A O 1
ATOM 2768 N N . ILE A 1 337 ? -1.237 11.773 10.497 1.00 83.88 337 ILE A N 1
ATOM 2769 C CA . ILE A 1 337 ? -1.645 13.092 10.002 1.00 83.88 337 ILE A CA 1
ATOM 2770 C C . ILE A 1 337 ? -1.153 14.178 10.970 1.00 83.88 337 ILE A C 1
ATOM 2772 O O . ILE A 1 337 ? -0.488 15.118 10.541 1.00 83.88 337 ILE A O 1
ATOM 2776 N N . ALA A 1 338 ? -1.384 14.009 12.278 1.00 84.06 338 ALA A N 1
ATOM 2777 C CA . ALA A 1 338 ? -0.919 14.947 13.298 1.00 84.06 338 ALA A CA 1
ATOM 2778 C C . ALA A 1 338 ? 0.602 15.158 13.233 1.00 84.06 338 ALA A C 1
ATOM 2780 O O . ALA A 1 338 ? 1.070 16.291 13.161 1.00 84.06 338 ALA A O 1
ATOM 2781 N N . ARG A 1 339 ? 1.390 14.074 13.177 1.00 81.44 339 ARG A N 1
ATOM 2782 C CA . ARG A 1 339 ? 2.857 14.166 13.050 1.00 81.44 339 ARG A CA 1
ATOM 2783 C C . ARG A 1 339 ? 3.304 14.862 11.766 1.00 81.44 339 ARG A C 1
ATOM 2785 O O . ARG A 1 339 ? 4.267 15.618 11.798 1.00 81.44 339 ARG A O 1
ATOM 2792 N N . TRP A 1 340 ? 2.634 14.601 10.648 1.00 73.56 340 TRP A N 1
ATOM 2793 C CA . TRP A 1 340 ? 2.973 15.208 9.363 1.00 73.56 340 TRP A CA 1
ATOM 2794 C C . TRP A 1 340 ? 2.643 16.684 9.269 1.00 73.56 340 TRP A C 1
ATOM 2796 O O . TRP A 1 340 ? 3.348 17.393 8.568 1.00 73.56 340 TRP A O 1
ATOM 2806 N N . ASN A 1 341 ? 1.605 17.142 9.960 1.00 69.00 341 ASN A N 1
ATOM 2807 C CA . ASN A 1 341 ? 1.250 18.557 9.964 1.00 69.00 341 ASN A CA 1
ATOM 2808 C C . ASN A 1 341 ? 2.035 19.357 11.011 1.00 69.00 341 ASN A C 1
ATOM 2810 O O . ASN A 1 341 ? 2.218 20.556 10.835 1.00 69.00 341 ASN A O 1
ATOM 2814 N N . LEU A 1 342 ? 2.528 18.700 12.068 1.00 62.25 342 LEU A N 1
ATOM 2815 C CA . LEU A 1 342 ? 3.455 19.298 13.039 1.00 62.25 342 LEU A CA 1
ATOM 2816 C C . LEU A 1 342 ? 4.885 19.430 12.492 1.00 62.25 342 LEU A C 1
ATOM 2818 O O . LEU A 1 342 ? 5.628 20.301 12.933 1.00 62.25 342 LEU A O 1
ATOM 2822 N N . ALA A 1 343 ? 5.280 18.579 11.541 1.00 57.38 343 ALA A N 1
ATOM 2823 C CA . ALA A 1 343 ? 6.477 18.795 10.742 1.00 57.38 343 ALA A CA 1
ATOM 2824 C C . ALA A 1 343 ? 6.135 19.836 9.668 1.00 57.38 343 ALA A C 1
ATOM 2826 O O . ALA A 1 343 ? 5.448 19.508 8.706 1.00 57.38 343 ALA A O 1
ATOM 2827 N N . GLU A 1 344 ? 6.546 21.090 9.870 1.00 49.06 344 GLU A N 1
ATOM 2828 C CA . GLU A 1 344 ? 6.326 22.198 8.933 1.00 49.06 344 GLU A CA 1
ATOM 2829 C C . GLU A 1 344 ? 6.515 21.728 7.483 1.00 49.06 344 GLU A C 1
ATOM 2831 O O . GLU A 1 344 ? 7.609 21.329 7.076 1.00 49.06 344 GLU A O 1
ATOM 2836 N N . ARG A 1 345 ? 5.435 21.732 6.691 1.00 46.84 345 ARG A N 1
ATOM 2837 C CA . ARG A 1 345 ? 5.594 21.635 5.243 1.00 46.84 345 ARG A CA 1
ATOM 2838 C C . ARG A 1 345 ? 6.337 22.897 4.801 1.00 46.84 345 ARG A C 1
ATOM 2840 O O . ARG A 1 345 ? 5.914 23.977 5.217 1.00 46.84 345 ARG A O 1
ATOM 2847 N N . PRO A 1 346 ? 7.388 22.788 3.968 1.00 44.66 346 PRO A N 1
ATOM 2848 C CA . PRO A 1 346 ? 7.855 23.952 3.240 1.00 44.66 346 PRO A CA 1
ATOM 2849 C C . PRO A 1 346 ? 6.662 24.503 2.462 1.00 44.66 346 PRO A C 1
ATOM 2851 O O . PRO A 1 346 ? 5.860 23.721 1.937 1.00 44.66 346 PRO A O 1
ATOM 2854 N N . ASP A 1 347 ? 6.512 25.825 2.486 1.00 42.75 347 ASP A N 1
ATOM 2855 C CA . ASP A 1 347 ? 5.465 26.552 1.781 1.00 42.75 347 ASP A CA 1
ATOM 2856 C C . ASP A 1 347 ? 5.282 25.944 0.391 1.00 42.75 347 ASP A C 1
ATOM 2858 O O . ASP A 1 347 ? 6.246 25.777 -0.356 1.00 42.75 347 ASP A O 1
ATOM 2862 N N . GLY A 1 348 ? 4.060 25.498 0.096 1.00 46.12 348 GLY A N 1
ATOM 2863 C CA . GLY A 1 348 ? 3.772 24.835 -1.165 1.00 46.12 348 GLY A CA 1
ATOM 2864 C C . GLY A 1 348 ? 4.098 25.785 -2.305 1.00 46.12 348 GLY A C 1
ATOM 2865 O O . GLY A 1 348 ? 3.388 26.771 -2.493 1.00 46.12 348 GLY A O 1
ATOM 2866 N N . GLU A 1 349 ? 5.164 25.497 -3.050 1.00 46.03 349 GLU A N 1
ATOM 2867 C CA . GLU A 1 349 ? 5.392 26.136 -4.337 1.00 46.03 349 GLU A CA 1
ATOM 2868 C C . GLU A 1 349 ? 4.154 25.874 -5.194 1.00 46.03 349 GLU A C 1
ATOM 2870 O O . GLU A 1 349 ? 3.753 24.730 -5.430 1.00 46.03 349 GLU A O 1
ATOM 2875 N N . ILE A 1 350 ? 3.488 26.959 -5.584 1.00 48.69 350 ILE A N 1
ATOM 2876 C CA . ILE A 1 350 ? 2.389 26.909 -6.535 1.00 48.69 350 ILE A CA 1
ATOM 2877 C C . ILE A 1 350 ? 3.017 26.465 -7.849 1.00 48.69 350 ILE A C 1
ATOM 2879 O O . ILE A 1 350 ? 3.801 27.203 -8.442 1.00 48.69 350 ILE A O 1
ATOM 2883 N N . LEU A 1 351 ? 2.701 25.241 -8.263 1.00 46.84 351 LEU A N 1
ATOM 2884 C CA . LEU A 1 351 ? 3.150 24.710 -9.537 1.00 46.84 351 LEU A CA 1
ATOM 2885 C C . LEU A 1 351 ? 2.584 25.580 -10.662 1.00 46.84 351 LEU A C 1
ATOM 2887 O O . LEU A 1 351 ? 1.364 25.739 -10.754 1.00 46.84 351 LEU A O 1
ATOM 2891 N N . ASP A 1 352 ? 3.452 26.112 -11.517 1.00 51.97 352 ASP A N 1
ATOM 2892 C CA . ASP A 1 352 ? 3.014 26.679 -12.787 1.00 51.97 352 ASP A CA 1
ATOM 2893 C C . ASP A 1 352 ? 2.644 25.518 -13.721 1.00 51.97 352 ASP A C 1
ATOM 2895 O O . ASP A 1 352 ? 3.496 24.739 -14.147 1.00 51.97 352 ASP A O 1
ATOM 2899 N N . VAL A 1 353 ? 1.343 25.336 -13.955 1.00 55.66 353 VAL A N 1
ATOM 2900 C CA . VAL A 1 353 ? 0.787 24.184 -14.687 1.00 55.66 353 VAL A CA 1
ATOM 2901 C C . VAL A 1 353 ? 1.101 24.265 -16.191 1.00 55.66 353 VAL A C 1
ATOM 2903 O O . VAL A 1 353 ? 0.987 23.258 -16.890 1.00 55.66 353 VAL A O 1
ATOM 2906 N N . ASP A 1 354 ? 1.540 25.428 -16.684 1.00 61.00 354 ASP A N 1
ATOM 2907 C CA . ASP A 1 354 ? 1.779 25.674 -18.109 1.00 61.00 354 ASP A CA 1
ATOM 2908 C C . ASP A 1 354 ? 3.220 25.366 -18.570 1.00 61.00 354 ASP A C 1
ATOM 2910 O O . ASP A 1 354 ? 3.482 25.382 -19.776 1.00 61.00 354 ASP A O 1
ATOM 2914 N N . ASP A 1 355 ? 4.146 25.031 -17.659 1.00 73.00 355 ASP A N 1
ATOM 2915 C CA . ASP A 1 355 ? 5.516 24.614 -17.998 1.00 73.00 355 ASP A CA 1
ATOM 2916 C C . ASP A 1 355 ? 5.683 23.075 -17.945 1.00 73.00 355 ASP A C 1
ATOM 2918 O O . ASP A 1 355 ? 5.684 22.474 -16.863 1.00 73.00 355 ASP A O 1
ATOM 2922 N N . PRO A 1 356 ? 5.869 22.400 -19.100 1.00 69.00 356 PRO A N 1
ATOM 2923 C CA . PRO A 1 356 ? 6.103 20.960 -19.149 1.00 69.00 356 PRO A CA 1
ATOM 2924 C C . PRO A 1 356 ? 7.348 20.502 -18.382 1.00 69.00 356 PRO A C 1
ATOM 2926 O O . PRO A 1 356 ? 7.357 19.370 -17.899 1.00 69.00 356 PRO A O 1
ATOM 2929 N N . GLU A 1 357 ? 8.394 21.331 -18.280 1.00 74.25 357 GLU A N 1
ATOM 2930 C CA . GLU A 1 357 ? 9.606 20.984 -17.529 1.00 74.25 357 GLU A CA 1
ATOM 2931 C C . GLU A 1 357 ? 9.354 21.057 -16.020 1.00 74.25 357 GLU A C 1
ATOM 2933 O O . GLU A 1 357 ? 9.682 20.097 -15.319 1.00 74.25 357 GLU A O 1
ATOM 2938 N N . ALA A 1 358 ? 8.680 22.106 -15.536 1.00 66.75 358 ALA A N 1
ATOM 2939 C CA . ALA A 1 358 ? 8.243 22.209 -14.142 1.00 66.75 358 ALA A CA 1
ATOM 2940 C C . ALA A 1 358 ? 7.284 21.074 -13.741 1.00 66.75 358 ALA A C 1
ATOM 2942 O O . ALA A 1 358 ? 7.392 20.517 -12.645 1.00 66.75 358 ALA A O 1
ATOM 2943 N N . MET A 1 359 ? 6.376 20.664 -14.636 1.00 67.62 359 MET A N 1
ATOM 2944 C CA . MET A 1 359 ? 5.530 19.491 -14.399 1.00 67.62 359 MET A CA 1
ATOM 2945 C C . MET A 1 359 ? 6.344 18.195 -14.309 1.00 67.62 359 MET A C 1
ATOM 2947 O O . MET A 1 359 ? 6.130 17.405 -13.385 1.00 67.62 359 MET A O 1
ATOM 2951 N N . ASP A 1 360 ? 7.276 17.958 -15.240 1.00 69.44 360 ASP A N 1
ATOM 2952 C CA . ASP A 1 360 ? 8.162 16.786 -15.197 1.00 69.44 360 ASP A CA 1
ATOM 2953 C C . ASP A 1 360 ? 8.994 16.802 -13.897 1.00 69.44 360 ASP A C 1
ATOM 2955 O O . ASP A 1 360 ? 9.138 15.767 -13.244 1.00 69.44 360 ASP A O 1
ATOM 2959 N N . GLU A 1 361 ? 9.489 17.961 -13.461 1.00 72.12 361 GLU A N 1
ATOM 2960 C CA . GLU A 1 361 ? 10.220 18.101 -12.201 1.00 72.12 361 GLU A CA 1
ATOM 2961 C C . GLU A 1 361 ? 9.358 17.787 -10.978 1.00 72.12 361 GLU A C 1
ATOM 2963 O O . GLU A 1 361 ? 9.783 17.028 -10.105 1.00 72.12 361 GLU A O 1
ATOM 2968 N N . PHE A 1 362 ? 8.119 18.263 -10.942 1.00 71.12 362 PHE A N 1
ATOM 2969 C CA . PHE A 1 362 ? 7.195 17.969 -9.854 1.00 71.12 362 PHE A CA 1
ATOM 2970 C C . PHE A 1 362 ? 6.825 16.484 -9.779 1.00 71.12 362 PHE A C 1
ATOM 2972 O O . PHE A 1 362 ? 6.965 15.846 -8.727 1.00 71.12 362 PHE A O 1
ATOM 2979 N N . PHE A 1 363 ? 6.402 15.890 -10.900 1.00 70.50 363 PHE A N 1
ATOM 2980 C CA . PHE A 1 363 ? 6.014 14.481 -10.932 1.00 70.50 363 PHE A CA 1
ATOM 2981 C C . PHE A 1 363 ? 7.206 13.570 -10.639 1.00 70.50 363 PHE A C 1
ATOM 2983 O O . PHE A 1 363 ? 7.111 12.698 -9.770 1.00 70.50 363 PHE A O 1
ATOM 2990 N N . PHE A 1 364 ? 8.342 13.774 -11.311 1.00 76.81 364 PHE A N 1
ATOM 2991 C CA . PHE A 1 364 ? 9.509 12.912 -11.132 1.00 76.81 364 PHE A CA 1
ATOM 2992 C C . PHE A 1 364 ? 10.277 13.204 -9.837 1.00 76.81 364 PHE A C 1
ATOM 2994 O O . PHE A 1 364 ? 10.885 12.290 -9.278 1.00 76.81 364 PHE A O 1
ATOM 3001 N N . GLY A 1 365 ? 10.188 14.421 -9.302 1.00 72.69 365 GLY A N 1
ATOM 3002 C CA . GLY A 1 365 ? 10.677 14.772 -7.971 1.00 72.69 365 GLY A CA 1
ATOM 3003 C C . GLY A 1 365 ? 9.959 13.985 -6.876 1.00 72.69 365 GLY A C 1
ATOM 3004 O O . GLY A 1 365 ? 10.615 13.398 -6.015 1.00 72.69 365 GLY A O 1
ATOM 3005 N N . SER A 1 366 ? 8.629 13.866 -6.963 1.00 74.06 366 SER A N 1
ATOM 3006 C CA . SER A 1 366 ? 7.825 13.135 -5.970 1.00 74.06 366 SER A CA 1
ATOM 3007 C C . SER A 1 366 ? 8.126 11.627 -5.906 1.00 74.06 366 SER A C 1
ATOM 3009 O O . SER A 1 366 ? 8.012 11.010 -4.844 1.00 74.06 366 SER A O 1
ATOM 3011 N N . ILE A 1 367 ? 8.553 11.024 -7.023 1.00 84.19 367 ILE A N 1
ATOM 3012 C CA . ILE A 1 367 ? 8.840 9.581 -7.106 1.00 84.19 367 ILE A CA 1
ATOM 3013 C C . ILE A 1 367 ? 10.324 9.254 -6.939 1.00 84.19 367 ILE A C 1
ATOM 3015 O O . ILE A 1 367 ? 10.685 8.078 -6.841 1.00 84.19 367 ILE A O 1
ATOM 3019 N N . ARG A 1 368 ? 11.211 10.253 -6.950 1.00 88.38 368 ARG A N 1
ATOM 3020 C CA . ARG A 1 368 ? 12.649 10.032 -6.789 1.00 88.38 368 ARG A CA 1
ATOM 3021 C C . ARG A 1 368 ? 12.933 9.506 -5.383 1.00 88.38 368 ARG A C 1
ATOM 3023 O O . ARG A 1 368 ? 12.443 10.043 -4.391 1.00 88.38 368 ARG A O 1
ATOM 3030 N N . PHE A 1 369 ? 13.745 8.452 -5.282 1.00 88.81 369 PHE A N 1
ATOM 3031 C CA . PHE A 1 369 ? 14.140 7.934 -3.971 1.00 88.81 369 PHE A CA 1
ATOM 3032 C C . PHE A 1 369 ? 15.034 8.923 -3.221 1.00 88.81 369 PHE A C 1
ATOM 3034 O O . PHE A 1 369 ? 16.138 9.249 -3.666 1.00 88.81 369 PHE A O 1
ATOM 3041 N N . THR A 1 370 ? 14.580 9.314 -2.037 1.00 87.19 370 THR A N 1
ATOM 3042 C CA . THR A 1 370 ? 15.290 10.163 -1.080 1.00 87.19 370 THR A CA 1
ATOM 3043 C C . THR A 1 370 ? 16.249 9.347 -0.205 1.00 87.19 370 THR A C 1
ATOM 3045 O O . THR A 1 370 ? 16.219 8.113 -0.178 1.00 87.19 370 THR A O 1
ATOM 3048 N N . ASP A 1 371 ? 17.082 10.028 0.583 1.00 84.06 371 ASP A N 1
ATOM 3049 C CA . ASP A 1 371 ? 17.925 9.369 1.590 1.00 84.06 371 ASP A CA 1
ATOM 3050 C C . ASP A 1 371 ? 17.118 8.732 2.727 1.00 84.06 371 ASP A C 1
ATOM 3052 O O . ASP A 1 371 ? 17.590 7.800 3.379 1.00 84.06 371 ASP A O 1
ATOM 3056 N N . ALA A 1 372 ? 15.905 9.220 2.998 1.00 78.62 372 ALA A N 1
ATOM 3057 C CA . ALA A 1 372 ? 15.002 8.576 3.947 1.00 78.62 372 ALA A CA 1
ATOM 3058 C C . ALA A 1 372 ? 14.526 7.219 3.404 1.00 78.62 372 ALA A C 1
ATOM 3060 O O . ALA A 1 372 ? 14.629 6.214 4.108 1.00 78.62 372 ALA A O 1
ATOM 3061 N N . ASP A 1 373 ? 14.129 7.161 2.128 1.00 83.50 373 ASP A N 1
ATOM 3062 C CA . ASP A 1 373 ? 13.717 5.912 1.476 1.00 83.50 373 ASP A CA 1
ATOM 3063 C C . ASP A 1 373 ? 14.848 4.885 1.472 1.00 83.50 373 ASP A C 1
ATOM 3065 O O . ASP A 1 373 ? 14.643 3.718 1.800 1.00 83.50 373 ASP A O 1
ATOM 3069 N N . ARG A 1 374 ? 16.071 5.326 1.157 1.00 85.19 374 ARG A N 1
ATOM 3070 C CA . ARG A 1 374 ? 17.265 4.467 1.149 1.00 85.19 374 ARG A CA 1
ATOM 3071 C C . ARG A 1 374 ? 17.589 3.901 2.526 1.00 85.19 374 ARG A C 1
ATOM 3073 O O . ARG A 1 374 ? 18.065 2.778 2.606 1.00 85.19 374 ARG A O 1
ATOM 3080 N N . ARG A 1 375 ? 17.337 4.664 3.594 1.00 83.38 375 ARG A N 1
ATOM 3081 C CA . ARG A 1 375 ? 17.514 4.216 4.985 1.00 83.38 375 ARG A CA 1
ATOM 3082 C C . ARG A 1 375 ? 16.415 3.264 5.453 1.00 83.38 375 ARG A C 1
ATOM 3084 O O . ARG A 1 375 ? 16.611 2.573 6.447 1.00 83.38 375 ARG A O 1
ATOM 3091 N N . SER A 1 376 ? 15.279 3.221 4.756 1.00 78.00 376 SER A N 1
ATOM 3092 C CA . SER A 1 376 ? 14.201 2.265 5.033 1.00 78.00 376 SER A CA 1
ATOM 3093 C C . SER A 1 376 ? 14.455 0.862 4.454 1.00 78.00 376 SER A C 1
ATOM 3095 O O . SER A 1 376 ? 13.639 -0.033 4.689 1.00 78.00 376 SER A O 1
ATOM 3097 N N . VAL A 1 377 ? 15.556 0.667 3.702 1.00 80.69 377 VAL A N 1
ATOM 3098 C CA . VAL A 1 377 ? 15.944 -0.584 3.009 1.00 80.69 377 VAL A CA 1
ATOM 3099 C C . VAL A 1 377 ? 17.434 -0.952 3.168 1.00 80.69 377 VAL A C 1
ATOM 3101 O O . VAL A 1 377 ? 18.163 -0.257 3.894 1.00 80.69 377 VAL A O 1
#

Foldseek 3Di:
DDDPPVVVVVVVVVVVVVLVVVVCVVPDDDDDPPDDDPCPVFLPQPDKAKKKKKFKAQAQWDDPWDWDDDPNWIWTWDDDHRIIIIIIIDITGPVCVVCCVSPVPLLLQSLLVVQLCQLVVQVSLVCCCVVVVGPRRGFDFSLRGPWIWMGGDPDIDTRPGDDDDDDFPCVVVVPPDPQQPLLVLLLVLLVCLRRNVLLSNLLSLLVSVVSLCVVVVQWQDDDDPVCVVVCVPDPDPPPDPRSLSRLVVPFDCVALLSVQLSQLNVVSVVVNCCVPPVVDDFDSPLSLSSVLSSVSSLSVCLVPPPDVSNNVVSVRVVVVSVVCCCSRHNVSNSVVVVVVVVPDDDDDDPQPPPDPNSVSCVVSVSSHDDPVSVVSD